Protein AF-A0A965PHL3-F1 (afdb_monomer_lite)

Foldseek 3Di:
DDDDDDDDDDDDDDDDDDDDDDDDDDDDDDDPPPPPQPDAPPVLQVLLVVLVVQLVPDDPFNLLSNLVSLVCCQVVVSQQGAAPDDQQNHRHDPHSQRSCCRRPVDGPVVSVLSNQLNVLQVLLVVPDPDTDSGSLLSVLLVVDPDSVLSNVLVVVLVVVVDDDDSVSSNLSSLQSVCVVVVQKDFPVRVVPDDPVVVVVSLPPDALAAWDADPDLPPQLARTEAPQKAAEDDPDLQDQLQVVQVRRPPVRRGIMGRSRSLCHLVNDDQDPCCVVRVNSQEYEYHSRYQCLHPSHDPVRVVSVQVSQLVRQSHAYEHEHQCLQSVPVNPAGEQSYEYEYEDQDQVSQVVLCVSLVPYHHYAYEYENPANNDQYDHPPLLSHQAYEYAWGPDDPRDHTGADDVVSVVVVVVVCVVSNHAYAYRVRNVDDPVPGGHDDRPDDDDDPDDPPVCVVVVPD

Radius of gyration: 35.31 Å; chains: 1; bounding box: 72×97×91 Å

Sequence (456 aa):
MKTKSTRHGDAGKHQSTSELSVIDVTALSTASQTDIVPAVDQEQLANLLEREARIDRAQRNAYLEIGLELKAIRDGKLYATPRSEPVAGRYTFTTFEEYVEERWDMAYSRSAQLIDAADACHKISTIVEILPARESHVRELLKIEDDGDRAKVWQSVVDRGETITAKIVTEEVERFIAQQEKNWLTVSEWESCDSHERERLLEMPSDAQFNKQDNASIDWAQWSWNPITGCKHDCPYCYARDIAKRFYPQGFDPSIYPCRFAAPKNTKVPQKSEEDTAFKNVFTGSMADIFGRWVPADWIDLVIDAVRGNPQWNFLFLTKFPQRVHEFGQMPDNAWMGTTVDCQERVANAEKAFAKMGGGIKWLSIEPMLTPLKFTRLDLFDWVVIGGASKSAQTPAWVPPFDWIADLHAQARAAGCAVYHKDNLCLGDELRLKEFPWETREERVLPQALKYLSMK

Structure (mmCIF, N/CA/C/O backbone):
data_AF-A0A965PHL3-F1
#
_entry.id   AF-A0A965PHL3-F1
#
loop_
_atom_site.group_PDB
_atom_site.id
_atom_site.type_symbol
_atom_site.label_atom_id
_atom_site.label_alt_id
_atom_site.label_comp_id
_atom_site.label_asym_id
_atom_site.label_entity_id
_atom_site.label_seq_id
_atom_site.pdbx_PDB_ins_code
_atom_site.Cartn_x
_atom_site.Cartn_y
_atom_site.Cartn_z
_atom_site.occupancy
_atom_site.B_iso_or_equiv
_atom_site.auth_seq_id
_atom_site.auth_comp_id
_atom_site.auth_asym_id
_atom_site.auth_atom_id
_atom_site.pdbx_PDB_model_num
ATOM 1 N N . MET A 1 1 ? 1.902 70.542 -0.681 1.00 33.00 1 MET A N 1
ATOM 2 C CA . MET A 1 1 ? 0.933 71.300 -1.513 1.00 33.00 1 MET A CA 1
ATOM 3 C C . MET A 1 1 ? -0.244 70.371 -1.782 1.00 33.00 1 MET A C 1
ATOM 5 O O . MET A 1 1 ? 0.013 69.239 -2.150 1.00 33.00 1 MET A O 1
ATOM 9 N N . LYS A 1 2 ? -1.446 70.677 -1.261 1.00 28.11 2 LYS A N 1
ATOM 10 C CA . LYS A 1 2 ? -2.613 71.204 -2.023 1.00 28.11 2 LYS A CA 1
ATOM 11 C C . LYS A 1 2 ? -2.987 70.271 -3.201 1.00 28.11 2 LYS A C 1
ATOM 13 O O . LYS A 1 2 ? -2.124 70.008 -4.015 1.00 28.11 2 LYS A O 1
ATOM 18 N N . THR A 1 3 ? -4.208 69.761 -3.393 1.00 29.11 3 THR A N 1
ATOM 19 C CA . THR A 1 3 ? -5.547 70.255 -3.016 1.00 29.11 3 THR A CA 1
ATOM 20 C C . THR A 1 3 ? -6.627 69.237 -3.435 1.00 29.11 3 THR A C 1
ATOM 22 O O . THR A 1 3 ? -6.477 68.605 -4.470 1.00 29.11 3 THR A O 1
ATOM 25 N N . LYS A 1 4 ? -7.703 69.161 -2.630 1.00 30.67 4 LYS A N 1
ATOM 26 C CA . LYS A 1 4 ? -9.158 69.067 -2.937 1.00 30.67 4 LYS A CA 1
ATOM 27 C C . LYS A 1 4 ? -9.622 68.599 -4.334 1.00 30.67 4 LYS A C 1
ATOM 29 O O . LYS A 1 4 ? -9.170 69.164 -5.319 1.00 30.67 4 LYS A O 1
ATOM 34 N N . SER A 1 5 ? -10.719 67.819 -4.388 1.00 31.30 5 SER A N 1
ATOM 35 C CA . SER A 1 5 ? -12.088 68.342 -4.664 1.00 31.30 5 SER A CA 1
ATOM 36 C C . SER A 1 5 ? -13.165 67.229 -4.805 1.00 31.30 5 SER A C 1
ATOM 38 O O . SER A 1 5 ? -13.112 66.460 -5.753 1.00 31.30 5 SER A O 1
ATOM 40 N N . THR A 1 6 ? -14.159 67.185 -3.889 1.00 34.94 6 THR A N 1
ATOM 41 C CA . THR A 1 6 ? -15.645 67.346 -4.084 1.00 34.94 6 THR A CA 1
ATOM 42 C C . THR A 1 6 ? -16.453 66.117 -4.553 1.00 34.94 6 THR A C 1
ATOM 44 O O . THR A 1 6 ? -15.939 65.362 -5.356 1.00 34.94 6 THR A O 1
ATOM 47 N N . ARG A 1 7 ? -17.725 65.853 -4.175 1.00 31.88 7 ARG A N 1
ATOM 48 C CA . ARG A 1 7 ? -18.864 66.632 -3.594 1.00 31.88 7 ARG A CA 1
ATOM 49 C C . ARG A 1 7 ? -19.967 65.633 -3.112 1.00 31.88 7 ARG A C 1
ATOM 51 O O . ARG A 1 7 ? -20.070 64.583 -3.725 1.00 31.88 7 ARG A O 1
ATOM 58 N N . HIS A 1 8 ? -20.620 65.842 -1.948 1.00 30.38 8 HIS A N 1
ATOM 59 C CA . HIS A 1 8 ? -22.034 66.296 -1.702 1.00 30.38 8 HIS A CA 1
ATOM 60 C C . HIS A 1 8 ? -23.158 65.310 -2.104 1.00 30.38 8 HIS A C 1
ATOM 62 O O . HIS A 1 8 ? -23.070 64.751 -3.185 1.00 30.38 8 HIS A O 1
ATOM 68 N N . GLY A 1 9 ? -24.265 65.092 -1.371 1.00 28.30 9 GLY A N 1
ATOM 69 C CA . GLY A 1 9 ? -24.883 65.649 -0.140 1.00 28.30 9 GLY A CA 1
ATOM 70 C C . GLY A 1 9 ? -26.032 64.699 0.315 1.00 28.30 9 GLY A C 1
ATOM 71 O O . GLY A 1 9 ? -26.442 63.864 -0.486 1.00 28.30 9 GLY A O 1
ATOM 72 N N . ASP A 1 10 ? -26.365 64.564 1.610 1.00 31.86 10 ASP A N 1
ATOM 73 C CA . ASP A 1 10 ? -27.355 65.332 2.425 1.00 31.86 10 ASP A CA 1
ATOM 74 C C . ASP A 1 10 ? -28.827 65.170 1.946 1.00 31.86 10 ASP A C 1
ATOM 76 O O . ASP A 1 10 ? -29.062 65.163 0.746 1.00 31.86 10 ASP A O 1
ATOM 80 N N . ALA A 1 11 ? -29.909 65.073 2.737 1.00 32.31 11 ALA A N 1
ATOM 81 C CA . ALA A 1 11 ? -30.186 65.235 4.170 1.00 32.31 11 ALA A CA 1
ATOM 82 C C . ALA A 1 11 ? -31.652 64.810 4.478 1.00 32.31 11 ALA A C 1
ATOM 84 O O . ALA A 1 11 ? -32.477 64.723 3.568 1.00 32.31 11 ALA A O 1
ATOM 85 N N . GLY A 1 12 ? -32.009 64.727 5.768 1.00 26.11 12 GLY A N 1
ATOM 86 C CA . GLY A 1 12 ? -33.385 64.889 6.284 1.00 26.11 12 GLY A CA 1
ATOM 87 C C . GLY A 1 12 ? -33.511 64.460 7.759 1.00 26.11 12 GLY A C 1
ATOM 88 O O . GLY A 1 12 ? -33.630 63.271 8.009 1.00 26.11 12 GLY A O 1
ATOM 89 N N . LYS A 1 13 ? -33.226 65.331 8.754 1.00 30.81 13 LYS A N 1
ATOM 90 C CA . LYS A 1 13 ? -34.132 66.271 9.495 1.00 30.81 13 LYS A CA 1
ATOM 91 C C . LYS A 1 13 ? -35.131 65.556 10.438 1.00 30.81 13 LYS A C 1
ATOM 93 O O . LYS A 1 13 ? -35.757 64.609 10.004 1.00 30.81 13 LYS A O 1
ATOM 98 N N . HIS A 1 14 ? -35.429 65.958 11.682 1.00 28.84 14 HIS A N 1
ATOM 99 C CA . HIS A 1 14 ? -35.075 67.097 12.548 1.00 28.84 14 HIS A CA 1
ATOM 100 C C . HIS A 1 14 ? -35.469 66.759 14.011 1.00 28.84 14 HIS A C 1
ATOM 102 O O . HIS A 1 14 ? -36.379 65.967 14.239 1.00 28.84 14 HIS A O 1
ATOM 108 N N . GLN A 1 15 ? -34.809 67.413 14.973 1.00 30.17 15 GLN A N 1
ATOM 109 C CA . GLN A 1 15 ? -35.087 67.446 16.421 1.00 30.17 15 GLN A CA 1
ATOM 110 C C . GLN A 1 15 ? -36.332 68.270 16.806 1.00 30.17 15 GLN A C 1
ATOM 112 O O . GLN A 1 15 ? -36.720 69.178 16.074 1.00 30.17 15 GLN A O 1
ATOM 117 N N . SER A 1 16 ? -36.820 68.071 18.039 1.00 27.70 16 SER A N 1
ATOM 118 C CA . SER A 1 16 ? -37.383 69.143 18.875 1.00 27.70 16 SER A CA 1
ATOM 119 C C . SER A 1 16 ? -37.105 68.884 20.362 1.00 27.70 16 SER A C 1
ATOM 121 O O . SER A 1 16 ? -37.141 67.748 20.826 1.00 27.70 16 SER A O 1
ATOM 123 N N . THR A 1 17 ? -36.811 69.969 21.072 1.00 31.28 17 THR A N 1
ATOM 124 C CA . THR A 1 17 ? -36.310 70.117 22.448 1.00 31.28 17 THR A CA 1
ATOM 125 C C . THR A 1 17 ? -37.348 70.734 23.386 1.00 31.28 17 THR A C 1
ATOM 127 O O . THR A 1 17 ? -38.113 71.574 22.925 1.00 31.28 17 THR A O 1
ATOM 130 N N . SER A 1 18 ? -37.257 70.423 24.685 1.00 28.89 18 SER A N 1
ATOM 131 C CA . SER A 1 18 ? -37.530 71.262 25.887 1.00 28.89 18 SER A CA 1
ATOM 132 C C . SER A 1 18 ? -37.673 70.311 27.089 1.00 28.89 18 SER A C 1
ATOM 134 O O . SER A 1 18 ? -38.162 69.206 26.892 1.00 28.89 18 SER A O 1
ATOM 136 N N . GLU A 1 19 ? -37.379 70.572 28.356 1.00 28.58 19 GLU A N 1
ATOM 137 C CA . GLU A 1 19 ? -36.689 71.601 29.139 1.00 28.58 19 GLU A CA 1
ATOM 138 C C . GLU A 1 19 ? -36.445 70.941 30.525 1.00 28.58 19 GLU A C 1
ATOM 140 O O . GLU A 1 19 ? -37.173 70.027 30.918 1.00 28.58 19 GLU A O 1
ATOM 145 N N . LEU A 1 20 ? -35.413 71.365 31.260 1.00 30.62 20 LEU A N 1
ATOM 146 C CA . LEU A 1 20 ? -35.155 70.955 32.653 1.00 30.62 20 LEU A CA 1
ATOM 147 C C . LEU A 1 20 ? -36.135 71.646 33.617 1.00 30.62 20 LEU A C 1
ATOM 149 O O . LEU A 1 20 ? -36.482 72.789 33.345 1.00 30.62 20 LEU A O 1
ATOM 153 N N . SER A 1 21 ? -36.435 71.044 34.785 1.00 28.33 21 SER A N 1
ATOM 154 C CA . SER A 1 21 ? -36.051 71.627 36.096 1.00 28.33 21 SER A CA 1
ATOM 155 C C . SER A 1 21 ? -36.528 70.834 37.346 1.00 28.33 21 SER A C 1
ATOM 157 O O . SER A 1 21 ? -37.712 70.550 37.480 1.00 28.33 21 SER A O 1
ATOM 159 N N . VAL A 1 22 ? -35.575 70.628 38.276 1.00 28.98 22 VAL A N 1
ATOM 160 C CA . VAL A 1 22 ? -35.632 70.558 39.767 1.00 28.98 22 VAL A CA 1
ATOM 161 C C . VAL A 1 22 ? -36.409 69.416 40.462 1.00 28.98 22 VAL A C 1
ATOM 163 O O . VAL A 1 22 ? -37.629 69.363 40.406 1.00 28.98 22 VAL A O 1
ATOM 166 N N . ILE A 1 23 ? -35.715 68.575 41.250 1.00 28.86 23 ILE A N 1
ATOM 167 C CA . ILE A 1 23 ? -35.654 68.634 42.733 1.00 28.86 23 ILE A CA 1
ATOM 168 C C . ILE A 1 23 ? -34.634 67.619 43.276 1.00 28.86 23 ILE A C 1
ATOM 170 O O . ILE A 1 23 ? -34.430 66.533 42.740 1.00 28.86 23 ILE A O 1
ATOM 174 N N . ASP A 1 24 ? -33.973 68.099 44.322 1.00 28.45 24 ASP A N 1
ATOM 175 C CA . ASP A 1 24 ? -32.804 67.626 45.043 1.00 28.45 24 ASP A CA 1
ATOM 176 C C . ASP A 1 24 ? -33.105 66.497 46.055 1.00 28.45 24 ASP A C 1
ATOM 178 O O . ASP A 1 24 ? -34.245 66.200 46.407 1.00 28.45 24 ASP A O 1
ATOM 182 N N . VAL A 1 25 ? -32.008 65.904 46.510 1.00 34.84 25 VAL A N 1
ATOM 183 C CA . VAL A 1 25 ? -31.773 64.733 47.361 1.00 34.84 25 VAL A CA 1
ATOM 184 C C . VAL A 1 25 ? -32.596 64.677 48.661 1.00 34.84 25 VAL A C 1
ATOM 186 O O . VAL A 1 25 ? -32.641 65.650 49.404 1.00 34.84 25 VAL A O 1
ATOM 189 N N . THR A 1 26 ? -33.149 63.497 48.997 1.00 30.02 26 THR A N 1
ATOM 190 C CA . THR A 1 26 ? -33.012 62.763 50.289 1.00 30.02 26 THR A CA 1
ATOM 191 C C . THR A 1 26 ? -34.138 61.733 50.484 1.00 30.02 26 THR A C 1
ATOM 193 O O . THR A 1 26 ? -35.291 62.103 50.647 1.00 30.02 26 THR A O 1
ATOM 196 N N . ALA A 1 27 ? -33.792 60.441 50.534 1.00 28.94 27 ALA A N 1
ATOM 197 C CA . ALA A 1 27 ? -34.352 59.451 51.470 1.00 28.94 27 ALA A CA 1
ATOM 198 C C . ALA A 1 27 ? -33.730 58.072 51.198 1.00 28.94 27 ALA A C 1
ATOM 200 O O . ALA A 1 27 ? -34.035 57.404 50.212 1.00 28.94 27 ALA A O 1
ATOM 201 N N . LEU A 1 28 ? -32.847 57.655 52.106 1.00 32.06 28 LEU A N 1
ATOM 202 C CA . LEU A 1 28 ? -32.516 56.252 52.323 1.00 32.06 28 LEU A CA 1
ATOM 203 C C . LEU A 1 28 ? -33.794 55.453 52.610 1.00 32.06 28 LEU A C 1
ATOM 205 O O . LEU A 1 28 ? -34.635 55.933 53.366 1.00 32.06 28 LEU A O 1
ATOM 209 N N . SER A 1 29 ? -33.871 54.214 52.116 1.00 31.38 29 SER A N 1
ATOM 210 C CA . SER A 1 29 ? -34.075 53.017 52.951 1.00 31.38 29 SER A CA 1
ATOM 211 C C . SER A 1 29 ? -34.588 51.825 52.132 1.00 31.38 29 SER A C 1
ATOM 213 O O . SER A 1 29 ? -35.625 51.893 51.481 1.00 31.38 29 SER A O 1
ATOM 215 N N . THR A 1 30 ? -33.887 50.701 52.311 1.00 35.88 30 THR A N 1
ATOM 216 C CA . THR A 1 30 ? -34.393 49.314 52.320 1.00 35.88 30 THR A CA 1
ATOM 217 C C . THR A 1 30 ? -34.992 48.716 51.046 1.00 35.88 30 THR A C 1
ATOM 219 O O . THR A 1 30 ? -36.193 48.788 50.821 1.00 35.88 30 THR A O 1
ATOM 222 N N . ALA A 1 31 ? -34.175 47.918 50.355 1.00 28.25 31 ALA A N 1
ATOM 223 C CA . ALA A 1 31 ? -34.473 46.498 50.142 1.00 28.25 31 ALA A CA 1
ATOM 224 C C . ALA A 1 31 ? -33.166 45.758 49.815 1.00 28.25 31 ALA A C 1
ATOM 226 O O . ALA A 1 31 ? -32.690 45.756 48.685 1.00 28.25 31 ALA A O 1
ATOM 227 N N . SER A 1 32 ? -32.568 45.151 50.839 1.00 34.56 32 SER A N 1
ATOM 228 C CA . SER A 1 32 ? -31.589 44.081 50.665 1.00 34.56 32 SER A CA 1
ATOM 229 C C . SER A 1 32 ? -32.321 42.894 50.038 1.00 34.56 32 SER A C 1
ATOM 231 O O . SER A 1 32 ? -33.076 42.216 50.734 1.00 34.56 32 SER A O 1
ATOM 233 N N . GLN A 1 33 ? -32.109 42.635 48.746 1.00 34.81 33 GLN A N 1
ATOM 234 C CA . GLN A 1 33 ? -32.279 41.287 48.207 1.00 34.81 33 GLN A CA 1
ATOM 235 C C . GLN A 1 33 ? -31.167 40.438 48.824 1.00 34.81 33 GLN A C 1
ATOM 237 O O . GLN A 1 33 ? -30.048 40.386 48.333 1.00 34.81 33 GLN A O 1
ATOM 242 N N . THR A 1 34 ? -31.456 39.840 49.976 1.00 34.56 34 THR A N 1
ATOM 243 C CA . THR A 1 34 ? -30.731 38.653 50.417 1.00 34.56 34 THR A CA 1
ATOM 244 C C . THR A 1 34 ? -31.004 37.577 49.380 1.00 34.56 34 THR A C 1
ATOM 246 O O . THR A 1 34 ? -32.126 37.068 49.317 1.00 34.56 34 THR A O 1
ATOM 249 N N . ASP A 1 35 ? -30.000 37.273 48.562 1.00 36.81 35 ASP A N 1
ATOM 250 C CA . ASP A 1 35 ? -29.952 36.049 47.777 1.00 36.81 35 ASP A CA 1
ATOM 251 C C . ASP A 1 35 ? -30.257 34.882 48.719 1.00 36.81 35 ASP A C 1
ATOM 253 O O . ASP A 1 35 ? -29.529 34.614 49.679 1.00 36.81 35 ASP A O 1
ATOM 257 N N . ILE A 1 36 ? -31.395 34.228 48.497 1.00 43.44 36 ILE A N 1
ATOM 258 C CA . ILE A 1 36 ? -31.740 32.997 49.196 1.00 43.44 36 ILE A CA 1
ATOM 259 C C . ILE A 1 36 ? -30.775 31.950 48.647 1.00 43.44 36 ILE A C 1
ATOM 261 O O . ILE A 1 36 ? -31.007 31.386 47.579 1.00 43.44 36 ILE A O 1
ATOM 265 N N . VAL A 1 37 ? -29.666 31.732 49.354 1.00 50.41 37 VAL A N 1
ATOM 266 C CA . VAL A 1 37 ? -28.756 30.616 49.088 1.00 50.41 37 VAL A CA 1
ATOM 267 C C . VAL A 1 37 ? -29.605 29.339 49.156 1.00 50.41 37 VAL A C 1
ATOM 269 O O . VAL A 1 37 ? -30.238 29.102 50.191 1.00 50.41 37 VAL A O 1
ATOM 272 N N . PRO A 1 38 ? -29.693 28.542 48.073 1.00 56.09 38 PRO A N 1
ATOM 273 C CA . PRO A 1 38 ? -30.414 27.276 48.100 1.00 56.09 38 PRO A CA 1
ATOM 274 C C . PRO A 1 38 ? -29.905 26.433 49.268 1.00 56.09 38 PRO A C 1
ATOM 276 O O . PRO A 1 38 ? -28.703 26.425 49.536 1.00 56.09 38 PRO A O 1
ATOM 279 N N . ALA A 1 39 ? -30.797 25.733 49.971 1.00 64.69 39 ALA A N 1
ATOM 280 C CA . ALA A 1 39 ? -30.390 24.833 51.044 1.00 64.69 39 ALA A CA 1
ATOM 281 C C . ALA A 1 39 ? -29.368 23.824 50.491 1.00 64.69 39 ALA A C 1
ATOM 283 O O . ALA A 1 39 ? -29.697 22.996 49.644 1.00 64.69 39 ALA A O 1
ATOM 284 N N . VAL A 1 40 ? -28.115 23.956 50.928 1.00 68.06 40 VAL A N 1
ATOM 285 C CA . VAL A 1 40 ? -26.999 23.131 50.465 1.00 68.06 40 VAL A CA 1
ATOM 286 C C . VAL A 1 40 ? -27.155 21.737 51.057 1.00 68.06 40 VAL A C 1
ATOM 288 O O . VAL A 1 40 ? -27.117 21.576 52.280 1.00 68.06 40 VAL A O 1
ATOM 291 N N . ASP A 1 41 ? -27.287 20.732 50.195 1.00 83.56 41 ASP A N 1
ATOM 292 C CA . ASP A 1 41 ? -27.094 19.337 50.578 1.00 83.56 41 ASP A CA 1
ATOM 293 C C . ASP A 1 41 ? -25.605 19.131 50.901 1.00 83.56 41 ASP A C 1
ATOM 295 O O . ASP A 1 41 ? -24.753 19.031 50.014 1.00 83.56 41 ASP A O 1
ATOM 299 N N . GLN A 1 42 ? -25.292 19.144 52.198 1.00 85.94 42 GLN A N 1
ATOM 300 C CA . GLN A 1 42 ? -23.922 19.068 52.707 1.00 85.94 42 GLN A CA 1
ATOM 301 C C . GLN A 1 42 ? -23.226 17.759 52.314 1.00 85.94 42 GLN A C 1
ATOM 303 O O . GLN A 1 42 ? -22.006 17.747 52.163 1.00 85.94 42 GLN A O 1
ATOM 308 N N . GLU A 1 43 ? -23.976 16.672 52.116 1.00 89.50 43 GLU A N 1
ATOM 309 C CA . GLU A 1 43 ? -23.420 15.377 51.726 1.00 89.50 43 GLU A CA 1
ATOM 310 C C . GLU A 1 43 ? -23.029 15.374 50.243 1.00 89.50 43 GLU A C 1
ATOM 312 O O . GLU A 1 43 ? -21.908 14.996 49.892 1.00 89.50 43 GLU A O 1
ATOM 317 N N . GLN A 1 44 ? -23.909 15.872 49.367 1.00 90.81 44 GLN A N 1
ATOM 318 C CA . GLN A 1 44 ? -23.591 16.011 47.943 1.00 90.81 44 GLN A CA 1
ATOM 319 C C . GLN A 1 44 ? -22.450 16.997 47.695 1.00 90.81 44 GLN A C 1
ATOM 321 O O . GLN A 1 44 ? -21.591 16.734 46.851 1.00 90.81 44 GLN A O 1
ATOM 326 N N . LEU A 1 45 ? -22.411 18.110 48.437 1.00 91.75 45 LEU A N 1
ATOM 327 C CA . LEU A 1 45 ? -21.338 19.0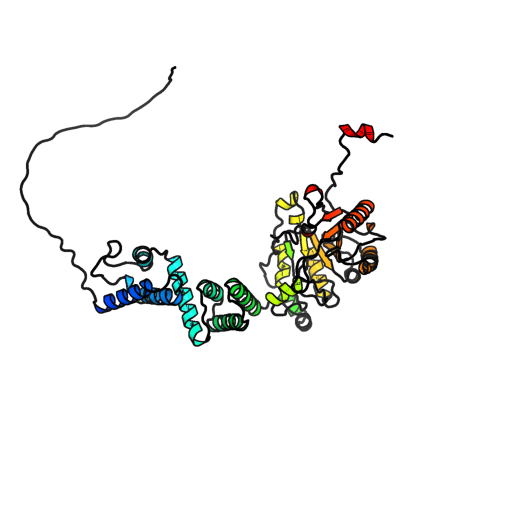92 48.303 1.00 91.75 45 LEU A CA 1
ATOM 328 C C . LEU A 1 45 ? -19.998 18.507 48.759 1.00 91.75 45 LEU A C 1
ATOM 330 O O . LEU A 1 45 ? -18.998 18.676 48.065 1.00 91.75 45 LEU A O 1
ATOM 334 N N . ALA A 1 46 ? -19.972 17.774 49.877 1.00 92.88 46 ALA A N 1
ATOM 335 C CA . ALA A 1 46 ? -18.767 17.082 50.328 1.00 92.88 46 ALA A CA 1
ATOM 336 C C . ALA A 1 46 ? -18.267 16.066 49.284 1.00 92.88 46 ALA A C 1
ATOM 338 O O . ALA A 1 46 ? -17.076 16.050 48.977 1.00 92.88 46 ALA A O 1
ATOM 339 N N . ASN A 1 47 ? -19.172 15.285 48.682 1.00 95.38 47 ASN A N 1
ATOM 340 C CA . ASN A 1 47 ? -18.847 14.340 47.610 1.00 95.38 47 ASN A CA 1
ATOM 341 C C . ASN A 1 47 ? -18.271 15.055 46.374 1.00 95.38 47 ASN A C 1
ATOM 343 O O . ASN A 1 47 ? -17.216 14.664 45.883 1.00 95.38 47 ASN A O 1
ATOM 347 N N . LEU A 1 48 ? -18.906 16.134 45.898 1.00 95.69 48 LEU A N 1
ATOM 348 C CA . LEU A 1 48 ? -18.381 16.934 44.787 1.00 95.69 48 LEU A CA 1
ATOM 349 C C . LEU A 1 48 ? -16.962 17.433 45.087 1.00 95.69 48 LEU A C 1
ATOM 351 O O . LEU A 1 48 ? -16.050 17.174 44.306 1.00 95.69 48 LEU A O 1
ATOM 355 N N . LEU A 1 49 ? -16.767 18.111 46.221 1.00 94.69 49 LEU A N 1
ATOM 356 C CA . LEU A 1 49 ? -15.481 18.706 46.592 1.00 94.69 49 LEU A CA 1
ATOM 357 C C . LEU A 1 49 ? -14.380 17.657 46.764 1.00 94.69 49 LEU A C 1
ATOM 359 O O . LEU A 1 49 ? -13.238 17.903 46.380 1.00 94.69 49 LEU A O 1
ATOM 363 N N . GLU A 1 50 ? -14.703 16.480 47.301 1.00 96.00 50 GLU A N 1
ATOM 364 C CA . GLU A 1 50 ? -13.739 15.387 47.412 1.00 96.00 50 GLU A CA 1
ATOM 365 C C . GLU A 1 50 ? -13.260 14.919 46.031 1.00 96.00 50 GLU A C 1
ATOM 367 O O . GLU A 1 50 ? -12.059 14.712 45.831 1.00 96.00 50 GLU A O 1
ATOM 372 N N . ARG A 1 51 ? -14.175 14.792 45.063 1.00 96.19 51 ARG A N 1
ATOM 373 C CA . ARG A 1 51 ? -13.838 14.406 43.686 1.00 96.19 51 ARG A CA 1
ATOM 374 C C . ARG A 1 51 ? -13.032 15.481 42.973 1.00 96.19 51 ARG A C 1
ATOM 376 O O . ARG A 1 51 ? -12.024 15.161 42.349 1.00 96.19 51 ARG A O 1
ATOM 383 N N . GLU A 1 52 ? -13.405 16.752 43.126 1.00 95.56 52 GLU A N 1
ATOM 384 C CA . GLU A 1 52 ? -12.610 17.874 42.609 1.00 95.56 52 GLU A CA 1
ATOM 385 C C . GLU A 1 52 ? -11.193 17.860 43.190 1.00 95.56 52 GLU A C 1
ATOM 387 O O . GLU A 1 52 ? -10.221 17.938 42.446 1.00 95.56 52 GLU A O 1
ATOM 392 N N . ALA A 1 53 ? -11.053 17.642 44.499 1.00 94.62 53 ALA A N 1
ATOM 393 C CA . ALA A 1 53 ? -9.749 17.568 45.149 1.00 94.62 53 ALA A CA 1
ATOM 394 C C . ALA A 1 53 ? -8.903 16.373 44.675 1.00 94.62 53 ALA A C 1
ATOM 396 O O . ALA A 1 53 ? -7.673 16.417 44.747 1.00 94.62 53 ALA A O 1
ATOM 397 N N . ARG A 1 54 ? -9.517 15.270 44.229 1.00 94.69 54 ARG A N 1
ATOM 398 C CA . ARG A 1 54 ? -8.790 14.165 43.578 1.00 94.69 54 ARG A CA 1
ATOM 399 C C . ARG A 1 54 ? -8.294 14.585 42.196 1.00 94.69 54 ARG A C 1
ATOM 401 O O . ARG A 1 54 ? -7.113 14.416 41.922 1.00 94.69 54 ARG A O 1
ATOM 408 N N . ILE A 1 55 ? -9.135 15.239 41.393 1.00 93.81 55 ILE A N 1
ATOM 409 C CA . ILE A 1 55 ? -8.739 15.771 40.079 1.00 93.81 55 ILE A CA 1
ATOM 410 C C . ILE A 1 55 ? -7.608 16.808 40.213 1.00 93.81 55 ILE A C 1
ATOM 412 O O . ILE A 1 55 ? -6.633 16.729 39.472 1.00 93.81 55 ILE A O 1
ATOM 416 N N . ASP A 1 56 ? -7.675 17.724 41.184 1.00 91.75 56 ASP A N 1
ATOM 417 C CA . ASP A 1 56 ? -6.628 18.734 41.425 1.00 91.75 56 ASP A CA 1
ATOM 418 C C . ASP A 1 56 ? -5.279 18.110 41.836 1.00 91.75 56 ASP A C 1
ATOM 420 O O . ASP A 1 56 ? -4.212 18.638 41.514 1.00 91.75 56 ASP A O 1
ATOM 424 N N . ARG A 1 57 ? -5.310 16.986 42.566 1.00 91.81 57 ARG A N 1
ATOM 425 C CA . ARG A 1 57 ? -4.105 16.255 43.001 1.00 91.81 57 ARG A CA 1
ATOM 426 C C . ARG A 1 57 ? -3.550 15.324 41.927 1.00 91.81 57 ARG A C 1
ATOM 428 O O . ARG A 1 57 ? -2.375 14.951 42.005 1.00 91.81 57 ARG A O 1
ATOM 435 N N . ALA A 1 58 ? -4.368 14.943 40.953 1.00 88.38 58 ALA A N 1
ATOM 436 C CA . ALA A 1 58 ? -3.969 14.061 39.875 1.00 88.38 58 ALA A CA 1
ATOM 437 C C . ALA A 1 58 ? -2.871 14.725 39.024 1.00 88.38 58 ALA A C 1
ATOM 439 O O . ALA A 1 58 ? -2.934 15.901 38.661 1.00 88.38 58 ALA A O 1
ATOM 440 N N . GLN A 1 59 ? -1.824 13.973 38.682 1.00 79.19 59 GLN A N 1
ATOM 441 C CA . GLN A 1 59 ? -0.789 14.491 37.785 1.00 79.19 59 GLN A CA 1
ATOM 442 C C . GLN A 1 59 ? -1.387 14.759 36.394 1.00 79.19 59 GLN A C 1
ATOM 444 O O . GLN A 1 59 ? -2.280 14.038 35.960 1.00 79.19 59 GLN A O 1
ATOM 449 N N . ARG A 1 60 ? -0.835 15.720 35.630 1.00 60.69 60 ARG A N 1
ATOM 450 C CA . ARG A 1 60 ? -1.317 16.098 34.275 1.00 60.69 60 ARG A CA 1
ATOM 451 C C . ARG A 1 60 ? -1.502 14.933 33.279 1.00 60.69 60 ARG A C 1
ATOM 453 O O . ARG A 1 60 ? -2.159 15.120 32.262 1.00 60.69 60 ARG A O 1
ATOM 460 N N . ASN A 1 61 ? -0.951 13.747 33.558 1.00 63.47 61 ASN A N 1
ATOM 461 C CA . ASN A 1 61 ? -1.052 12.545 32.722 1.00 63.47 61 ASN A CA 1
ATOM 462 C C . ASN A 1 61 ? -1.888 11.404 33.344 1.00 63.47 61 ASN A C 1
ATOM 464 O O . ASN A 1 61 ? -1.976 10.329 32.751 1.00 63.47 61 ASN A O 1
ATOM 468 N N . ALA A 1 62 ? -2.505 11.610 34.510 1.00 87.38 62 ALA A N 1
ATOM 469 C CA . ALA A 1 62 ? -3.324 10.627 35.223 1.00 87.38 62 ALA A CA 1
ATOM 470 C C . ALA A 1 62 ? -4.739 10.529 34.624 1.00 87.38 62 ALA A C 1
ATOM 472 O O . ALA A 1 62 ? -5.746 10.738 35.295 1.00 87.38 62 ALA A O 1
ATOM 473 N N . TYR A 1 63 ? -4.810 10.228 33.325 1.00 94.12 63 TYR A N 1
ATOM 474 C CA . TYR A 1 63 ? -6.058 10.233 32.560 1.00 94.12 63 TYR A CA 1
ATOM 475 C C . TYR A 1 63 ? -7.139 9.319 33.160 1.00 94.12 63 TYR A C 1
ATOM 477 O O . TYR A 1 63 ? -8.312 9.670 33.116 1.00 94.12 63 TYR A O 1
ATOM 485 N N . LEU A 1 64 ? -6.741 8.175 33.733 1.00 93.81 64 LEU A N 1
ATOM 486 C CA . LEU A 1 64 ? -7.652 7.200 34.330 1.00 93.81 64 LEU A CA 1
ATOM 487 C C . LEU A 1 64 ? -8.350 7.770 35.571 1.00 93.81 64 LEU A C 1
ATOM 489 O O . LEU A 1 64 ? -9.569 7.706 35.669 1.00 93.81 64 LEU A O 1
ATOM 493 N N . GLU A 1 65 ? -7.588 8.363 36.491 1.00 94.00 65 GLU A N 1
ATOM 494 C CA . GLU A 1 65 ? -8.133 8.972 37.710 1.00 94.00 65 GLU A CA 1
ATOM 495 C C . GLU A 1 65 ? -9.032 10.162 37.363 1.00 94.00 65 GLU A C 1
ATOM 497 O O . GLU A 1 65 ? -10.195 10.200 37.762 1.00 94.00 65 GLU A O 1
ATOM 502 N N . ILE A 1 66 ? -8.527 11.085 36.537 1.00 95.50 66 ILE A N 1
ATOM 503 C CA . ILE A 1 66 ? -9.271 12.280 36.122 1.00 95.50 66 ILE A CA 1
ATOM 504 C C . ILE A 1 66 ? -10.572 11.887 35.413 1.00 95.50 66 ILE A C 1
ATOM 506 O O . ILE A 1 66 ? -11.634 12.414 35.733 1.00 95.50 66 ILE A O 1
ATOM 510 N N . GLY A 1 67 ? -10.513 10.949 34.464 1.00 96.38 67 GLY A N 1
ATOM 511 C CA . GLY A 1 67 ? -11.682 10.529 33.698 1.00 96.38 67 GLY A CA 1
ATOM 512 C C . GLY A 1 67 ? -12.738 9.812 34.543 1.00 96.38 67 GLY A C 1
ATOM 513 O O . GLY A 1 67 ? -13.924 10.076 34.357 1.00 96.38 67 GLY A O 1
ATOM 514 N N . LEU A 1 68 ? -12.344 8.965 35.506 1.00 96.44 68 LEU A N 1
ATOM 515 C CA . LEU A 1 68 ? -13.293 8.305 36.415 1.00 96.44 68 LEU A CA 1
ATOM 516 C C . LEU A 1 68 ? -13.987 9.300 37.353 1.00 96.44 68 LEU A C 1
ATOM 518 O O . LEU A 1 68 ? -15.194 9.190 37.576 1.00 96.44 68 LEU A O 1
ATOM 522 N N . GLU A 1 69 ? -13.259 10.290 37.872 1.00 97.50 69 GLU A N 1
ATOM 523 C CA . GLU A 1 69 ? -13.846 11.309 38.746 1.00 97.50 69 GLU A CA 1
ATOM 524 C C . GLU A 1 69 ? -14.763 12.265 37.970 1.00 97.50 69 GLU A C 1
ATOM 526 O O . GLU A 1 69 ? -15.886 12.530 38.407 1.00 97.50 69 GLU A O 1
ATOM 531 N N . LEU A 1 70 ? -14.360 12.696 36.768 1.00 97.44 70 LEU A N 1
ATOM 532 C CA . LEU A 1 70 ? -15.223 13.465 35.865 1.00 97.44 70 LEU A CA 1
ATOM 533 C C . LEU A 1 70 ? -16.491 12.686 35.489 1.00 97.44 70 LEU A C 1
ATOM 535 O O . LEU A 1 70 ? -17.585 13.256 35.505 1.00 97.44 70 LEU A O 1
ATOM 539 N N . LYS A 1 71 ? -16.370 11.381 35.204 1.00 97.69 71 LYS A N 1
ATOM 540 C CA . LYS A 1 71 ? -17.512 10.498 34.928 1.00 97.69 71 LYS A CA 1
ATOM 541 C C . LYS A 1 71 ? -18.471 10.464 36.111 1.00 97.69 71 LYS A C 1
ATOM 543 O O . LYS A 1 71 ? -19.670 10.637 35.923 1.00 97.69 71 LYS A O 1
ATOM 548 N N . ALA A 1 72 ? -17.960 10.286 37.326 1.00 97.38 72 ALA A N 1
ATOM 549 C CA . ALA A 1 72 ? -18.796 10.226 38.516 1.00 97.38 72 ALA A CA 1
ATOM 550 C C . ALA A 1 72 ? -19.494 11.561 38.826 1.00 97.38 72 ALA A C 1
ATOM 552 O O . ALA A 1 72 ? -20.665 11.560 39.206 1.00 97.38 72 ALA A O 1
ATOM 553 N N . ILE A 1 73 ? -18.815 12.697 38.616 1.00 97.75 73 ILE A N 1
ATOM 554 C CA . ILE A 1 73 ? -19.424 14.031 38.734 1.00 97.75 73 ILE A CA 1
ATOM 555 C C . ILE A 1 73 ? -20.548 14.207 37.707 1.00 97.75 73 ILE A C 1
ATOM 557 O O . ILE A 1 73 ? -21.633 14.673 38.062 1.00 97.75 73 ILE A O 1
ATOM 561 N N . ARG A 1 74 ? -20.310 13.819 36.447 1.00 97.75 74 ARG A N 1
ATOM 562 C CA . ARG A 1 74 ? -21.291 13.906 35.357 1.00 97.75 74 ARG A CA 1
ATOM 563 C C . ARG A 1 74 ? -22.507 13.019 35.614 1.00 97.75 74 ARG A C 1
ATOM 565 O O . ARG A 1 74 ? -23.633 13.511 35.615 1.00 97.75 74 ARG A O 1
ATOM 572 N N . ASP A 1 75 ? -22.280 11.728 35.840 1.00 96.69 75 ASP A N 1
ATOM 573 C CA . ASP A 1 75 ? -23.333 10.715 35.952 1.00 96.69 75 ASP A CA 1
ATOM 574 C C . ASP A 1 75 ? -24.158 10.918 37.238 1.00 96.69 75 ASP A C 1
ATOM 576 O O . ASP A 1 75 ? -25.376 10.744 37.232 1.00 96.69 75 ASP A O 1
ATOM 580 N N . GLY A 1 76 ? -23.514 11.371 38.322 1.00 95.38 76 GLY A N 1
ATOM 581 C CA . GLY A 1 76 ? -24.172 11.756 39.574 1.00 95.38 76 GLY A CA 1
ATOM 582 C C . GLY A 1 76 ? -24.796 13.155 39.566 1.00 95.38 76 GLY A C 1
ATOM 583 O O . GLY A 1 76 ? -25.387 13.551 40.566 1.00 95.38 76 GLY A O 1
ATOM 584 N N . LYS A 1 77 ? -24.656 13.917 38.471 1.00 96.06 77 LYS A N 1
ATOM 585 C CA . LYS A 1 77 ? -25.077 15.325 38.354 1.00 96.06 77 LYS A CA 1
ATOM 586 C C . LYS A 1 77 ? -24.558 16.233 39.478 1.00 96.06 77 LYS A C 1
ATOM 588 O O . LYS A 1 77 ? -25.178 17.244 39.798 1.00 96.06 77 LYS A O 1
ATOM 593 N N . LEU A 1 78 ? -23.395 15.904 40.043 1.00 95.88 78 LEU A N 1
ATOM 594 C CA . LEU A 1 78 ? -22.805 16.637 41.169 1.00 95.88 78 LEU A CA 1
ATOM 595 C C . LEU A 1 78 ? -22.396 18.062 40.776 1.00 95.88 78 LEU A C 1
ATOM 597 O O . LEU A 1 78 ? -22.353 18.951 41.614 1.00 95.88 78 LEU A O 1
ATOM 601 N N . TYR A 1 79 ? -22.148 18.315 39.489 1.00 95.00 79 TYR A N 1
ATOM 602 C CA . TYR A 1 79 ? -21.876 19.662 38.979 1.00 95.00 79 TYR A CA 1
ATOM 603 C C . TYR A 1 79 ? -23.019 20.662 39.258 1.00 95.00 79 TYR A C 1
ATOM 605 O O . TYR A 1 79 ? -22.770 21.863 39.344 1.00 95.00 79 TYR A O 1
ATOM 613 N N . ALA A 1 80 ? -24.254 20.177 39.431 1.00 94.62 80 ALA A N 1
ATOM 614 C CA . ALA A 1 80 ? -25.424 20.998 39.736 1.00 94.62 80 ALA A CA 1
ATOM 615 C C . ALA A 1 80 ? -25.621 21.247 41.245 1.00 94.62 80 ALA A C 1
ATOM 617 O O . ALA A 1 80 ? -26.541 21.973 41.636 1.00 94.62 80 ALA A O 1
ATOM 618 N N . THR A 1 81 ? -24.779 20.673 42.110 1.00 93.56 81 THR A N 1
ATOM 619 C CA . THR A 1 81 ? -24.878 20.852 43.561 1.00 93.56 81 THR A CA 1
ATOM 620 C C . THR A 1 81 ? -24.551 22.303 43.954 1.00 93.56 81 THR A C 1
ATOM 622 O O . THR A 1 81 ? -23.479 22.801 43.597 1.00 93.56 81 THR A O 1
ATOM 625 N N . PRO A 1 82 ? -25.439 22.999 44.697 1.00 91.94 82 PRO A N 1
ATOM 626 C CA . PRO A 1 82 ? -25.170 24.342 45.202 1.00 91.94 82 PRO A CA 1
ATOM 627 C C . PRO A 1 82 ? -23.926 24.386 46.099 1.00 91.94 82 PRO A C 1
ATOM 629 O O . PRO A 1 82 ? -23.765 23.559 46.996 1.00 91.94 82 PRO A O 1
ATOM 632 N N . ARG A 1 83 ? -23.057 25.370 45.871 1.00 89.38 83 ARG A N 1
ATOM 633 C CA . ARG A 1 83 ? -21.802 25.577 46.603 1.00 89.38 83 ARG A CA 1
ATOM 634 C C . ARG A 1 83 ? -21.953 26.649 47.677 1.00 89.38 83 ARG A C 1
ATOM 636 O O . ARG A 1 83 ? -22.776 27.551 47.551 1.00 89.38 83 ARG A O 1
ATOM 643 N N . SER A 1 84 ? -21.112 26.591 48.707 1.00 86.75 84 SER A N 1
ATOM 644 C CA . SER A 1 84 ? -20.955 27.683 49.679 1.00 86.75 84 SER A CA 1
ATOM 645 C C . SER A 1 84 ? -20.107 28.840 49.136 1.00 86.75 84 SER A C 1
ATOM 647 O O . SER A 1 84 ? -20.337 29.990 49.499 1.00 86.75 84 SER A O 1
ATOM 649 N N . GLU A 1 85 ? -19.154 28.543 48.248 1.00 86.75 85 GLU A N 1
ATOM 650 C CA . GLU A 1 85 ? -18.283 29.517 47.581 1.00 86.75 85 GLU A CA 1
ATOM 651 C C . GLU A 1 85 ? -18.435 29.408 46.054 1.00 86.75 85 GLU A C 1
ATOM 653 O O . GLU A 1 85 ? -18.517 28.289 45.531 1.00 86.75 85 GLU A O 1
ATOM 658 N N . PRO A 1 86 ? -18.494 30.535 45.321 1.00 89.75 86 PRO A N 1
ATOM 659 C CA . PRO A 1 86 ? -18.712 30.504 43.883 1.00 89.75 86 PRO A CA 1
ATOM 660 C C . PRO A 1 86 ? -17.450 30.083 43.118 1.00 89.75 86 PRO A C 1
ATOM 662 O O . PRO A 1 86 ? -16.341 30.513 43.430 1.00 89.75 86 PRO A O 1
ATOM 665 N N . VAL A 1 87 ? -17.634 29.317 42.043 1.00 90.88 87 VAL A N 1
ATOM 666 C CA . VAL A 1 87 ? -16.602 29.013 41.038 1.00 90.88 87 VAL A CA 1
ATOM 667 C C . VAL A 1 87 ? -16.951 29.779 39.770 1.00 90.88 87 VAL A C 1
ATOM 669 O O . VAL A 1 87 ? -18.085 29.694 39.308 1.00 90.88 87 VAL A O 1
ATOM 672 N N . ALA A 1 88 ? -16.011 30.562 39.233 1.00 88.75 88 ALA A N 1
ATOM 673 C CA . ALA A 1 88 ? -16.251 31.438 38.076 1.00 88.75 88 ALA A CA 1
ATOM 674 C C . ALA A 1 88 ? -17.495 32.348 38.240 1.00 88.75 88 ALA A C 1
ATOM 676 O O . ALA A 1 88 ? -18.238 32.613 37.301 1.00 88.75 88 ALA A O 1
ATOM 677 N N . GLY A 1 89 ? -17.759 32.807 39.471 1.00 89.62 89 GLY A N 1
ATOM 678 C CA . GLY A 1 89 ? -18.925 33.639 39.793 1.00 89.62 89 GLY A CA 1
ATOM 679 C C . GLY A 1 89 ? -20.258 32.884 39.902 1.00 89.62 89 GLY A C 1
ATOM 680 O O . GLY A 1 89 ? -21.290 33.522 40.099 1.00 89.62 89 GLY A O 1
ATOM 681 N N . ARG A 1 90 ? -20.259 31.547 39.813 1.00 88.25 90 ARG A N 1
ATOM 682 C CA . ARG A 1 90 ? -21.460 30.702 39.877 1.00 88.25 90 ARG A CA 1
ATOM 683 C C . ARG A 1 90 ? -21.482 29.848 41.143 1.00 88.25 90 ARG A C 1
ATOM 685 O O . ARG A 1 90 ? -20.482 29.239 41.515 1.00 88.25 90 ARG A O 1
ATOM 692 N N . TYR A 1 91 ? -22.648 29.756 41.778 1.00 90.56 91 TYR A N 1
ATOM 693 C CA . TYR A 1 91 ? -22.882 28.878 42.934 1.00 90.56 91 TYR A CA 1
ATOM 694 C C . TYR A 1 91 ? -23.376 27.477 42.537 1.00 90.56 91 TYR A C 1
ATOM 696 O O . TYR A 1 91 ? -23.405 26.581 43.371 1.00 90.56 91 TYR A O 1
ATOM 704 N N . THR A 1 92 ? -23.766 27.271 41.279 1.00 92.88 92 THR A N 1
ATOM 705 C CA . THR A 1 92 ? -24.180 25.983 40.698 1.00 92.88 92 THR A CA 1
ATOM 706 C C . THR A 1 92 ? -23.995 26.044 39.179 1.00 92.88 92 THR A C 1
ATOM 708 O O . THR A 1 92 ? -23.999 27.139 38.612 1.00 92.88 92 THR A O 1
ATOM 711 N N . PHE A 1 93 ? -23.833 24.893 38.526 1.00 95.06 93 PHE A N 1
ATOM 712 C CA . PHE A 1 93 ? -23.748 24.779 37.070 1.00 95.06 93 PHE A CA 1
ATOM 713 C C . PHE A 1 93 ? -24.987 24.083 36.514 1.00 95.06 93 PHE A C 1
ATOM 715 O O . PHE A 1 93 ? -25.488 23.119 37.094 1.00 95.06 93 PHE A O 1
ATOM 722 N N . THR A 1 94 ? -25.477 24.541 35.363 1.00 94.56 94 THR A N 1
ATOM 723 C CA . THR A 1 94 ? -26.691 23.967 34.757 1.00 94.56 94 THR A CA 1
ATOM 724 C C . THR A 1 94 ? -26.361 22.719 33.948 1.00 94.56 94 THR A C 1
ATOM 726 O O . THR A 1 94 ? -27.128 21.754 33.921 1.00 94.56 94 THR A O 1
ATOM 729 N N . THR A 1 95 ? -25.204 22.724 33.289 1.00 97.12 95 THR A N 1
ATOM 730 C CA . THR A 1 95 ? -24.746 21.626 32.437 1.00 97.12 95 THR A CA 1
ATOM 731 C C . THR A 1 95 ? -23.347 21.174 32.833 1.00 97.12 95 THR A C 1
ATOM 733 O O . THR A 1 95 ? -22.565 21.934 33.402 1.00 97.12 95 THR A O 1
ATOM 736 N N . PHE A 1 96 ? -23.023 19.918 32.520 1.00 97.44 96 PHE A N 1
ATOM 737 C CA . PHE A 1 96 ? -21.676 19.401 32.741 1.00 97.44 96 PHE A CA 1
ATOM 738 C C . PHE A 1 96 ? -20.639 20.087 31.839 1.00 97.44 96 PHE A C 1
ATOM 740 O O . PHE A 1 96 ? -19.506 20.264 32.264 1.00 97.44 96 PHE A O 1
ATOM 747 N N . GLU A 1 97 ? -21.028 20.490 30.625 1.00 97.44 97 GLU A N 1
ATOM 748 C CA . GLU A 1 97 ? -20.190 21.252 29.687 1.00 97.44 97 GLU A CA 1
ATOM 749 C C . GLU A 1 97 ? -19.755 22.592 30.286 1.00 97.44 97 GLU A C 1
ATOM 751 O O . GLU A 1 97 ? -18.563 22.827 30.455 1.00 97.44 97 GLU A O 1
ATOM 756 N N . GLU A 1 98 ? -20.717 23.399 30.735 1.00 96.56 98 GLU A N 1
ATOM 757 C CA . GLU A 1 98 ? -20.460 24.663 31.434 1.00 96.56 98 GLU A CA 1
ATOM 758 C C . GLU A 1 98 ? -19.551 24.463 32.656 1.00 96.56 98 GLU A C 1
ATOM 760 O O . GLU A 1 98 ? -18.617 25.226 32.886 1.00 96.56 98 GLU A O 1
ATOM 765 N N . TYR A 1 99 ? -19.801 23.403 33.430 1.00 97.25 99 TYR A N 1
ATOM 766 C CA . TYR A 1 99 ? -18.979 23.061 34.582 1.00 97.25 99 TYR A CA 1
ATOM 767 C C . TYR A 1 99 ? -17.523 22.784 34.203 1.00 97.25 99 TYR A C 1
ATOM 769 O O . TYR A 1 99 ? -16.623 23.315 34.852 1.00 97.25 99 TYR A O 1
ATOM 777 N N . VAL A 1 100 ? -17.266 21.959 33.182 1.00 96.94 100 VAL A N 1
ATOM 778 C CA . VAL A 1 100 ? -15.884 21.615 32.820 1.00 96.94 100 VAL A CA 1
ATOM 779 C C . VAL A 1 100 ? -15.125 22.770 32.185 1.00 96.94 100 VAL A C 1
ATOM 781 O O . VAL A 1 100 ? -13.932 22.919 32.450 1.00 96.94 100 VAL A O 1
ATOM 784 N N . GLU A 1 101 ? -15.807 23.621 31.426 1.00 96.31 101 GLU A N 1
ATOM 785 C CA . GLU A 1 101 ? -15.198 24.812 30.841 1.00 96.31 101 GLU A CA 1
ATOM 786 C C . GLU A 1 101 ? -14.800 25.815 31.928 1.00 96.31 101 GLU A C 1
ATOM 788 O O . GLU A 1 101 ? -13.650 26.238 31.989 1.00 96.31 101 GLU A O 1
ATOM 793 N N . GLU A 1 102 ? -15.711 26.126 32.849 1.00 95.31 102 GLU A N 1
ATOM 794 C CA . GLU A 1 102 ? -15.505 27.182 33.846 1.00 95.31 102 GLU A CA 1
ATOM 795 C C . GLU A 1 102 ? -14.650 26.725 35.046 1.00 95.31 102 GLU A C 1
ATOM 797 O O . GLU A 1 102 ? -13.870 27.505 35.594 1.00 95.31 102 GLU A O 1
ATOM 802 N N . ARG A 1 103 ? -14.773 25.462 35.493 1.00 94.50 103 ARG A N 1
ATOM 803 C CA . ARG A 1 103 ? -14.011 24.939 36.650 1.00 94.50 103 ARG A CA 1
ATOM 804 C C . ARG A 1 103 ? -12.629 24.417 36.269 1.00 94.50 103 ARG A C 1
ATOM 806 O O . ARG A 1 103 ? -11.720 24.470 37.104 1.00 94.50 103 ARG A O 1
ATOM 813 N N . TRP A 1 104 ? -12.490 23.850 35.073 1.00 93.81 104 TRP A N 1
ATOM 814 C CA . TRP A 1 104 ? -11.296 23.104 34.671 1.00 93.81 104 TRP A CA 1
ATOM 815 C C . TRP A 1 104 ? -10.575 23.700 33.458 1.00 93.81 104 TRP A C 1
ATOM 817 O O . TRP A 1 104 ? -9.554 23.138 33.065 1.00 93.81 104 TRP A O 1
ATOM 827 N N . ASP A 1 105 ? -11.073 24.805 32.882 1.00 94.44 105 ASP A N 1
ATOM 828 C CA . ASP A 1 105 ? -10.548 25.401 31.640 1.00 94.44 105 ASP A CA 1
ATOM 829 C C . ASP A 1 105 ? -10.399 24.335 30.535 1.00 94.44 105 ASP A C 1
ATOM 831 O O . ASP A 1 105 ? -9.392 24.231 29.830 1.00 94.44 105 ASP A O 1
ATOM 835 N N . MET A 1 106 ? -11.390 23.438 30.463 1.00 94.44 106 MET A N 1
ATOM 836 C CA . MET A 1 106 ? -11.355 22.245 29.628 1.00 94.44 106 MET A CA 1
ATOM 837 C C . MET A 1 106 ? -12.578 22.192 28.721 1.00 94.44 106 MET A C 1
ATOM 839 O O . MET A 1 106 ? -13.706 22.091 29.191 1.00 94.44 106 MET A O 1
ATOM 843 N N . ALA A 1 107 ? -12.338 22.149 27.409 1.00 95.94 107 ALA A N 1
ATOM 844 C CA . ALA A 1 107 ? -13.393 21.915 26.430 1.00 95.94 107 ALA A CA 1
ATOM 845 C C . ALA A 1 107 ? -14.112 20.580 26.690 1.00 95.94 107 ALA A C 1
ATOM 847 O O . ALA A 1 107 ? -13.468 19.561 26.972 1.00 95.94 107 ALA A O 1
ATOM 848 N N . TYR A 1 108 ? -15.433 20.552 26.495 1.00 95.44 108 TYR A N 1
ATOM 849 C CA . TYR A 1 108 ? -16.247 19.346 26.687 1.00 95.44 108 TYR A CA 1
ATOM 850 C C . TYR A 1 108 ? -15.749 18.133 25.885 1.00 95.44 108 TYR A C 1
ATOM 852 O O . TYR A 1 108 ? -15.739 17.007 26.379 1.00 95.44 108 TYR A O 1
ATOM 860 N N . SER A 1 109 ? -15.251 18.346 24.665 1.00 95.31 109 SER A N 1
ATOM 861 C CA . SER A 1 109 ? -14.685 17.269 23.842 1.00 95.31 109 SER A CA 1
ATOM 862 C C . SER A 1 109 ? -13.503 16.562 24.516 1.00 95.31 109 SER A C 1
ATOM 864 O O . SER A 1 109 ? -13.360 15.343 24.400 1.00 95.31 109 SER A O 1
ATOM 866 N N . ARG A 1 110 ? -12.668 17.299 25.261 1.00 95.19 110 ARG A N 1
ATOM 867 C CA . ARG A 1 110 ? -11.541 16.722 25.999 1.00 95.19 110 ARG A CA 1
ATOM 868 C C . ARG A 1 110 ? -12.009 15.975 27.246 1.00 95.19 110 ARG A C 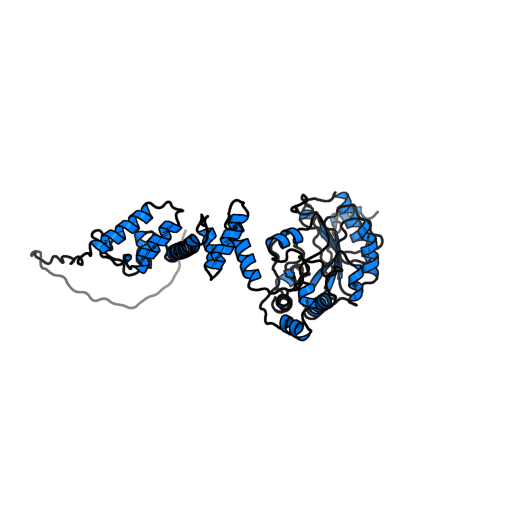1
ATOM 870 O O . ARG A 1 110 ? -11.469 14.904 27.520 1.00 95.19 110 ARG A O 1
ATOM 877 N N . SER A 1 111 ? -12.996 16.495 27.976 1.00 95.31 111 SER A N 1
ATOM 878 C CA . SER A 1 111 ? -13.534 15.810 29.159 1.00 95.31 111 SER A CA 1
ATOM 879 C C . SER A 1 111 ? -14.245 14.509 28.776 1.00 95.31 111 SER A C 1
ATOM 881 O O . SER A 1 111 ? -13.999 13.481 29.404 1.00 95.31 111 SER A O 1
ATOM 883 N N . ALA A 1 112 ? -15.026 14.512 27.691 1.00 95.50 112 ALA A N 1
ATOM 884 C CA . ALA A 1 112 ? -15.648 13.314 27.132 1.00 95.50 112 ALA A CA 1
ATOM 885 C C . ALA A 1 112 ? -14.601 12.257 26.745 1.00 95.50 112 ALA A C 1
ATOM 887 O O . ALA A 1 112 ? -14.698 11.115 27.181 1.00 95.50 112 ALA A O 1
ATOM 888 N N . GLN A 1 113 ? -13.537 12.651 26.035 1.00 95.31 113 GLN A N 1
ATOM 889 C CA . GLN A 1 113 ? -12.446 11.739 25.673 1.00 95.31 113 GLN A CA 1
ATOM 890 C C . GLN A 1 113 ? -11.752 11.121 26.899 1.00 95.31 113 GLN A C 1
ATOM 892 O O . GLN A 1 113 ? -11.441 9.931 26.893 1.00 95.31 113 GLN A O 1
ATOM 897 N N . LEU A 1 114 ? -11.500 11.912 27.949 1.00 95.50 114 LEU A N 1
ATOM 898 C CA . LEU A 1 114 ? -10.922 11.404 29.198 1.00 95.50 114 LEU A CA 1
ATOM 899 C C . LEU A 1 114 ? -11.858 10.410 29.888 1.00 95.50 114 LEU A C 1
ATOM 901 O O . LEU A 1 114 ? -11.390 9.373 30.353 1.00 95.50 114 LEU A O 1
ATOM 905 N N . ILE A 1 115 ? -13.159 10.709 29.932 1.00 97.00 115 ILE A N 1
ATOM 906 C CA . ILE A 1 115 ? -14.180 9.823 30.500 1.00 97.00 115 ILE A CA 1
ATOM 907 C C . ILE A 1 115 ? -14.232 8.499 29.734 1.00 97.00 115 ILE A C 1
ATOM 909 O O . ILE A 1 115 ? -14.163 7.446 30.362 1.00 97.00 115 ILE A O 1
ATOM 913 N N . ASP A 1 116 ? -14.310 8.537 28.405 1.00 96.19 116 ASP A N 1
ATOM 914 C CA . ASP A 1 116 ? -14.420 7.333 27.577 1.00 96.19 116 ASP A CA 1
ATOM 915 C C . ASP A 1 116 ? -13.164 6.458 27.695 1.00 96.19 116 ASP A C 1
ATOM 917 O O . ASP A 1 116 ? -13.256 5.243 27.880 1.00 96.19 116 ASP A O 1
ATOM 921 N N . ALA A 1 117 ? -11.977 7.074 27.665 1.00 96.19 117 ALA A N 1
ATOM 922 C CA . ALA A 1 117 ? -10.716 6.364 27.855 1.00 96.19 117 ALA A CA 1
ATOM 923 C C . ALA A 1 117 ? -10.599 5.759 29.263 1.00 96.19 117 ALA A C 1
ATOM 925 O O . ALA A 1 117 ? -10.160 4.620 29.421 1.00 96.19 117 ALA A O 1
ATOM 926 N N . ALA A 1 118 ? -10.986 6.500 30.301 1.00 96.25 118 ALA A N 1
ATOM 927 C CA . ALA A 1 118 ? -10.956 6.000 31.668 1.00 96.25 118 ALA A CA 1
ATOM 928 C C . ALA A 1 118 ? -11.959 4.858 31.879 1.00 96.25 118 ALA A C 1
ATOM 930 O O . ALA A 1 118 ? -11.611 3.856 32.498 1.00 96.25 118 ALA A O 1
ATOM 931 N N . ASP A 1 119 ? -13.165 4.965 31.319 1.00 95.56 119 ASP A N 1
ATOM 932 C CA . ASP A 1 119 ? -14.193 3.929 31.409 1.00 95.56 119 ASP A CA 1
ATOM 933 C C . ASP A 1 119 ? -13.772 2.638 30.702 1.00 95.56 119 ASP A C 1
ATOM 935 O O . ASP A 1 119 ? -13.852 1.560 31.290 1.00 95.56 119 ASP A O 1
ATOM 939 N N . ALA A 1 120 ? -13.262 2.732 29.471 1.00 94.94 120 ALA A N 1
ATOM 940 C CA . ALA A 1 120 ? -12.766 1.567 28.742 1.00 94.94 120 ALA A CA 1
ATOM 941 C C . ALA A 1 120 ? -11.586 0.904 29.467 1.00 94.94 120 ALA A C 1
ATOM 943 O O . ALA A 1 120 ? -11.571 -0.314 29.644 1.00 94.94 120 ALA A O 1
ATOM 944 N N . CYS A 1 121 ? -10.628 1.700 29.953 1.00 95.88 121 CYS A N 1
ATOM 945 C CA . CYS A 1 121 ? -9.495 1.200 30.731 1.00 95.88 121 CYS A CA 1
ATOM 946 C C . CYS A 1 121 ? -9.948 0.529 32.041 1.00 95.88 121 CYS A C 1
ATOM 948 O O . CYS A 1 121 ? -9.450 -0.536 32.409 1.00 95.88 121 CYS A O 1
ATOM 950 N N . HIS A 1 122 ? -10.942 1.105 32.721 1.00 94.94 122 HIS A N 1
ATOM 951 C CA . HIS A 1 122 ? -11.510 0.529 33.933 1.00 94.94 122 HIS A CA 1
ATOM 952 C C . HIS A 1 122 ? -12.200 -0.815 33.666 1.00 94.94 122 HIS A C 1
ATOM 954 O O . HIS A 1 122 ? -11.978 -1.763 34.416 1.00 94.94 122 HIS A O 1
ATOM 960 N N . LYS A 1 123 ? -12.968 -0.953 32.580 1.00 94.50 123 LYS A N 1
ATOM 961 C CA . LYS A 1 123 ? -13.630 -2.225 32.234 1.00 94.50 123 LYS A CA 1
ATOM 962 C C . LYS A 1 123 ? -12.627 -3.344 31.959 1.00 94.50 123 LYS A C 1
ATOM 964 O O . LYS A 1 123 ? -12.765 -4.437 32.511 1.00 94.50 123 LYS A O 1
ATOM 969 N N . ILE A 1 124 ? -11.572 -3.058 31.194 1.00 95.31 124 ILE A N 1
ATOM 970 C CA . ILE A 1 124 ? -10.546 -4.066 30.886 1.00 95.31 124 ILE A CA 1
ATOM 971 C C . ILE A 1 124 ? -9.632 -4.385 32.076 1.00 95.31 124 ILE A C 1
ATOM 973 O O . ILE A 1 124 ? -8.986 -5.428 32.061 1.00 95.31 124 ILE A O 1
ATOM 977 N N . SER A 1 125 ? -9.605 -3.560 33.132 1.00 93.81 125 SER A N 1
ATOM 978 C CA . SER A 1 125 ? -8.772 -3.795 34.330 1.00 93.81 125 SER A CA 1
ATOM 979 C C . SER A 1 125 ? -9.077 -5.086 35.086 1.00 93.81 125 SER A C 1
ATOM 981 O O . SER A 1 125 ? -8.260 -5.558 35.870 1.00 93.81 125 SER A O 1
ATOM 983 N N . THR A 1 126 ? -10.243 -5.678 34.831 1.00 89.94 126 THR A N 1
ATOM 984 C CA . THR A 1 126 ? -10.633 -6.981 35.381 1.00 89.94 126 THR A CA 1
ATOM 985 C C . THR A 1 126 ? -10.115 -8.165 34.558 1.00 89.94 126 THR A C 1
ATOM 987 O O . THR A 1 126 ? -10.189 -9.303 35.015 1.00 89.94 126 THR A O 1
ATOM 990 N N . ILE A 1 127 ? -9.601 -7.904 33.352 1.00 90.31 127 ILE A N 1
ATOM 991 C CA . ILE A 1 127 ? -9.210 -8.907 32.355 1.00 90.31 127 ILE A CA 1
ATOM 992 C C . ILE A 1 127 ? -7.688 -8.936 32.167 1.00 90.31 127 ILE A C 1
ATOM 994 O O . ILE A 1 127 ? -7.118 -10.011 31.998 1.00 90.31 127 ILE A O 1
ATOM 998 N N . VAL A 1 128 ? -7.030 -7.772 32.192 1.00 92.50 128 VAL A N 1
ATOM 999 C CA . VAL A 1 128 ? -5.584 -7.631 31.941 1.00 92.50 128 VAL A CA 1
ATOM 1000 C C . VAL A 1 128 ? -4.839 -7.164 33.189 1.00 92.50 128 VAL A C 1
ATOM 1002 O O . VAL A 1 128 ? -5.342 -6.339 33.948 1.00 92.50 128 VAL A O 1
ATOM 1005 N N . GLU A 1 129 ? -3.616 -7.660 33.385 1.00 92.69 129 GLU A N 1
ATOM 1006 C CA . GLU A 1 129 ? -2.782 -7.308 34.546 1.00 92.69 129 GLU A CA 1
ATOM 1007 C C . GLU A 1 129 ? -2.075 -5.955 34.366 1.00 92.69 129 GLU A C 1
ATOM 1009 O O . GLU A 1 129 ? -2.043 -5.122 35.272 1.00 92.69 129 GLU A O 1
ATOM 1014 N N . ILE A 1 130 ? -1.520 -5.713 33.176 1.00 93.56 130 ILE A N 1
ATOM 1015 C CA . ILE A 1 130 ? -0.833 -4.462 32.848 1.00 93.56 130 ILE A CA 1
ATOM 1016 C C . ILE A 1 130 ? -1.834 -3.541 32.164 1.00 93.56 130 ILE A C 1
ATOM 1018 O O . ILE A 1 130 ? -2.348 -3.887 31.109 1.00 93.56 130 ILE A O 1
ATOM 1022 N N . LEU A 1 131 ? -2.092 -2.360 32.727 1.00 94.50 131 LEU A N 1
ATOM 1023 C CA . LEU A 1 131 ? -3.031 -1.389 32.159 1.00 94.50 131 LEU A CA 1
ATOM 1024 C C . LEU A 1 131 ? -2.379 -0.428 31.150 1.00 94.50 131 LEU A C 1
ATOM 1026 O O . LEU A 1 131 ? -1.186 -0.122 31.255 1.00 94.50 131 LEU A O 1
ATOM 1030 N N . PRO A 1 132 ? -3.160 0.134 30.207 1.00 94.75 132 PRO A N 1
ATOM 1031 C CA . PRO A 1 132 ? -2.697 1.217 29.350 1.00 94.75 132 PRO A CA 1
ATOM 1032 C C . PRO A 1 132 ? -2.165 2.413 30.145 1.00 94.75 132 PRO A C 1
ATOM 1034 O O . PRO A 1 132 ? -2.893 3.103 30.851 1.00 94.75 132 PRO A O 1
ATOM 1037 N N . ALA A 1 133 ? -0.876 2.713 29.989 1.00 91.62 133 ALA A N 1
ATOM 1038 C CA . ALA A 1 133 ? -0.234 3.805 30.726 1.00 91.62 133 ALA A CA 1
ATOM 1039 C C . ALA A 1 133 ? -0.599 5.216 30.220 1.00 91.62 133 ALA A C 1
ATOM 1041 O O . ALA A 1 133 ? -0.322 6.204 30.896 1.00 91.62 133 ALA A O 1
ATOM 1042 N N . ARG A 1 134 ? -1.171 5.342 29.014 1.00 92.94 134 ARG A N 1
ATOM 1043 C CA . ARG A 1 134 ? -1.493 6.630 28.379 1.00 92.94 134 ARG A CA 1
ATOM 1044 C C . ARG A 1 134 ? -2.880 6.596 27.753 1.00 92.94 134 ARG A C 1
ATOM 1046 O O . ARG A 1 134 ? -3.240 5.601 27.131 1.00 92.94 134 ARG A O 1
ATOM 1053 N N . GLU A 1 135 ? -3.587 7.722 27.805 1.00 94.25 135 GLU A N 1
ATOM 1054 C CA . GLU A 1 135 ? -4.882 7.897 27.127 1.00 94.25 135 GLU A CA 1
ATOM 1055 C C . GLU A 1 135 ? -4.783 7.612 25.626 1.00 94.25 135 GLU A C 1
ATOM 1057 O O . GLU A 1 135 ? -5.639 6.935 25.070 1.00 94.25 135 GLU A O 1
ATOM 1062 N N . SER A 1 136 ? -3.682 8.021 24.987 1.00 94.56 136 SER A N 1
ATOM 1063 C CA . SER A 1 136 ? -3.454 7.762 23.565 1.00 94.56 136 SER A CA 1
ATOM 1064 C C . SER A 1 136 ? -3.366 6.279 23.204 1.00 94.56 136 SER A C 1
ATOM 1066 O O . SER A 1 136 ? -3.555 5.953 22.043 1.00 94.56 136 SER A O 1
ATOM 1068 N N . HIS A 1 137 ? -3.081 5.383 24.154 1.00 95.62 137 HIS A N 1
ATOM 1069 C CA . HIS A 1 137 ? -3.166 3.942 23.916 1.00 95.62 137 HIS A CA 1
ATOM 1070 C C . HIS A 1 137 ? -4.632 3.492 23.917 1.00 95.62 137 HIS A C 1
ATOM 1072 O O . HIS A 1 137 ? -5.068 2.789 23.012 1.00 95.62 137 HIS A O 1
ATOM 1078 N N . VAL A 1 138 ? -5.412 3.940 24.905 1.00 96.19 138 VAL A N 1
ATOM 1079 C CA . VAL A 1 138 ? -6.829 3.566 25.039 1.00 96.19 138 VAL A CA 1
ATOM 1080 C C . VAL A 1 138 ? -7.668 4.122 23.899 1.00 96.19 138 VAL A C 1
ATOM 1082 O O . VAL A 1 138 ? -8.559 3.441 23.406 1.00 96.19 138 VAL A O 1
ATOM 1085 N N . ARG A 1 139 ? -7.352 5.327 23.424 1.00 94.88 139 ARG A N 1
ATOM 1086 C CA . ARG A 1 139 ? -8.030 5.932 22.278 1.00 94.88 139 ARG A CA 1
ATOM 1087 C C . ARG A 1 139 ? -7.979 5.060 21.027 1.00 94.88 139 ARG A C 1
ATOM 1089 O O . ARG A 1 139 ? -8.942 5.029 20.272 1.00 94.88 139 ARG A O 1
ATOM 1096 N N . GLU A 1 140 ? -6.880 4.342 20.816 1.00 95.56 140 GLU A N 1
ATOM 1097 C CA . GLU A 1 140 ? -6.786 3.384 19.715 1.00 95.56 140 GLU A CA 1
ATOM 1098 C C . GLU A 1 140 ? -7.657 2.152 19.986 1.00 95.56 140 GLU A C 1
ATOM 1100 O O . GLU A 1 140 ? -8.379 1.718 19.094 1.00 95.56 140 GLU A O 1
ATOM 1105 N N . LEU A 1 141 ? -7.670 1.640 21.223 1.00 96.12 141 LEU A N 1
ATOM 1106 C CA . LEU A 1 141 ? -8.521 0.510 21.626 1.00 96.12 141 LEU A CA 1
ATOM 1107 C C . LEU A 1 141 ? -10.023 0.817 21.519 1.00 96.12 141 LEU A C 1
ATOM 1109 O O . LEU A 1 141 ? -10.804 -0.084 21.235 1.00 96.12 141 LEU A O 1
ATOM 1113 N N . LEU A 1 142 ? -10.444 2.073 21.702 1.00 95.25 142 LEU A N 1
ATOM 1114 C CA . LEU A 1 142 ? -11.850 2.484 21.579 1.00 95.25 142 LEU A CA 1
ATOM 1115 C C . LEU A 1 142 ? -12.443 2.244 20.179 1.00 95.25 142 LEU A C 1
ATOM 1117 O O . LEU A 1 142 ? -13.663 2.234 20.045 1.00 95.25 142 LEU A O 1
ATOM 1121 N N . LYS A 1 143 ? -11.612 2.004 19.155 1.00 93.06 143 LYS A N 1
ATOM 1122 C CA . LYS A 1 143 ? -12.057 1.588 17.812 1.00 93.06 143 LYS A CA 1
ATOM 1123 C C . LYS A 1 143 ? -12.645 0.171 17.780 1.00 93.06 143 LYS A C 1
ATOM 1125 O O . LYS A 1 143 ? -13.323 -0.178 16.823 1.00 93.06 143 LYS A O 1
ATOM 1130 N N . ILE A 1 144 ? -12.363 -0.646 18.792 1.00 92.00 144 ILE A N 1
ATOM 1131 C CA . ILE A 1 144 ? -12.951 -1.976 18.983 1.00 92.00 144 ILE A CA 1
ATOM 1132 C C . ILE A 1 144 ? -14.171 -1.797 19.878 1.00 92.00 144 ILE A C 1
ATOM 1134 O O . ILE A 1 144 ? -14.056 -1.130 20.901 1.00 92.00 144 ILE A O 1
ATOM 1138 N N . GLU A 1 145 ? -15.328 -2.350 19.519 1.00 87.88 145 GLU A N 1
ATOM 1139 C CA . GLU A 1 145 ? -16.567 -2.151 20.288 1.00 87.88 145 GLU A CA 1
ATOM 1140 C C . GLU A 1 145 ? -16.604 -2.975 21.585 1.00 87.88 145 GLU A C 1
ATOM 1142 O O . GLU A 1 145 ? -16.959 -2.438 22.638 1.00 87.88 145 GLU A O 1
ATOM 1147 N N . ASP A 1 146 ? -16.202 -4.248 21.518 1.00 91.38 146 ASP A N 1
ATOM 1148 C CA . ASP A 1 146 ? -16.264 -5.202 22.629 1.00 91.38 146 ASP A CA 1
ATOM 1149 C C . ASP A 1 146 ? -15.087 -5.055 23.612 1.00 91.38 146 ASP A C 1
ATOM 1151 O O . ASP A 1 146 ? -13.919 -4.997 23.223 1.00 91.38 146 ASP A O 1
ATOM 1155 N N . ASP A 1 147 ? -15.388 -5.027 24.914 1.00 91.88 147 ASP A N 1
ATOM 1156 C CA . ASP A 1 147 ? -14.382 -4.867 25.972 1.00 91.88 147 ASP A CA 1
ATOM 1157 C C . ASP A 1 147 ? -13.460 -6.089 26.117 1.00 91.88 147 ASP A C 1
ATOM 1159 O O . ASP A 1 147 ? -12.275 -5.939 26.431 1.00 91.88 147 ASP A O 1
ATOM 1163 N N . GLY A 1 148 ? -13.969 -7.298 25.868 1.00 90.25 148 GLY A N 1
ATOM 1164 C CA . GLY A 1 148 ? -13.165 -8.517 25.872 1.00 90.25 148 GLY A CA 1
ATOM 1165 C C . GLY A 1 148 ? -12.147 -8.519 24.735 1.00 90.25 148 GLY A C 1
ATOM 1166 O O . GLY A 1 148 ? -10.990 -8.887 24.934 1.00 90.25 148 GLY A O 1
ATOM 1167 N N . ASP A 1 149 ? -12.541 -8.048 23.560 1.00 91.38 149 ASP A N 1
ATOM 1168 C CA . ASP A 1 149 ? -11.655 -7.905 22.411 1.00 91.38 149 ASP A CA 1
ATOM 1169 C C . ASP A 1 149 ? -10.648 -6.761 22.587 1.00 91.38 149 ASP A C 1
ATOM 1171 O O . ASP A 1 149 ? -9.464 -6.957 22.302 1.00 91.38 149 ASP A O 1
ATOM 1175 N N . ARG A 1 150 ? -11.050 -5.619 23.169 1.00 95.62 150 ARG A N 1
ATOM 1176 C CA . ARG A 1 150 ? -10.104 -4.570 23.609 1.00 95.62 150 ARG A CA 1
ATOM 1177 C C . ARG A 1 150 ? -9.028 -5.147 24.525 1.00 95.62 150 ARG A C 1
ATOM 1179 O O . ARG A 1 150 ? -7.844 -4.875 24.327 1.00 95.62 150 ARG A O 1
ATOM 1186 N N . ALA A 1 151 ? -9.433 -5.952 25.509 1.00 95.38 151 ALA A N 1
ATOM 1187 C CA . ALA A 1 151 ? -8.523 -6.593 26.449 1.00 95.38 151 ALA A CA 1
ATOM 1188 C C . ALA A 1 151 ? -7.575 -7.583 25.756 1.00 95.38 151 ALA A C 1
ATOM 1190 O O . ALA A 1 151 ? -6.373 -7.538 26.007 1.00 95.38 151 ALA A O 1
ATOM 1191 N N . LYS A 1 152 ? -8.074 -8.424 24.840 1.00 93.12 152 LYS A N 1
ATOM 1192 C CA . LYS A 1 152 ? -7.235 -9.345 24.048 1.00 93.12 152 LYS A CA 1
ATOM 1193 C C . LYS A 1 152 ? -6.201 -8.599 23.208 1.00 93.12 152 LYS A C 1
ATOM 1195 O O . LYS A 1 152 ? -5.028 -8.967 23.217 1.00 93.12 152 LYS A O 1
ATOM 1200 N N . VAL A 1 153 ? -6.618 -7.548 22.501 1.00 95.12 153 VAL A N 1
ATOM 1201 C CA . VAL A 1 153 ? -5.721 -6.728 21.673 1.00 95.12 153 VAL A CA 1
ATOM 1202 C C . VAL A 1 153 ? -4.666 -6.049 22.530 1.00 95.12 153 VAL A C 1
ATOM 1204 O O . VAL A 1 153 ? -3.480 -6.086 22.206 1.00 95.12 153 VAL A O 1
ATOM 1207 N N . TRP A 1 154 ? -5.074 -5.480 23.662 1.00 97.00 154 TRP A N 1
ATOM 1208 C CA . TRP A 1 154 ? -4.143 -4.876 24.599 1.00 97.00 154 TRP A CA 1
ATOM 1209 C C . TRP A 1 154 ? -3.142 -5.894 25.163 1.00 97.00 154 TRP A C 1
ATOM 1211 O O . TRP A 1 154 ? -1.942 -5.620 25.176 1.00 97.00 154 TRP A O 1
ATOM 1221 N N . GLN A 1 155 ? -3.602 -7.086 25.551 1.00 95.44 155 GLN A N 1
ATOM 1222 C CA . GLN A 1 155 ? -2.728 -8.158 26.023 1.00 95.44 155 GLN A CA 1
ATOM 1223 C C . GLN A 1 155 ? -1.722 -8.568 24.941 1.00 95.44 155 GLN A C 1
ATOM 1225 O O . GLN A 1 155 ? -0.532 -8.664 25.221 1.00 95.44 155 GLN A O 1
ATOM 1230 N N . SER A 1 156 ? -2.154 -8.673 23.680 1.00 92.88 156 SER A N 1
ATOM 1231 C CA . SER A 1 156 ? -1.246 -8.948 22.563 1.00 92.88 156 SER A CA 1
ATOM 1232 C C . SER A 1 156 ? -0.182 -7.862 22.372 1.00 92.88 156 SER A C 1
ATOM 1234 O O . SER A 1 156 ? 0.915 -8.173 21.912 1.00 92.88 156 SER A O 1
ATOM 1236 N N . VAL A 1 157 ? -0.471 -6.596 22.690 1.00 95.75 157 VAL A N 1
ATOM 1237 C CA . VAL A 1 157 ? 0.529 -5.513 22.661 1.00 95.75 157 VAL A CA 1
ATOM 1238 C C . VAL A 1 157 ? 1.520 -5.654 23.815 1.00 95.75 157 VAL A C 1
ATOM 1240 O O . VAL A 1 157 ? 2.720 -5.476 23.610 1.00 95.75 157 VAL A O 1
ATOM 1243 N N . VAL A 1 158 ? 1.030 -5.981 25.012 1.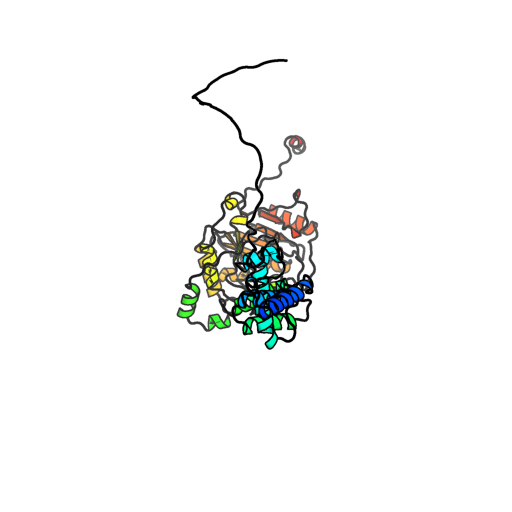00 94.12 158 VAL A N 1
ATOM 1244 C CA . VAL A 1 158 ? 1.854 -6.204 26.209 1.00 94.12 158 VAL A CA 1
ATOM 1245 C C . VAL A 1 158 ? 2.811 -7.381 26.006 1.00 94.12 158 VAL A C 1
ATOM 1247 O O . VAL A 1 158 ? 4.004 -7.258 26.286 1.00 94.12 158 VAL A O 1
ATOM 1250 N N . ASP A 1 159 ? 2.321 -8.481 25.435 1.00 91.94 159 ASP A N 1
ATOM 1251 C CA . ASP A 1 159 ? 3.079 -9.719 25.225 1.00 91.94 159 ASP A CA 1
ATOM 1252 C C . ASP A 1 159 ? 4.253 -9.554 24.246 1.00 91.94 159 ASP A C 1
ATOM 1254 O O . ASP A 1 159 ? 5.188 -10.357 24.257 1.00 91.94 159 ASP A O 1
ATOM 1258 N N . ARG A 1 160 ? 4.264 -8.489 23.428 1.00 90.00 160 ARG A N 1
ATOM 1259 C CA . ARG A 1 160 ? 5.413 -8.157 22.566 1.00 90.00 160 ARG A CA 1
ATOM 1260 C C . ARG A 1 160 ? 6.669 -7.816 23.376 1.00 90.00 160 ARG A C 1
ATOM 1262 O O . ARG A 1 160 ? 7.768 -7.915 22.840 1.00 90.00 160 ARG A O 1
ATOM 1269 N N . GLY A 1 161 ? 6.533 -7.396 24.638 1.00 84.94 161 GLY A N 1
ATOM 1270 C CA . GLY A 1 161 ? 7.666 -7.083 25.521 1.00 84.94 161 GLY A CA 1
ATOM 1271 C C . GLY A 1 161 ? 8.491 -5.854 25.108 1.00 84.94 161 GLY A C 1
ATOM 1272 O O . GLY A 1 161 ? 9.581 -5.631 25.634 1.00 84.94 161 GLY A O 1
ATOM 1273 N N . GLU A 1 162 ? 7.994 -5.050 24.166 1.00 88.75 162 GLU A N 1
ATOM 1274 C CA . GLU A 1 162 ? 8.635 -3.826 23.681 1.00 88.75 162 GLU A CA 1
ATOM 1275 C C . GLU A 1 162 ? 8.119 -2.582 24.426 1.00 88.75 162 GLU A C 1
ATOM 1277 O O . GLU A 1 162 ? 7.113 -2.610 25.134 1.00 88.75 162 GLU A O 1
ATOM 1282 N N . THR A 1 163 ? 8.787 -1.437 24.246 1.00 91.88 163 THR A N 1
ATOM 1283 C CA . THR A 1 163 ? 8.273 -0.163 24.776 1.00 91.88 163 THR A CA 1
ATOM 1284 C C . THR A 1 163 ? 6.965 0.208 24.076 1.00 91.88 163 THR A C 1
ATOM 1286 O O . THR A 1 163 ? 6.967 0.555 22.896 1.00 91.88 163 THR A O 1
ATOM 1289 N N . ILE A 1 164 ? 5.852 0.190 24.814 1.00 93.81 164 ILE A N 1
ATOM 1290 C CA . ILE A 1 164 ? 4.524 0.448 24.249 1.00 93.81 164 ILE A CA 1
ATOM 1291 C C . ILE A 1 164 ? 4.392 1.916 23.818 1.00 93.81 164 ILE A C 1
ATOM 1293 O O . ILE A 1 164 ? 4.565 2.857 24.605 1.00 93.81 164 ILE A O 1
ATOM 1297 N N . THR A 1 165 ? 4.039 2.105 22.548 1.00 93.56 165 THR A N 1
ATOM 1298 C CA . THR A 1 165 ? 3.718 3.403 21.944 1.00 93.56 165 THR A CA 1
ATOM 1299 C C . THR A 1 165 ? 2.323 3.356 21.332 1.00 93.56 165 THR A C 1
ATOM 1301 O O . THR A 1 165 ? 1.862 2.284 20.946 1.00 93.56 165 THR A O 1
ATOM 1304 N N . ALA A 1 166 ? 1.669 4.512 21.170 1.00 90.62 166 ALA A N 1
ATOM 1305 C CA . ALA A 1 166 ? 0.361 4.582 20.510 1.00 90.62 166 ALA A CA 1
ATOM 1306 C C . ALA A 1 166 ? 0.383 3.946 19.110 1.00 90.62 166 ALA A C 1
ATOM 1308 O O . ALA A 1 166 ? -0.541 3.230 18.761 1.00 90.62 166 ALA A O 1
ATOM 1309 N N . LYS A 1 167 ? 1.487 4.104 18.364 1.00 90.00 167 LYS A N 1
ATOM 1310 C CA . LYS A 1 167 ? 1.677 3.479 17.049 1.00 90.00 167 LYS A CA 1
ATOM 1311 C C . LYS A 1 167 ? 1.592 1.950 17.104 1.00 90.00 167 LYS A C 1
ATOM 1313 O O . LYS A 1 167 ? 0.933 1.355 16.266 1.00 90.00 167 LYS A O 1
ATOM 1318 N N . ILE A 1 168 ? 2.230 1.319 18.092 1.00 92.19 168 ILE A N 1
ATOM 1319 C CA . ILE A 1 168 ? 2.171 -0.143 18.261 1.00 92.19 168 ILE A CA 1
ATOM 1320 C C . ILE A 1 168 ? 0.734 -0.593 18.554 1.00 92.19 168 ILE A C 1
ATOM 1322 O O . ILE A 1 168 ? 0.295 -1.606 18.018 1.00 92.19 168 ILE A O 1
ATOM 1326 N N . VAL A 1 169 ? -0.001 0.171 19.370 1.00 95.31 169 VAL A N 1
ATOM 1327 C CA . VAL A 1 169 ? -1.407 -0.127 19.679 1.00 95.31 169 VAL A CA 1
ATOM 1328 C C . VAL A 1 169 ? -2.281 0.031 18.436 1.00 95.31 169 VAL A C 1
ATOM 1330 O O . VAL A 1 169 ? -3.061 -0.868 18.147 1.00 95.31 169 VAL A O 1
ATOM 1333 N N . THR A 1 170 ? -2.110 1.114 17.667 1.00 92.38 170 THR A N 1
ATOM 1334 C CA . THR A 1 170 ? -2.794 1.315 16.380 1.00 92.38 170 THR A CA 1
ATOM 1335 C C . THR A 1 170 ? -2.571 0.124 15.449 1.00 92.38 170 THR A C 1
ATOM 1337 O O . THR A 1 170 ? -3.538 -0.417 14.926 1.00 92.38 170 THR A O 1
ATOM 1340 N N . GLU A 1 171 ? -1.322 -0.331 15.297 1.00 87.62 171 GLU A N 1
ATOM 1341 C CA . GLU A 1 171 ? -0.982 -1.464 14.426 1.00 87.62 171 GLU A CA 1
ATOM 1342 C C . GLU A 1 171 ? -1.677 -2.770 14.849 1.00 87.62 171 GLU A C 1
ATOM 1344 O O . GLU A 1 171 ? -2.148 -3.511 13.988 1.00 87.62 171 GLU A O 1
ATOM 1349 N N . GLU A 1 172 ? -1.768 -3.071 16.151 1.00 91.31 172 GLU A N 1
ATOM 1350 C CA . GLU A 1 172 ? -2.462 -4.285 16.617 1.00 91.31 172 GLU A CA 1
ATOM 1351 C C . GLU A 1 172 ? -3.989 -4.159 16.521 1.00 91.31 172 GLU A C 1
ATOM 1353 O O . GLU A 1 172 ? -4.653 -5.119 16.139 1.00 91.31 172 GLU A O 1
ATOM 1358 N N . VAL A 1 173 ? -4.556 -2.982 16.803 1.00 91.12 173 VAL A N 1
ATOM 1359 C CA . VAL A 1 173 ? -5.997 -2.729 16.643 1.00 91.12 173 VAL A CA 1
ATOM 1360 C C . VAL A 1 173 ? -6.419 -2.898 15.184 1.00 91.12 173 VAL A C 1
ATOM 1362 O O . VAL A 1 173 ? -7.381 -3.609 14.900 1.00 91.12 173 VAL A O 1
ATOM 1365 N N . GLU A 1 174 ? -5.683 -2.292 14.249 1.00 84.94 174 GLU A N 1
ATOM 1366 C CA . GLU A 1 174 ? -5.946 -2.425 12.811 1.00 84.94 174 GLU A CA 1
ATOM 1367 C C . GLU A 1 174 ? -5.838 -3.884 12.358 1.00 84.94 174 GLU A C 1
ATOM 1369 O O . GLU A 1 174 ? -6.689 -4.373 11.613 1.00 84.94 174 GLU A O 1
ATOM 1374 N N . ARG A 1 175 ? -4.833 -4.609 12.863 1.00 82.75 175 ARG A N 1
ATOM 1375 C CA . ARG A 1 175 ? -4.672 -6.039 12.597 1.00 82.75 175 ARG A CA 1
ATOM 1376 C C . ARG A 1 175 ? -5.851 -6.861 13.122 1.00 82.75 175 ARG A C 1
ATOM 1378 O O . ARG A 1 175 ? -6.289 -7.770 12.421 1.00 82.75 175 ARG A O 1
ATOM 1385 N N . PHE A 1 176 ? -6.354 -6.569 14.321 1.00 85.69 176 PHE A N 1
ATOM 1386 C CA . PHE A 1 176 ? -7.491 -7.273 14.918 1.00 85.69 176 PHE A CA 1
ATOM 1387 C C . PHE A 1 176 ? -8.786 -7.044 14.133 1.00 85.69 176 PHE A C 1
ATOM 1389 O O . PHE A 1 176 ? -9.470 -8.004 13.782 1.00 85.69 176 PHE A O 1
ATOM 1396 N N . ILE A 1 177 ? -9.089 -5.790 13.791 1.00 81.44 177 ILE A N 1
ATOM 1397 C CA . ILE A 1 177 ? -10.272 -5.444 12.989 1.00 81.44 177 ILE A CA 1
ATOM 1398 C C . ILE A 1 177 ? -10.210 -6.150 11.626 1.00 81.44 177 ILE A C 1
ATOM 1400 O O . ILE A 1 177 ? -11.169 -6.803 11.219 1.00 81.44 177 ILE A O 1
ATOM 1404 N N . ALA A 1 178 ? -9.045 -6.139 10.970 1.00 69.44 178 ALA A N 1
ATOM 1405 C CA . ALA A 1 178 ? -8.843 -6.832 9.698 1.00 69.44 178 ALA A CA 1
ATOM 1406 C C . ALA A 1 178 ? -8.988 -8.368 9.783 1.00 69.44 178 ALA A C 1
ATOM 1408 O O . ALA A 1 178 ? -9.217 -9.017 8.762 1.00 69.44 178 ALA A O 1
ATOM 1409 N N . GLN A 1 179 ? -8.831 -8.974 10.967 1.00 68.38 179 GLN A N 1
ATOM 1410 C CA . GLN A 1 179 ? -9.083 -10.407 11.172 1.00 68.38 179 GLN A CA 1
ATOM 1411 C C . GLN A 1 179 ? -10.572 -10.724 11.313 1.00 68.38 179 GLN A C 1
ATOM 1413 O O . GLN A 1 179 ? -11.009 -11.763 10.821 1.00 68.38 179 GLN A O 1
ATOM 1418 N N . GLN A 1 180 ? -11.336 -9.848 11.971 1.00 68.19 180 GLN A N 1
ATOM 1419 C CA . GLN A 1 180 ? -12.789 -9.994 12.113 1.00 68.19 180 GLN A CA 1
ATOM 1420 C C . GLN A 1 180 ? -13.491 -9.825 10.760 1.00 68.19 180 GLN A C 1
ATOM 1422 O O . GLN A 1 180 ? -14.394 -10.584 10.415 1.00 68.19 180 GLN A O 1
ATOM 1427 N N . GLU A 1 181 ? -13.007 -8.895 9.941 1.00 69.31 181 GLU A N 1
ATOM 1428 C CA . GLU A 1 181 ? -13.468 -8.673 8.572 1.00 69.31 181 GLU A CA 1
ATOM 1429 C C . GLU A 1 181 ? -12.619 -9.458 7.569 1.00 69.31 181 GLU A C 1
ATOM 1431 O O . GLU A 1 181 ? -12.015 -8.872 6.666 1.00 69.31 181 GLU A O 1
ATOM 1436 N N . LYS A 1 182 ? -12.517 -10.786 7.727 1.00 76.31 182 LYS A N 1
ATOM 1437 C CA . LYS A 1 182 ? -11.729 -11.617 6.804 1.00 76.31 182 LYS A CA 1
ATOM 1438 C C . LYS A 1 182 ? -12.244 -11.456 5.367 1.00 76.31 182 LYS A C 1
ATOM 1440 O O . LYS A 1 182 ? -13.176 -12.123 4.932 1.00 76.31 182 LYS A O 1
ATOM 1445 N N . ASN A 1 183 ? -11.590 -10.574 4.624 1.00 85.81 183 ASN A N 1
ATOM 1446 C CA . ASN A 1 183 ? -11.916 -10.183 3.255 1.00 85.81 183 ASN A CA 1
ATOM 1447 C C . ASN A 1 183 ? -10.889 -10.719 2.247 1.00 85.81 183 ASN A C 1
ATOM 1449 O O . ASN A 1 183 ? -10.748 -10.197 1.138 1.00 85.81 183 ASN A O 1
ATOM 1453 N N . TRP A 1 184 ? -10.154 -11.750 2.659 1.00 92.44 184 TRP A N 1
ATOM 1454 C CA . TRP A 1 184 ? -9.114 -12.407 1.890 1.00 92.44 184 TRP A CA 1
ATOM 1455 C C . TRP A 1 184 ? -9.197 -13.916 2.032 1.00 92.44 184 TRP A C 1
ATOM 1457 O O . TRP A 1 184 ? -9.683 -14.433 3.038 1.00 92.44 184 TRP A O 1
ATOM 1467 N N . LEU A 1 185 ? -8.686 -14.613 1.024 1.00 95.69 185 LEU A N 1
ATOM 1468 C CA . LEU A 1 185 ? -8.579 -16.065 1.008 1.00 95.69 185 LEU A CA 1
ATOM 1469 C C . LEU A 1 185 ? -7.157 -16.453 0.625 1.00 95.69 185 LEU A C 1
ATOM 1471 O O . LEU A 1 185 ? -6.612 -15.906 -0.338 1.00 95.69 185 LEU A O 1
ATOM 1475 N N . THR A 1 186 ? -6.557 -17.399 1.350 1.00 96.88 186 THR A N 1
ATOM 1476 C CA . THR A 1 186 ? -5.321 -18.040 0.874 1.00 96.88 186 THR A CA 1
ATOM 1477 C C . THR A 1 186 ? -5.607 -18.897 -0.357 1.00 96.88 186 THR A C 1
ATOM 1479 O O . THR A 1 186 ? -6.759 -19.200 -0.674 1.00 96.88 186 THR A O 1
ATOM 1482 N N . VAL A 1 187 ? -4.554 -19.356 -1.037 1.00 97.38 187 VAL A N 1
ATOM 1483 C CA . VAL A 1 187 ? -4.693 -20.299 -2.161 1.00 97.38 187 VAL A CA 1
ATOM 1484 C C . VAL A 1 187 ? -5.515 -21.534 -1.773 1.00 97.38 187 VAL A C 1
ATOM 1486 O O . VAL A 1 187 ? -6.456 -21.875 -2.479 1.00 97.38 187 VAL A O 1
ATOM 1489 N N . SER A 1 188 ? -5.232 -22.161 -0.625 1.00 96.00 188 SER A N 1
ATOM 1490 C CA . SER A 1 188 ? -5.955 -23.368 -0.190 1.00 96.00 188 SER A CA 1
ATOM 1491 C C . SER A 1 188 ? -7.428 -23.111 0.131 1.00 96.00 188 SER A C 1
ATOM 1493 O O . SER A 1 188 ? -8.259 -24.001 -0.023 1.00 96.00 188 SER A O 1
ATOM 1495 N N . GLU A 1 189 ? -7.756 -21.910 0.607 1.00 96.00 189 GLU A N 1
ATOM 1496 C CA . GLU A 1 189 ? -9.137 -21.528 0.915 1.00 96.00 189 GLU A CA 1
ATOM 1497 C C . GLU A 1 189 ? -9.911 -21.200 -0.358 1.00 96.00 189 GLU A C 1
ATOM 1499 O O . GLU A 1 189 ? -11.050 -21.618 -0.512 1.00 96.00 189 GLU A O 1
ATOM 1504 N N . TRP A 1 190 ? -9.277 -20.522 -1.313 1.00 96.12 190 TRP A N 1
ATOM 1505 C CA . TRP A 1 190 ? -9.869 -20.293 -2.627 1.00 96.12 190 TRP A CA 1
ATOM 1506 C C . TRP A 1 190 ? -10.132 -21.602 -3.375 1.00 96.12 190 TRP A C 1
ATOM 1508 O O . TRP A 1 190 ? -11.193 -21.787 -3.970 1.00 96.12 190 TRP A O 1
ATOM 1518 N N . GLU A 1 191 ? -9.180 -22.536 -3.326 1.00 95.31 191 GLU A N 1
ATOM 1519 C CA . GLU A 1 191 ? -9.301 -23.849 -3.960 1.00 95.31 191 GLU A CA 1
ATOM 1520 C C . GLU A 1 191 ? -10.437 -24.697 -3.373 1.00 95.31 191 GLU A C 1
ATOM 1522 O O . GLU A 1 191 ? -11.000 -25.516 -4.100 1.00 95.31 191 GLU A O 1
ATOM 1527 N N . SER A 1 192 ? -10.814 -24.484 -2.106 1.00 95.81 192 SER A N 1
ATOM 1528 C CA . SER A 1 192 ? -11.940 -25.182 -1.476 1.00 95.81 192 SER A CA 1
ATOM 1529 C C . SER A 1 192 ? -13.305 -24.551 -1.773 1.00 95.81 192 SER A C 1
ATOM 1531 O O . SER A 1 192 ? -14.321 -25.235 -1.636 1.00 95.81 192 SER A O 1
ATOM 1533 N N . CYS A 1 193 ? -13.348 -23.292 -2.224 1.00 93.44 193 CYS A N 1
ATOM 1534 C CA . CYS A 1 193 ? -14.568 -22.661 -2.722 1.00 93.44 193 CYS A CA 1
ATOM 1535 C C . CYS A 1 193 ? -14.989 -23.265 -4.068 1.00 93.44 193 CYS A C 1
ATOM 1537 O O . CYS A 1 193 ? -14.166 -23.410 -4.981 1.00 93.44 193 CYS A O 1
ATOM 1539 N N . ASP A 1 194 ? -16.286 -23.535 -4.219 1.00 94.00 194 ASP A N 1
ATOM 1540 C CA . ASP A 1 194 ? -16.880 -23.827 -5.522 1.00 94.00 194 ASP A CA 1
ATOM 1541 C C . ASP A 1 194 ? -17.007 -22.557 -6.387 1.00 94.00 194 ASP A C 1
ATOM 1543 O O . ASP A 1 194 ? -16.715 -21.438 -5.955 1.00 94.00 194 ASP A O 1
ATOM 1547 N N . SER A 1 195 ? -17.418 -22.725 -7.645 1.00 92.88 195 SER A N 1
ATOM 1548 C CA . SER A 1 195 ? -17.537 -21.611 -8.588 1.00 92.88 195 SER A CA 1
ATOM 1549 C C . SER A 1 195 ? -18.562 -20.559 -8.159 1.00 92.88 195 SER A C 1
ATOM 1551 O O . SER A 1 195 ? -18.342 -19.380 -8.416 1.00 92.88 195 SER A O 1
ATOM 1553 N N . HIS A 1 196 ? -19.654 -20.966 -7.505 1.00 91.94 196 HIS A N 1
ATOM 1554 C CA . HIS A 1 196 ? -20.710 -20.047 -7.088 1.00 91.94 196 HIS A CA 1
ATOM 1555 C C . HIS A 1 196 ? -20.249 -19.176 -5.919 1.00 91.94 196 HIS A C 1
ATOM 1557 O O . HIS A 1 196 ? -20.480 -17.970 -5.919 1.00 91.94 196 HIS A O 1
ATOM 1563 N N . GLU A 1 197 ? -19.537 -19.761 -4.955 1.00 90.25 197 GLU A N 1
ATOM 1564 C CA . GLU A 1 197 ? -18.983 -19.004 -3.834 1.00 90.25 197 GLU A CA 1
ATOM 1565 C C . GLU A 1 197 ? -17.900 -18.020 -4.301 1.00 90.25 197 GLU A C 1
ATOM 1567 O O . GLU A 1 197 ? -17.882 -16.870 -3.864 1.00 90.25 197 GLU A O 1
ATOM 1572 N N . ARG A 1 198 ? -17.038 -18.419 -5.247 1.00 94.44 198 ARG A N 1
ATOM 1573 C CA . ARG A 1 198 ? -16.035 -17.514 -5.842 1.00 94.44 198 ARG A CA 1
ATOM 1574 C C . ARG A 1 198 ? -16.680 -16.327 -6.556 1.00 94.44 198 ARG A C 1
ATOM 1576 O O . ARG A 1 198 ? -16.243 -15.196 -6.359 1.00 94.44 198 ARG A O 1
ATOM 1583 N N . GLU A 1 199 ? -17.708 -16.580 -7.365 1.00 92.94 199 GLU A N 1
ATOM 1584 C CA . GLU A 1 199 ? -18.464 -15.538 -8.069 1.00 92.94 199 GLU A CA 1
ATOM 1585 C C . GLU A 1 199 ? -19.125 -14.584 -7.071 1.00 92.94 199 GLU A C 1
ATOM 1587 O O . GLU A 1 199 ? -18.894 -13.377 -7.122 1.00 92.94 199 GLU A O 1
ATOM 1592 N N . ARG A 1 200 ? -19.822 -15.132 -6.070 1.00 92.31 200 ARG A N 1
ATOM 1593 C CA . ARG A 1 200 ? -20.446 -14.350 -5.002 1.00 92.31 200 ARG A CA 1
ATOM 1594 C C . ARG A 1 200 ? -19.444 -13.441 -4.292 1.00 92.31 200 ARG A C 1
ATOM 1596 O O . ARG A 1 200 ? -19.750 -12.271 -4.083 1.00 92.31 200 ARG A O 1
ATOM 1603 N N . LEU A 1 201 ? -18.266 -13.952 -3.928 1.00 91.12 201 LEU A N 1
ATOM 1604 C CA . LEU A 1 201 ? -17.214 -13.178 -3.257 1.00 91.12 201 LEU A CA 1
ATOM 1605 C C . LEU A 1 201 ? -16.690 -12.024 -4.125 1.00 91.12 201 LEU A C 1
ATOM 1607 O O . LEU A 1 201 ? -16.421 -10.943 -3.603 1.00 91.12 201 LEU A O 1
ATOM 1611 N N . LEU A 1 202 ? -16.539 -12.242 -5.435 1.00 92.12 202 LEU A N 1
ATOM 1612 C CA . LEU A 1 202 ? -16.079 -11.224 -6.387 1.00 92.12 202 LEU A CA 1
ATOM 1613 C C . LEU A 1 202 ? -17.149 -10.166 -6.696 1.00 92.12 202 LEU A C 1
ATOM 1615 O O . LEU A 1 202 ? -16.807 -9.025 -7.000 1.00 92.12 202 LEU A O 1
ATOM 1619 N N . GLU A 1 203 ? -18.429 -10.528 -6.609 1.00 90.25 203 GLU A N 1
ATOM 1620 C CA . GLU A 1 203 ? -19.564 -9.630 -6.849 1.00 90.25 203 GLU A CA 1
ATOM 1621 C C . GLU A 1 203 ? -19.993 -8.827 -5.615 1.00 90.25 203 GLU A C 1
ATOM 1623 O O . GLU A 1 203 ? -20.802 -7.900 -5.733 1.00 90.25 203 GLU A O 1
ATOM 1628 N N . MET A 1 204 ? -19.461 -9.150 -4.431 1.00 86.62 204 MET A N 1
ATOM 1629 C CA . MET A 1 204 ? -19.768 -8.409 -3.210 1.00 86.62 204 MET A CA 1
ATOM 1630 C C . MET A 1 204 ? -19.482 -6.909 -3.400 1.00 86.62 204 MET A C 1
ATOM 1632 O O . MET A 1 204 ? -18.362 -6.538 -3.767 1.00 86.62 204 MET A O 1
ATOM 1636 N N . PRO A 1 205 ? -20.461 -6.025 -3.116 1.00 87.50 205 PRO A N 1
ATOM 1637 C CA . PRO A 1 205 ? -20.246 -4.590 -3.194 1.00 87.50 205 PRO A CA 1
ATOM 1638 C C . PRO A 1 205 ? -19.065 -4.164 -2.326 1.00 87.50 205 PRO A C 1
ATOM 1640 O O . PRO A 1 205 ? -18.964 -4.542 -1.159 1.00 87.50 205 PRO A O 1
ATOM 1643 N N . SER A 1 206 ? -18.185 -3.346 -2.893 1.00 91.50 206 SER A N 1
ATOM 1644 C CA . SER A 1 206 ? -17.059 -2.767 -2.177 1.00 91.50 206 SER A CA 1
ATOM 1645 C C . SER A 1 206 ? -16.820 -1.339 -2.644 1.00 91.50 206 SER A C 1
ATOM 1647 O O . SER A 1 206 ? -16.893 -1.030 -3.835 1.00 91.50 206 SER A O 1
ATOM 1649 N N . ASP A 1 207 ? -16.514 -0.475 -1.689 1.00 92.06 207 ASP A N 1
ATOM 1650 C CA . ASP A 1 207 ? -16.071 0.903 -1.870 1.00 92.06 207 ASP A CA 1
ATOM 1651 C C . ASP A 1 207 ? -14.540 1.020 -1.947 1.00 92.06 207 ASP A C 1
ATOM 1653 O O . ASP A 1 207 ? -14.016 2.132 -1.999 1.00 92.06 207 ASP A O 1
ATOM 1657 N N . ALA A 1 208 ? -13.817 -0.109 -2.002 1.00 94.12 208 ALA A N 1
ATOM 1658 C CA . ALA A 1 208 ? -12.364 -0.129 -2.097 1.00 94.12 208 ALA A CA 1
ATOM 1659 C C . ALA A 1 208 ? -11.877 0.773 -3.237 1.00 94.12 208 ALA A C 1
ATOM 1661 O O . ALA A 1 208 ? -12.452 0.779 -4.326 1.00 94.12 208 ALA A O 1
ATOM 1662 N N . GLN A 1 209 ? -10.797 1.507 -2.984 1.00 97.06 209 GLN A N 1
ATOM 1663 C CA . GLN A 1 209 ? -10.117 2.392 -3.930 1.00 97.06 209 GLN A CA 1
ATOM 1664 C C . GLN A 1 209 ? -8.631 2.030 -4.004 1.00 97.06 209 GLN A C 1
ATOM 1666 O O . GLN A 1 209 ? -8.126 1.224 -3.219 1.00 97.06 209 GLN A O 1
ATOM 1671 N N . PHE A 1 210 ? -7.912 2.600 -4.969 1.00 97.25 210 PHE A N 1
ATOM 1672 C CA . PHE A 1 210 ? -6.461 2.476 -5.011 1.00 97.25 210 PHE A CA 1
ATOM 1673 C C . PHE A 1 210 ? -5.815 3.147 -3.803 1.00 97.25 210 PHE A C 1
ATOM 1675 O O . PHE A 1 210 ? -6.270 4.183 -3.319 1.00 97.25 210 PHE A O 1
ATOM 1682 N N . ASN A 1 211 ? -4.688 2.593 -3.362 1.00 93.38 211 ASN A N 1
ATOM 1683 C CA . ASN A 1 211 ? -3.900 3.207 -2.304 1.00 93.38 211 ASN A CA 1
ATOM 1684 C C . ASN A 1 211 ? -3.047 4.317 -2.911 1.00 93.38 211 ASN A C 1
ATOM 1686 O O . ASN A 1 211 ? -2.153 4.043 -3.720 1.00 93.38 211 ASN A O 1
ATOM 1690 N N . LYS A 1 212 ? -3.287 5.562 -2.504 1.00 93.06 212 LYS A N 1
ATOM 1691 C CA . LYS A 1 212 ? -2.446 6.691 -2.906 1.00 93.06 212 LYS A CA 1
ATOM 1692 C C . LYS A 1 212 ? -1.020 6.500 -2.383 1.00 93.06 212 LYS A C 1
ATOM 1694 O O . LYS A 1 212 ? -0.833 6.127 -1.229 1.00 93.06 212 LYS A O 1
ATOM 1699 N N . GLN A 1 213 ? -0.029 6.739 -3.233 1.00 89.06 213 GLN A N 1
ATOM 1700 C CA . GLN A 1 213 ? 1.382 6.743 -2.860 1.00 89.06 213 GLN A CA 1
ATOM 1701 C C . GLN A 1 213 ? 1.810 8.185 -2.589 1.00 89.06 213 GLN A C 1
ATOM 1703 O O . GLN A 1 213 ? 1.710 9.045 -3.457 1.00 89.06 213 GLN A O 1
ATOM 1708 N N . ASP A 1 214 ? 2.249 8.461 -1.365 1.00 75.62 214 ASP A N 1
ATOM 1709 C CA . ASP A 1 214 ? 2.688 9.782 -0.895 1.00 75.62 214 ASP A CA 1
ATOM 1710 C C . ASP A 1 214 ? 4.193 9.836 -0.588 1.00 75.62 214 ASP A C 1
ATOM 1712 O O . ASP A 1 214 ? 4.709 10.853 -0.127 1.00 75.62 214 ASP A O 1
ATOM 1716 N N . ASN A 1 215 ? 4.909 8.744 -0.857 1.00 71.38 215 ASN A N 1
ATOM 1717 C CA . ASN A 1 215 ? 6.330 8.611 -0.583 1.00 71.38 215 ASN A CA 1
ATOM 1718 C C . ASN A 1 215 ? 7.150 8.513 -1.876 1.00 71.38 215 ASN A C 1
ATOM 1720 O O . ASN A 1 215 ? 6.691 8.017 -2.902 1.00 71.38 215 ASN A O 1
ATOM 1724 N N . ALA A 1 216 ? 8.409 8.939 -1.798 1.00 69.75 216 ALA A N 1
ATOM 1725 C CA . ALA A 1 216 ? 9.336 8.951 -2.930 1.00 69.75 216 ALA A CA 1
ATOM 1726 C C . ALA A 1 216 ? 9.802 7.549 -3.387 1.00 69.75 216 ALA A C 1
ATOM 1728 O O . ALA A 1 216 ? 10.570 7.432 -4.337 1.00 69.75 216 ALA A O 1
ATOM 1729 N N . SER A 1 217 ? 9.381 6.464 -2.721 1.00 70.44 217 SER A N 1
ATOM 1730 C CA . SER A 1 217 ? 9.898 5.118 -3.020 1.00 70.44 217 SER A CA 1
ATOM 1731 C C . SER A 1 217 ? 9.261 4.490 -4.262 1.00 70.44 217 SER A C 1
ATOM 1733 O O . SER A 1 217 ? 9.827 3.550 -4.817 1.00 70.44 217 SER A O 1
ATOM 1735 N N . ILE A 1 218 ? 8.092 4.973 -4.687 1.00 78.50 218 ILE A N 1
ATOM 1736 C CA . ILE A 1 218 ? 7.338 4.499 -5.863 1.00 78.50 218 ILE A CA 1
ATOM 1737 C C . ILE A 1 218 ? 6.849 5.733 -6.639 1.00 78.50 218 ILE A C 1
ATOM 1739 O O . ILE A 1 218 ? 5.709 5.829 -7.066 1.00 78.50 218 ILE A O 1
ATOM 1743 N N . ASP A 1 219 ? 7.703 6.740 -6.766 1.00 84.69 219 ASP A N 1
ATOM 1744 C CA . ASP A 1 219 ? 7.369 8.043 -7.347 1.00 84.69 219 ASP A CA 1
ATOM 1745 C C . ASP A 1 219 ? 6.892 7.974 -8.812 1.00 84.69 219 ASP A C 1
ATOM 1747 O O . ASP A 1 219 ? 6.116 8.822 -9.248 1.00 84.69 219 ASP A O 1
ATOM 1751 N N . TRP A 1 220 ? 7.264 6.914 -9.530 1.00 91.06 220 TRP A N 1
ATOM 1752 C CA . TRP A 1 220 ? 6.793 6.603 -10.880 1.00 91.06 220 TRP A CA 1
ATOM 1753 C C . TRP A 1 220 ? 5.327 6.124 -10.967 1.00 91.06 220 TRP A C 1
ATOM 1755 O O . TRP A 1 220 ? 4.785 6.003 -12.072 1.00 91.06 220 TRP A O 1
ATOM 1765 N N . ALA A 1 221 ? 4.666 5.858 -9.833 1.00 94.12 221 ALA A N 1
ATOM 1766 C CA . ALA A 1 221 ? 3.238 5.551 -9.752 1.00 94.12 221 ALA A CA 1
ATOM 1767 C C . ALA A 1 221 ? 2.594 6.161 -8.498 1.00 94.12 221 ALA A C 1
ATOM 1769 O O . ALA A 1 221 ? 2.890 5.782 -7.369 1.00 94.12 221 ALA A O 1
ATOM 1770 N N . GLN A 1 222 ? 1.625 7.057 -8.689 1.00 94.88 222 GLN A N 1
ATOM 1771 C CA . GLN A 1 222 ? 0.916 7.710 -7.579 1.00 94.88 222 GLN A CA 1
ATOM 1772 C C . GLN A 1 222 ? -0.135 6.809 -6.917 1.00 94.88 222 GLN A C 1
ATOM 1774 O O . GLN A 1 222 ? -0.744 7.197 -5.917 1.00 94.88 222 GLN A O 1
ATOM 1779 N N . TRP A 1 223 ? -0.351 5.607 -7.451 1.00 96.69 223 TRP A N 1
ATOM 1780 C CA . TRP A 1 223 ? -1.333 4.647 -6.965 1.00 96.69 223 TRP A CA 1
ATOM 1781 C C . TRP A 1 223 ? -0.721 3.254 -6.860 1.00 96.69 223 TRP A C 1
ATOM 1783 O O . TRP A 1 223 ? 0.128 2.872 -7.664 1.00 96.69 223 TRP A O 1
ATOM 1793 N N . SER A 1 224 ? -1.190 2.459 -5.902 1.00 96.75 224 SER A N 1
ATOM 1794 C CA . SER A 1 224 ? -0.961 1.016 -5.896 1.00 96.75 224 SER A CA 1
ATOM 1795 C C . SER A 1 224 ? -2.261 0.244 -5.741 1.00 96.75 224 SER A C 1
ATOM 1797 O O . SER A 1 224 ? -3.213 0.684 -5.087 1.00 96.75 224 SER A O 1
ATOM 1799 N N . TRP A 1 225 ? -2.278 -0.939 -6.344 1.00 98.12 225 TRP A N 1
ATOM 1800 C CA . TRP A 1 225 ? -3.404 -1.854 -6.318 1.00 98.12 225 TRP A CA 1
ATOM 1801 C C . TRP A 1 225 ? -2.908 -3.267 -6.024 1.00 98.12 225 TRP A C 1
ATOM 1803 O O . TRP A 1 225 ? -2.050 -3.804 -6.721 1.00 98.12 225 TRP A O 1
ATOM 1813 N N . ASN A 1 226 ? -3.434 -3.860 -4.953 1.00 97.25 226 ASN A N 1
ATOM 1814 C CA . ASN A 1 226 ? -3.001 -5.158 -4.439 1.00 97.25 226 ASN A CA 1
ATOM 1815 C C . ASN A 1 226 ? -4.206 -6.102 -4.284 1.00 97.25 226 ASN A C 1
ATOM 1817 O O . ASN A 1 226 ? -4.588 -6.402 -3.148 1.00 97.25 226 ASN A O 1
ATOM 1821 N N . PRO A 1 227 ? -4.838 -6.534 -5.396 1.00 97.56 227 PRO A N 1
ATOM 1822 C CA . PRO A 1 227 ? -5.924 -7.521 -5.372 1.00 97.56 227 PRO A CA 1
ATOM 1823 C C . PRO A 1 227 ? -5.423 -8.908 -4.951 1.00 97.56 227 PRO A C 1
ATOM 1825 O O . PRO A 1 227 ? -6.187 -9.727 -4.452 1.00 97.56 227 PRO A O 1
ATOM 1828 N N . ILE A 1 228 ? -4.120 -9.140 -5.114 1.00 98.06 228 ILE A N 1
ATOM 1829 C CA . ILE A 1 228 ? -3.384 -10.303 -4.636 1.00 98.06 228 ILE A CA 1
ATOM 1830 C C . ILE A 1 228 ? -2.224 -9.780 -3.789 1.00 98.06 228 ILE A C 1
ATOM 1832 O O . ILE A 1 228 ? -1.578 -8.793 -4.156 1.00 98.06 228 ILE A O 1
ATOM 1836 N N . THR A 1 229 ? -1.946 -10.440 -2.670 1.00 97.19 229 THR A N 1
ATOM 1837 C CA . THR A 1 229 ? -0.724 -10.240 -1.881 1.00 97.19 229 THR A CA 1
ATOM 1838 C C . THR A 1 229 ? -0.007 -11.562 -1.670 1.00 97.19 229 THR A C 1
ATOM 1840 O O . THR A 1 229 ? -0.554 -12.627 -1.943 1.00 97.19 229 THR A O 1
ATOM 1843 N N . GLY A 1 230 ? 1.232 -11.498 -1.191 1.00 96.75 230 GLY A N 1
ATOM 1844 C CA . GLY A 1 230 ? 2.015 -12.673 -0.838 1.00 96.75 230 GLY A CA 1
ATOM 1845 C C . GLY A 1 230 ? 2.992 -13.098 -1.928 1.00 96.75 230 GLY A C 1
ATOM 1846 O O . GLY A 1 230 ? 2.795 -12.896 -3.129 1.00 96.75 230 GLY A O 1
ATOM 1847 N N . CYS A 1 231 ? 4.109 -13.669 -1.489 1.00 97.00 231 CYS A N 1
ATOM 1848 C CA . CYS A 1 231 ? 5.189 -14.090 -2.367 1.00 97.00 231 CYS A CA 1
ATOM 1849 C C . CYS A 1 231 ? 6.095 -15.108 -1.663 1.00 97.00 231 CYS A C 1
ATOM 1851 O O . CYS A 1 231 ? 6.498 -14.922 -0.513 1.00 97.00 231 CYS A O 1
ATOM 1853 N N . LYS A 1 232 ? 6.453 -16.180 -2.382 1.00 96.19 232 LYS A N 1
ATOM 1854 C CA . LYS A 1 232 ? 7.314 -17.267 -1.886 1.00 96.19 232 LYS A CA 1
ATOM 1855 C C . LYS A 1 232 ? 8.758 -17.191 -2.393 1.00 96.19 232 LYS A C 1
ATOM 1857 O O . LYS A 1 232 ? 9.508 -18.146 -2.215 1.00 96.19 232 LYS A O 1
ATOM 1862 N N . HIS A 1 233 ? 9.173 -16.083 -3.018 1.00 92.44 233 HIS A N 1
ATOM 1863 C CA . HIS A 1 233 ? 10.609 -15.802 -3.170 1.00 92.44 233 HIS A CA 1
ATOM 1864 C C . HIS A 1 233 ? 11.234 -15.650 -1.791 1.00 92.44 233 HIS A C 1
ATOM 1866 O O . HIS A 1 233 ? 10.536 -15.245 -0.867 1.00 92.44 233 HIS A O 1
ATOM 1872 N N . ASP A 1 234 ? 12.537 -15.881 -1.662 1.00 90.19 234 ASP A N 1
ATOM 1873 C CA . ASP A 1 234 ? 13.286 -15.668 -0.417 1.00 90.19 234 ASP A CA 1
ATOM 1874 C C . ASP A 1 234 ? 14.310 -14.533 -0.563 1.00 90.19 234 ASP A C 1
ATOM 1876 O O . ASP A 1 234 ? 15.500 -14.668 -0.298 1.00 90.19 234 ASP A O 1
ATOM 1880 N N . CYS A 1 235 ? 13.856 -13.392 -1.092 1.00 89.25 235 CYS A N 1
ATOM 1881 C CA . CYS A 1 235 ? 14.721 -12.225 -1.240 1.00 89.25 235 CYS A CA 1
ATOM 1882 C C . CYS A 1 235 ? 15.076 -11.660 0.152 1.00 89.25 235 CYS A C 1
ATOM 1884 O O . CYS A 1 235 ? 14.149 -11.273 0.877 1.00 89.25 235 CYS A O 1
ATOM 1886 N N . PRO A 1 236 ? 16.371 -11.528 0.506 1.00 86.69 236 PRO A N 1
ATOM 1887 C CA . PRO A 1 236 ? 16.786 -11.015 1.816 1.00 86.69 236 PRO A CA 1
ATOM 1888 C C . PRO A 1 236 ? 16.433 -9.532 2.000 1.00 86.69 236 PRO A C 1
ATOM 1890 O O . PRO A 1 236 ? 16.228 -9.071 3.113 1.00 86.69 236 PRO A O 1
ATOM 1893 N N . TYR A 1 237 ? 16.288 -8.787 0.904 1.00 85.94 237 TYR A N 1
ATOM 1894 C CA . TYR A 1 237 ? 15.985 -7.353 0.883 1.00 85.94 237 TYR A CA 1
ATOM 1895 C C . TYR A 1 237 ? 14.476 -7.034 0.747 1.00 85.94 237 TYR A C 1
ATOM 1897 O O . TYR A 1 237 ? 14.098 -5.917 0.397 1.00 85.94 237 TYR A O 1
ATOM 1905 N N . CYS A 1 238 ? 13.582 -8.013 0.939 1.00 89.69 238 CYS A N 1
ATOM 1906 C CA . CYS A 1 238 ? 12.159 -7.865 0.612 1.00 89.69 238 CYS A CA 1
ATOM 1907 C C . CYS A 1 238 ? 11.387 -6.985 1.611 1.00 89.69 238 CYS A C 1
ATOM 1909 O O . CYS A 1 238 ? 10.894 -7.477 2.626 1.00 89.69 238 CYS A O 1
ATOM 1911 N N . TYR A 1 239 ? 11.175 -5.711 1.265 1.00 87.12 239 TYR A N 1
ATOM 1912 C CA . TYR A 1 239 ? 10.359 -4.791 2.069 1.00 87.12 239 TYR A CA 1
ATOM 1913 C C . TYR A 1 239 ? 8.916 -5.293 2.271 1.00 87.12 239 TYR A C 1
ATOM 1915 O O . TYR A 1 239 ? 8.354 -5.167 3.357 1.00 87.12 239 TYR A O 1
ATOM 1923 N N . ALA A 1 240 ? 8.319 -5.906 1.241 1.00 91.06 240 ALA A N 1
ATOM 1924 C CA . ALA A 1 240 ? 6.938 -6.376 1.289 1.00 91.06 240 ALA A CA 1
ATOM 1925 C C . ALA A 1 240 ? 6.749 -7.500 2.320 1.00 91.06 240 ALA A C 1
ATOM 1927 O O . ALA A 1 240 ? 5.707 -7.562 2.965 1.00 91.06 240 ALA A O 1
ATOM 1928 N N . ARG A 1 241 ? 7.769 -8.341 2.551 1.00 91.62 241 ARG A N 1
ATOM 1929 C CA . ARG A 1 241 ? 7.720 -9.373 3.597 1.00 91.62 241 ARG A CA 1
ATOM 1930 C C . ARG A 1 241 ? 7.702 -8.758 4.995 1.00 91.62 241 ARG A C 1
ATOM 1932 O O . ARG A 1 241 ? 6.965 -9.237 5.853 1.00 91.62 241 ARG A O 1
ATOM 1939 N N . ASP A 1 242 ? 8.494 -7.713 5.223 1.00 86.75 242 ASP A N 1
ATOM 1940 C CA . ASP A 1 242 ? 8.548 -7.021 6.516 1.00 86.75 242 ASP A CA 1
ATOM 1941 C C . ASP A 1 242 ? 7.214 -6.322 6.824 1.00 86.75 242 ASP A C 1
ATOM 1943 O O . ASP A 1 242 ? 6.721 -6.391 7.949 1.00 86.75 242 ASP A O 1
ATOM 1947 N N . ILE A 1 243 ? 6.583 -5.718 5.811 1.00 86.62 243 ILE A N 1
ATOM 1948 C CA . ILE A 1 243 ? 5.227 -5.157 5.914 1.00 86.62 243 ILE A CA 1
ATOM 1949 C C . ILE A 1 243 ? 4.202 -6.273 6.157 1.00 86.62 243 ILE A C 1
ATOM 1951 O O . ILE A 1 243 ? 3.379 -6.162 7.064 1.00 86.62 243 ILE A O 1
ATOM 1955 N N . ALA A 1 244 ? 4.266 -7.371 5.398 1.00 90.31 244 ALA A N 1
ATOM 1956 C CA . ALA A 1 244 ? 3.337 -8.490 5.528 1.00 90.31 244 ALA A CA 1
ATOM 1957 C C . ALA A 1 244 ? 3.339 -9.088 6.940 1.00 90.31 244 ALA A C 1
ATOM 1959 O O . ALA A 1 244 ? 2.284 -9.272 7.533 1.00 90.31 244 ALA A O 1
ATOM 1960 N N . LYS A 1 245 ? 4.520 -9.293 7.535 1.00 86.62 245 LYS A N 1
ATOM 1961 C CA . LYS A 1 245 ? 4.647 -9.774 8.921 1.00 86.62 245 LYS A CA 1
ATOM 1962 C C . LYS A 1 245 ? 3.953 -8.880 9.952 1.00 86.62 245 LYS A C 1
ATOM 1964 O O . LYS A 1 245 ? 3.566 -9.376 11.004 1.00 86.62 245 LYS A O 1
ATOM 1969 N N . ARG A 1 246 ? 3.835 -7.580 9.677 1.00 80.44 246 ARG A N 1
ATOM 1970 C CA . ARG A 1 246 ? 3.251 -6.600 10.601 1.00 80.44 246 ARG A CA 1
ATOM 1971 C C . ARG A 1 246 ? 1.746 -6.448 10.420 1.00 80.44 246 ARG A C 1
ATOM 1973 O O . ARG A 1 246 ? 1.031 -6.367 11.410 1.00 80.44 246 ARG A O 1
ATOM 1980 N N . PHE A 1 247 ? 1.283 -6.416 9.171 1.00 81.38 247 PHE A N 1
ATOM 1981 C CA . PHE A 1 247 ? -0.078 -5.980 8.841 1.00 81.38 247 PHE A CA 1
ATOM 1982 C C . PHE A 1 247 ? -0.981 -7.079 8.272 1.00 81.38 247 PHE A C 1
ATOM 1984 O O . PHE A 1 247 ? -2.187 -6.879 8.185 1.00 81.38 247 PHE A O 1
ATOM 1991 N N . TYR A 1 248 ? -0.431 -8.228 7.875 1.00 85.31 248 TYR A N 1
ATOM 1992 C CA . TYR A 1 248 ? -1.193 -9.300 7.234 1.00 85.31 248 TYR A CA 1
ATOM 1993 C C . TYR A 1 248 ? -1.304 -10.490 8.194 1.00 85.31 248 TYR A C 1
ATOM 1995 O O . TYR A 1 248 ? -0.279 -11.085 8.539 1.00 85.31 248 TYR A O 1
ATOM 2003 N N . PRO A 1 249 ? -2.516 -10.855 8.661 1.00 85.56 249 PRO A N 1
ATOM 2004 C CA . PRO A 1 249 ? -2.705 -11.956 9.609 1.00 85.56 249 PRO A CA 1
ATOM 2005 C C . PRO A 1 249 ? -2.137 -13.297 9.131 1.00 85.56 249 PRO A C 1
ATOM 2007 O O . PRO A 1 249 ? -1.573 -14.043 9.925 1.00 85.56 249 PRO A O 1
ATOM 2010 N N . GLN A 1 250 ? -2.224 -13.567 7.829 1.00 89.81 250 GLN A N 1
ATOM 2011 C CA . GLN A 1 250 ? -1.659 -14.741 7.163 1.00 89.81 250 GLN A CA 1
ATOM 2012 C C . GLN A 1 250 ? -0.163 -14.614 6.828 1.00 89.81 250 GLN A C 1
ATOM 2014 O O . GLN A 1 250 ? 0.412 -15.451 6.131 1.00 89.81 250 GLN A O 1
ATOM 2019 N N . GLY A 1 251 ? 0.483 -13.537 7.273 1.00 91.94 251 GLY A N 1
ATOM 2020 C CA . GLY A 1 251 ? 1.838 -13.196 6.872 1.00 91.94 251 GLY A CA 1
ATOM 2021 C C . GLY A 1 251 ? 1.931 -12.959 5.366 1.00 91.94 251 GLY A C 1
ATOM 2022 O O . GLY A 1 251 ? 1.098 -12.279 4.774 1.00 91.94 251 GLY A O 1
ATOM 2023 N N . PHE A 1 252 ? 2.979 -13.498 4.739 1.00 94.88 252 PHE A N 1
ATOM 2024 C CA . PHE A 1 252 ? 3.248 -13.297 3.309 1.00 94.88 252 PHE A CA 1
ATOM 2025 C C . PHE A 1 252 ? 2.803 -14.476 2.431 1.00 94.88 252 PHE A C 1
ATOM 2027 O O . PHE A 1 252 ? 3.346 -14.672 1.338 1.00 94.88 252 PHE A O 1
ATOM 2034 N N . ASP A 1 253 ? 1.843 -15.270 2.917 1.00 96.56 253 ASP A N 1
ATOM 2035 C CA . ASP A 1 253 ? 1.244 -16.358 2.146 1.00 96.56 253 ASP A CA 1
ATOM 2036 C C . ASP A 1 253 ? 0.345 -15.799 1.024 1.00 96.56 253 ASP A C 1
ATOM 2038 O O . ASP A 1 253 ? -0.412 -14.850 1.267 1.00 96.56 253 ASP A O 1
ATOM 2042 N N . PRO A 1 254 ? 0.427 -16.327 -0.214 1.00 98.06 254 PRO A N 1
ATOM 2043 C CA . PRO A 1 254 ? -0.347 -15.818 -1.337 1.00 98.06 254 PRO A CA 1
ATOM 2044 C C . PRO A 1 254 ? -1.848 -15.828 -1.057 1.00 98.06 254 PRO A C 1
ATOM 2046 O O . PRO A 1 254 ? -2.424 -16.867 -0.736 1.00 98.06 254 PRO A O 1
ATOM 2049 N N . SER A 1 255 ? -2.462 -14.655 -1.178 1.00 97.56 255 SER A N 1
ATOM 2050 C CA . SER A 1 255 ? -3.865 -14.432 -0.841 1.00 97.56 255 SER A CA 1
ATOM 2051 C C . SER A 1 255 ? -4.540 -13.510 -1.846 1.00 97.56 255 SER A C 1
ATOM 2053 O O . SER A 1 255 ? -3.935 -12.528 -2.280 1.00 97.56 255 SER A O 1
ATOM 2055 N N . ILE A 1 256 ? -5.799 -13.793 -2.169 1.00 98.06 256 ILE A N 1
ATOM 2056 C CA . ILE A 1 256 ? -6.666 -12.939 -2.987 1.00 98.06 256 ILE A CA 1
ATOM 2057 C C . ILE A 1 256 ? -7.591 -12.118 -2.092 1.00 98.06 256 ILE A C 1
ATOM 2059 O O . ILE A 1 256 ? -8.029 -12.593 -1.048 1.00 98.06 256 ILE A O 1
ATOM 2063 N N . TYR A 1 257 ? -7.894 -10.895 -2.518 1.00 96.44 257 TYR A N 1
ATOM 2064 C CA . TYR A 1 257 ? -8.794 -9.956 -1.851 1.00 96.44 257 TYR A CA 1
ATOM 2065 C C . TYR A 1 257 ? -9.936 -9.578 -2.806 1.00 96.44 257 TYR A C 1
ATOM 2067 O O . TYR A 1 257 ? -9.808 -8.580 -3.524 1.00 96.44 257 TYR A O 1
ATOM 2075 N N . PRO A 1 258 ? -11.047 -10.339 -2.838 1.00 95.81 258 PRO A N 1
ATOM 2076 C CA . PRO A 1 258 ? -12.145 -10.115 -3.782 1.00 95.81 258 PRO A CA 1
ATOM 2077 C C . PRO A 1 258 ? -12.683 -8.676 -3.776 1.00 95.81 258 PRO A C 1
ATOM 2079 O O . PRO A 1 258 ? -12.823 -8.059 -4.830 1.00 95.81 258 PRO A O 1
ATOM 2082 N N . CYS A 1 259 ? -12.847 -8.072 -2.594 1.00 93.25 259 CYS A N 1
ATOM 2083 C CA . CYS A 1 259 ? -13.331 -6.693 -2.461 1.00 93.25 259 CYS A CA 1
ATOM 2084 C C . CYS A 1 259 ? -12.445 -5.656 -3.181 1.00 93.25 259 CYS A C 1
ATOM 2086 O O . CYS A 1 259 ? -12.934 -4.654 -3.704 1.00 93.25 259 CYS A O 1
ATOM 2088 N N . ARG A 1 260 ? -11.131 -5.900 -3.286 1.00 96.50 260 ARG A N 1
ATOM 2089 C CA . ARG A 1 260 ? -10.189 -4.956 -3.905 1.00 96.50 260 ARG A CA 1
ATOM 2090 C C . ARG A 1 260 ? -10.323 -4.889 -5.425 1.00 96.50 260 ARG A C 1
ATOM 2092 O O . ARG A 1 260 ? -9.775 -3.959 -6.016 1.00 96.50 260 ARG A O 1
ATOM 2099 N N . PHE A 1 261 ? -11.055 -5.799 -6.068 1.00 97.50 261 PHE A N 1
ATOM 2100 C CA . PHE A 1 261 ? -11.328 -5.728 -7.510 1.00 97.50 261 PHE A CA 1
ATOM 2101 C C . PHE A 1 261 ? -12.257 -4.566 -7.899 1.00 97.50 261 PHE A C 1
ATOM 2103 O O . PHE A 1 261 ? -12.284 -4.176 -9.066 1.00 97.50 261 PHE A O 1
ATOM 2110 N N . ALA A 1 262 ? -12.945 -3.937 -6.938 1.00 96.31 262 ALA A N 1
ATOM 2111 C CA . ALA A 1 262 ? -13.724 -2.721 -7.179 1.00 96.31 262 ALA A CA 1
ATOM 2112 C C . ALA A 1 262 ? -12.848 -1.459 -7.373 1.00 96.31 262 ALA A C 1
ATOM 2114 O O . ALA A 1 262 ? -13.265 -0.499 -8.029 1.00 96.31 262 ALA A O 1
ATOM 2115 N N . ALA A 1 263 ? -11.607 -1.469 -6.869 1.00 97.69 263 ALA A N 1
ATOM 2116 C CA . ALA A 1 263 ? -10.733 -0.294 -6.803 1.00 97.69 263 ALA A CA 1
ATOM 2117 C C . ALA A 1 263 ? -10.464 0.426 -8.138 1.00 97.69 263 ALA A C 1
ATOM 2119 O O . ALA A 1 263 ? -10.547 1.660 -8.149 1.00 97.69 263 ALA A O 1
ATOM 2120 N N . PRO A 1 264 ? -10.211 -0.270 -9.265 1.00 98.06 264 PRO A N 1
ATOM 2121 C CA . PRO A 1 264 ? -10.043 0.386 -10.562 1.00 98.06 264 PRO A CA 1
ATOM 2122 C C . PRO A 1 264 ? -11.218 1.260 -11.001 1.00 98.06 264 PRO A C 1
ATOM 2124 O O . PRO A 1 264 ? -11.004 2.353 -11.530 1.00 98.06 264 PRO A O 1
ATOM 2127 N N . LYS A 1 265 ? -12.447 0.799 -10.740 1.00 96.69 265 LYS A N 1
ATOM 2128 C CA . LYS A 1 265 ? -13.682 1.506 -11.106 1.00 96.69 265 LYS A CA 1
ATOM 2129 C C . LYS A 1 265 ? -14.004 2.631 -10.122 1.00 96.69 265 LYS A C 1
ATOM 2131 O O . LYS A 1 265 ? -14.477 3.688 -10.528 1.00 96.69 265 LYS A O 1
ATOM 2136 N N . ASN A 1 266 ? -13.732 2.408 -8.837 1.00 97.31 266 ASN A N 1
ATOM 2137 C CA . ASN A 1 266 ? -14.049 3.350 -7.761 1.00 97.31 266 ASN A CA 1
ATOM 2138 C C . ASN A 1 266 ? -13.046 4.505 -7.636 1.00 97.31 266 ASN A C 1
ATOM 2140 O O . ASN A 1 266 ? -13.342 5.514 -6.990 1.00 97.31 266 ASN A O 1
ATOM 2144 N N . THR A 1 267 ? -11.859 4.373 -8.232 1.00 98.06 267 THR A N 1
ATOM 2145 C CA . THR A 1 267 ? -10.834 5.421 -8.219 1.00 98.06 267 THR A CA 1
ATOM 2146 C C . THR A 1 267 ? -10.968 6.300 -9.455 1.00 98.06 267 THR A C 1
ATOM 2148 O O . THR A 1 267 ? -11.045 5.809 -10.580 1.00 98.06 267 THR A O 1
ATOM 2151 N N . LYS A 1 268 ? -10.957 7.622 -9.261 1.00 97.06 268 LYS A N 1
ATOM 2152 C CA . LYS A 1 268 ? -11.017 8.597 -10.357 1.00 97.06 268 LYS A CA 1
ATOM 2153 C C . LYS A 1 268 ? -9.620 9.064 -10.741 1.00 97.06 268 LYS A C 1
ATOM 2155 O O . LYS A 1 268 ? -8.833 9.432 -9.872 1.00 97.06 268 LYS A O 1
ATOM 2160 N N . VAL A 1 269 ? -9.351 9.104 -12.043 1.00 96.69 269 VAL A N 1
ATOM 2161 C CA . VAL A 1 269 ? -8.110 9.663 -12.588 1.00 96.69 269 VAL A CA 1
ATOM 2162 C C . VAL A 1 269 ? -8.058 11.168 -12.282 1.00 96.69 269 VAL A C 1
ATOM 2164 O O . VAL A 1 269 ? -8.982 11.889 -12.663 1.00 96.69 269 VAL A O 1
ATOM 2167 N N . PRO A 1 270 ? -7.017 11.672 -11.594 1.00 95.94 270 PRO A N 1
ATOM 2168 C CA . PRO A 1 270 ? -6.885 13.101 -11.320 1.00 95.94 270 PRO A CA 1
ATOM 2169 C C . PRO A 1 270 ? -6.546 13.906 -12.578 1.00 95.94 270 PRO A C 1
ATOM 2171 O O . PRO A 1 270 ? -5.795 13.435 -13.431 1.00 95.94 270 PRO A O 1
ATOM 2174 N N . GLN A 1 271 ? -6.987 15.167 -12.642 1.00 94.88 271 GLN A N 1
ATOM 2175 C CA . GLN A 1 271 ? -6.658 16.081 -13.748 1.00 94.88 271 GLN A CA 1
ATOM 2176 C C . GLN A 1 271 ? -5.144 16.292 -13.917 1.00 94.88 271 GLN A C 1
ATOM 2178 O O . GLN A 1 271 ? -4.657 16.382 -15.036 1.00 94.88 271 GLN A O 1
ATOM 2183 N N . LYS A 1 272 ? -4.376 16.256 -12.817 1.00 93.31 272 LYS A N 1
ATOM 2184 C CA . LYS A 1 272 ? -2.905 16.347 -12.843 1.00 93.31 272 LYS A CA 1
ATOM 2185 C C . LYS A 1 272 ? -2.236 15.290 -13.743 1.00 93.31 272 LYS A C 1
ATOM 2187 O O . LYS A 1 272 ? -1.108 15.481 -14.176 1.00 93.31 272 LYS A O 1
ATOM 2192 N N . SER A 1 273 ? -2.940 14.208 -14.082 1.00 92.50 273 SER A N 1
ATOM 2193 C CA . SER A 1 273 ? -2.466 13.206 -15.045 1.00 92.50 273 SER A CA 1
ATOM 2194 C C . SER A 1 273 ? -2.347 13.679 -16.500 1.00 92.50 273 SER A C 1
ATOM 2196 O O . SER A 1 273 ? -1.908 12.908 -17.354 1.00 92.50 273 SER A O 1
ATOM 2198 N N . GLU A 1 274 ? -2.778 14.902 -16.804 1.00 90.44 274 GLU A N 1
ATOM 2199 C CA . GLU A 1 274 ? -2.516 15.575 -18.081 1.00 90.44 274 GLU A CA 1
ATOM 2200 C C . GLU A 1 274 ? -1.091 16.148 -18.146 1.00 90.44 274 GLU A C 1
ATOM 2202 O O . GLU A 1 274 ? -0.551 16.305 -19.236 1.00 90.44 274 GLU A O 1
ATOM 2207 N N . GLU A 1 275 ? -0.478 16.419 -16.989 1.00 90.25 275 GLU A N 1
ATOM 2208 C CA . GLU A 1 275 ? 0.858 17.019 -16.861 1.00 90.25 275 GLU A CA 1
ATOM 2209 C C . GLU A 1 275 ? 1.908 16.012 -16.379 1.00 90.25 275 GLU A C 1
ATOM 2211 O O . GLU A 1 275 ? 3.071 16.097 -16.758 1.00 90.25 275 GLU A O 1
ATOM 2216 N N . ASP A 1 276 ? 1.504 15.077 -15.517 1.00 90.94 276 ASP A N 1
ATOM 2217 C CA . ASP A 1 276 ? 2.397 14.123 -14.864 1.00 90.94 276 ASP A CA 1
ATOM 2218 C C . ASP A 1 276 ? 1.803 12.723 -14.939 1.00 90.94 276 ASP A C 1
ATOM 2220 O O . ASP A 1 276 ? 0.801 12.391 -14.286 1.00 90.94 276 ASP A O 1
ATOM 2224 N N . THR A 1 277 ? 2.443 11.871 -15.733 1.00 92.19 277 THR A N 1
ATOM 2225 C CA . THR A 1 277 ? 1.864 10.570 -16.018 1.00 92.19 277 THR A CA 1
ATOM 2226 C C . THR A 1 277 ? 1.882 9.609 -14.832 1.00 92.19 277 THR A C 1
ATOM 2228 O O . THR A 1 277 ? 1.075 8.675 -14.794 1.00 92.19 277 THR A O 1
ATOM 2231 N N . ALA A 1 278 ? 2.685 9.873 -13.796 1.00 92.88 278 ALA A N 1
ATOM 2232 C CA . ALA A 1 278 ? 2.645 9.094 -12.563 1.00 92.88 278 ALA A CA 1
ATOM 2233 C C . ALA A 1 278 ? 1.237 9.086 -11.935 1.00 92.88 278 ALA A C 1
ATOM 2235 O O . ALA A 1 278 ? 0.858 8.106 -11.293 1.00 92.88 278 ALA A O 1
ATOM 2236 N N . PHE A 1 279 ? 0.419 10.124 -12.169 1.00 94.31 279 PHE A N 1
ATOM 2237 C CA . PHE A 1 279 ? -0.967 10.213 -11.684 1.00 94.31 279 PHE A CA 1
ATOM 2238 C C . PHE A 1 279 ? -1.954 9.280 -12.400 1.00 94.31 279 PHE A C 1
ATOM 2240 O O . PHE A 1 279 ? -3.054 9.080 -11.882 1.00 94.31 279 PHE A O 1
ATOM 2247 N N . LYS A 1 280 ? -1.571 8.702 -13.545 1.00 95.31 280 LYS A N 1
ATOM 2248 C CA . LYS A 1 280 ? -2.289 7.628 -14.261 1.00 95.31 280 LYS A CA 1
ATOM 2249 C C . LYS A 1 280 ? -1.704 6.238 -14.004 1.00 95.31 280 LYS A C 1
ATOM 2251 O O . LYS A 1 280 ? -2.322 5.248 -14.391 1.00 95.31 280 LYS A O 1
ATOM 2256 N N . ASN A 1 281 ? -0.536 6.154 -13.376 1.00 96.62 281 ASN A N 1
ATOM 2257 C CA . ASN A 1 281 ? 0.168 4.896 -13.167 1.00 96.62 281 ASN A CA 1
ATOM 2258 C C . ASN A 1 281 ? -0.240 4.245 -11.843 1.00 96.62 281 ASN A C 1
ATOM 2260 O O . ASN A 1 281 ? -0.266 4.884 -10.789 1.00 96.62 281 ASN A O 1
ATOM 2264 N N . VAL A 1 282 ? -0.518 2.946 -11.915 1.00 97.94 282 VAL A N 1
ATOM 2265 C CA . VAL A 1 282 ? -0.940 2.098 -10.802 1.00 97.94 282 VAL A CA 1
ATOM 2266 C C . VAL A 1 282 ? 0.050 0.948 -10.670 1.00 97.94 282 VAL A C 1
ATOM 2268 O O . VAL A 1 282 ? 0.090 0.056 -11.519 1.00 97.94 282 VAL A O 1
ATOM 2271 N N . PHE A 1 283 ? 0.842 0.925 -9.598 1.00 97.31 283 PHE A N 1
ATOM 2272 C CA . PHE A 1 283 ? 1.698 -0.223 -9.318 1.00 97.31 283 PHE A CA 1
ATOM 2273 C C . PHE A 1 283 ? 0.839 -1.409 -8.864 1.00 97.31 283 PHE A C 1
ATOM 2275 O O . PHE A 1 283 ? 0.240 -1.396 -7.784 1.00 97.31 283 PHE A O 1
ATOM 2282 N N . THR A 1 284 ? 0.768 -2.429 -9.712 1.00 97.81 284 THR A N 1
ATOM 2283 C CA . THR A 1 284 ? -0.094 -3.594 -9.545 1.00 97.81 284 THR A CA 1
ATOM 2284 C C . THR A 1 284 ? 0.693 -4.743 -8.933 1.00 97.81 284 THR A C 1
ATOM 2286 O O . THR A 1 284 ? 1.595 -5.300 -9.557 1.00 97.81 284 THR A O 1
ATOM 2289 N N . GLY A 1 285 ? 0.351 -5.091 -7.692 1.00 95.44 285 GLY A N 1
ATOM 2290 C CA . GLY A 1 285 ? 1.048 -6.124 -6.930 1.00 95.44 285 GLY A CA 1
ATOM 2291 C C . GLY A 1 285 ? 2.322 -5.637 -6.239 1.00 95.44 285 GLY A C 1
ATOM 2292 O O . GLY A 1 285 ? 3.286 -6.390 -6.163 1.00 95.44 285 GLY A O 1
ATOM 2293 N N . SER A 1 286 ? 2.344 -4.420 -5.680 1.00 93.38 286 SER A N 1
ATOM 2294 C CA . SER A 1 286 ? 3.467 -3.964 -4.837 1.00 93.38 286 SER A CA 1
ATOM 2295 C C . SER A 1 286 ? 3.728 -4.879 -3.630 1.00 93.38 286 SER A C 1
ATOM 2297 O O . SER A 1 286 ? 4.847 -4.965 -3.129 1.00 93.38 286 SER A O 1
ATOM 2299 N N . MET A 1 287 ? 2.707 -5.622 -3.201 1.00 95.50 287 MET A N 1
ATOM 2300 C CA . MET A 1 287 ? 2.756 -6.603 -2.117 1.00 95.50 287 MET A CA 1
ATOM 2301 C C . MET A 1 287 ? 2.735 -8.059 -2.616 1.00 95.50 287 MET A C 1
ATOM 2303 O O . MET A 1 287 ? 2.390 -8.956 -1.846 1.00 95.50 287 MET A O 1
ATOM 2307 N N . ALA A 1 288 ? 3.073 -8.318 -3.883 1.00 97.12 288 ALA A N 1
ATOM 2308 C CA . ALA A 1 288 ? 3.039 -9.654 -4.478 1.00 97.12 288 ALA A CA 1
ATOM 2309 C C . ALA A 1 288 ? 4.110 -9.856 -5.562 1.00 97.12 288 ALA A C 1
ATOM 2311 O O . ALA A 1 288 ? 4.716 -8.921 -6.067 1.00 97.12 288 ALA A O 1
ATOM 2312 N N . ASP A 1 289 ? 4.306 -11.111 -5.958 1.00 97.50 289 ASP A N 1
ATOM 2313 C CA . ASP A 1 289 ? 4.721 -11.431 -7.326 1.00 97.50 289 ASP A CA 1
ATOM 2314 C C . ASP A 1 289 ? 3.531 -12.150 -7.973 1.00 97.50 289 ASP A C 1
ATOM 2316 O O . ASP A 1 289 ? 3.336 -13.346 -7.744 1.00 97.50 289 ASP A O 1
ATOM 2320 N N . ILE A 1 290 ? 2.693 -11.399 -8.702 1.00 97.81 290 ILE A N 1
ATOM 2321 C CA . ILE A 1 290 ? 1.409 -11.884 -9.251 1.00 97.81 290 ILE A CA 1
ATOM 2322 C C . ILE A 1 290 ? 1.622 -13.066 -10.201 1.00 97.81 290 ILE A C 1
ATOM 2324 O O . ILE A 1 290 ? 0.834 -14.002 -10.210 1.00 97.81 290 ILE A O 1
ATOM 2328 N N . PHE A 1 291 ? 2.727 -13.074 -10.946 1.00 97.19 291 PHE A N 1
ATOM 2329 C CA . PHE A 1 291 ? 3.059 -14.152 -11.879 1.00 97.19 291 PHE A CA 1
ATOM 2330 C C . PHE A 1 291 ? 3.909 -15.254 -11.226 1.00 97.19 291 PHE A C 1
ATOM 2332 O O . PHE A 1 291 ? 4.408 -16.154 -11.902 1.00 97.19 291 PHE A O 1
ATOM 2339 N N . GLY A 1 292 ? 4.071 -15.234 -9.900 1.00 96.81 292 GLY A N 1
ATOM 2340 C CA . GLY A 1 292 ? 4.775 -16.275 -9.162 1.00 96.81 292 GLY A CA 1
ATOM 2341 C C . GLY A 1 292 ? 4.094 -17.629 -9.298 1.00 96.81 292 GLY A C 1
ATOM 2342 O O . GLY A 1 292 ? 2.880 -17.709 -9.190 1.00 96.81 292 GLY A O 1
ATOM 2343 N N . ARG A 1 293 ? 4.855 -18.716 -9.486 1.00 96.06 293 ARG A N 1
ATOM 2344 C CA . ARG A 1 293 ? 4.333 -20.086 -9.740 1.00 96.06 293 ARG A CA 1
ATOM 2345 C C . ARG A 1 293 ? 3.303 -20.629 -8.731 1.00 96.06 293 ARG A C 1
ATOM 2347 O O . ARG A 1 293 ? 2.714 -21.671 -8.969 1.00 96.06 293 ARG A O 1
ATOM 2354 N N . TRP A 1 294 ? 3.172 -19.989 -7.572 1.00 96.62 294 TRP A N 1
ATOM 2355 C CA . TRP A 1 294 ? 2.239 -20.334 -6.497 1.00 96.62 294 TRP A CA 1
ATOM 2356 C C . TRP A 1 294 ? 0.901 -19.593 -6.590 1.00 96.62 294 TRP A C 1
ATOM 2358 O O . TRP A 1 294 ? 0.018 -19.874 -5.792 1.00 96.62 294 TRP A O 1
ATOM 2368 N N . VAL A 1 295 ? 0.780 -18.608 -7.483 1.00 98.06 295 VAL A N 1
ATOM 2369 C CA . VAL A 1 295 ? -0.461 -17.865 -7.712 1.00 98.06 295 VAL A CA 1
ATOM 2370 C C . VAL A 1 295 ? -1.314 -18.654 -8.711 1.00 98.06 295 VAL A C 1
ATOM 2372 O O . VAL A 1 295 ? -0.807 -18.960 -9.797 1.00 98.06 295 VAL A O 1
ATOM 2375 N N . PRO A 1 296 ? -2.568 -19.001 -8.385 1.00 97.56 296 PRO A N 1
ATOM 2376 C CA . PRO A 1 296 ? -3.497 -19.637 -9.317 1.00 97.56 296 PRO A CA 1
ATOM 2377 C C . PRO A 1 296 ? -3.668 -18.849 -10.626 1.00 97.56 296 PRO A C 1
ATOM 2379 O O . PRO A 1 296 ? -3.588 -17.622 -10.636 1.00 97.56 296 PRO A O 1
ATOM 2382 N N . ALA A 1 297 ? -3.855 -19.549 -11.749 1.00 97.56 297 ALA A N 1
ATOM 2383 C CA . ALA A 1 297 ? -4.000 -18.900 -13.057 1.00 97.56 297 ALA A CA 1
ATOM 2384 C C . ALA A 1 297 ? -5.285 -18.058 -13.145 1.00 97.56 297 ALA A C 1
ATOM 2386 O O . ALA A 1 297 ? -5.239 -16.941 -13.648 1.00 97.56 297 ALA A O 1
ATOM 2387 N N . ASP A 1 298 ? -6.381 -18.542 -12.553 1.00 96.75 298 ASP A N 1
ATOM 2388 C CA . ASP A 1 298 ? -7.663 -17.833 -12.492 1.00 96.75 298 ASP A CA 1
ATOM 2389 C C . ASP A 1 298 ? -7.552 -16.486 -11.757 1.00 96.75 298 ASP A C 1
ATOM 2391 O O . ASP A 1 298 ? -8.170 -15.509 -12.165 1.00 96.75 298 ASP A O 1
ATOM 2395 N N . TRP A 1 299 ? -6.706 -16.376 -10.727 1.00 98.25 299 TRP A N 1
ATOM 2396 C CA . TRP A 1 299 ? -6.434 -15.090 -10.072 1.00 98.25 299 TRP A CA 1
ATOM 2397 C C . TRP A 1 299 ? -5.773 -14.086 -11.018 1.00 98.25 299 TRP A C 1
ATOM 2399 O O . TRP A 1 299 ? -6.082 -12.895 -10.976 1.00 98.25 299 TRP A O 1
ATOM 2409 N N . ILE A 1 300 ? -4.847 -14.552 -11.856 1.00 98.19 300 ILE A N 1
ATOM 2410 C CA . ILE A 1 300 ? -4.131 -13.704 -12.813 1.00 98.19 300 ILE A CA 1
ATOM 2411 C C . ILE A 1 300 ? -5.084 -13.275 -13.935 1.00 98.19 300 ILE A C 1
ATOM 2413 O O . ILE A 1 300 ? -5.094 -12.095 -14.283 1.00 98.19 300 ILE A O 1
ATOM 2417 N N . ASP A 1 301 ? -5.936 -14.181 -14.423 1.00 97.94 301 ASP A N 1
ATOM 2418 C CA . ASP A 1 301 ? -6.986 -13.867 -15.400 1.00 97.94 301 ASP A CA 1
ATOM 2419 C C . ASP A 1 301 ? -7.940 -12.785 -14.872 1.00 97.94 301 ASP A C 1
ATOM 2421 O O . ASP A 1 301 ? -8.158 -11.779 -15.548 1.00 97.94 301 ASP A O 1
ATOM 2425 N N . LEU A 1 302 ? -8.414 -12.908 -13.623 1.00 98.12 302 LEU A N 1
ATOM 2426 C CA . LEU A 1 302 ? -9.257 -11.891 -12.978 1.00 98.12 302 LEU A CA 1
ATOM 2427 C C . LEU A 1 302 ? -8.578 -10.515 -12.940 1.00 98.12 302 LEU A C 1
ATOM 2429 O O . LEU A 1 302 ? -9.214 -9.484 -13.176 1.00 98.12 302 LEU A O 1
ATOM 2433 N N . VAL A 1 303 ? -7.278 -10.477 -12.631 1.00 98.44 303 VAL A N 1
ATOM 2434 C CA . VAL A 1 303 ? -6.508 -9.227 -12.606 1.00 98.44 303 VAL A CA 1
ATOM 2435 C C . VAL A 1 303 ? -6.382 -8.643 -14.012 1.00 98.44 303 VAL A C 1
ATOM 2437 O O . VAL A 1 303 ? -6.612 -7.448 -14.190 1.00 98.44 303 VAL A O 1
ATOM 2440 N N . ILE A 1 304 ? -6.061 -9.462 -15.014 1.00 97.44 304 ILE A N 1
ATOM 2441 C CA . ILE A 1 304 ? -5.935 -9.024 -16.410 1.00 97.44 304 ILE A CA 1
ATOM 2442 C C . ILE A 1 304 ? -7.272 -8.504 -16.949 1.00 97.44 304 ILE A C 1
ATOM 2444 O O . ILE A 1 304 ? -7.295 -7.469 -17.619 1.00 97.44 304 ILE A O 1
ATOM 2448 N N . ASP A 1 305 ? -8.387 -9.161 -16.633 1.00 97.69 305 ASP A N 1
ATOM 2449 C CA . ASP A 1 305 ? -9.723 -8.722 -17.040 1.00 97.69 305 ASP A CA 1
ATOM 2450 C C . ASP A 1 305 ? -10.102 -7.385 -16.396 1.00 97.69 305 ASP A C 1
ATOM 2452 O O . ASP A 1 305 ? -10.617 -6.486 -17.071 1.00 97.69 305 ASP A O 1
ATOM 2456 N N . ALA A 1 306 ? -9.772 -7.197 -15.116 1.00 98.06 306 ALA A N 1
ATOM 2457 C CA . ALA A 1 306 ? -9.941 -5.915 -14.445 1.00 98.06 306 ALA A CA 1
ATOM 2458 C C . ALA A 1 306 ? -9.074 -4.813 -15.079 1.00 98.06 306 ALA A C 1
ATOM 2460 O O . ALA A 1 306 ? -9.559 -3.696 -15.264 1.00 98.06 306 ALA A O 1
ATOM 2461 N N . VAL A 1 307 ? -7.833 -5.114 -15.473 1.00 97.88 307 VAL A N 1
ATOM 2462 C CA . VAL A 1 307 ? -6.972 -4.170 -16.206 1.00 97.88 307 VAL A CA 1
ATOM 2463 C C . VAL A 1 307 ? -7.575 -3.807 -17.561 1.00 97.88 307 VAL A C 1
ATOM 2465 O O . VAL A 1 307 ? -7.716 -2.621 -17.868 1.00 97.88 307 VAL A O 1
ATOM 2468 N N . ARG A 1 308 ? -8.012 -4.803 -18.341 1.00 97.19 308 ARG A N 1
ATOM 2469 C CA . ARG A 1 308 ? -8.639 -4.602 -19.657 1.00 97.19 308 ARG A CA 1
ATOM 2470 C C . ARG A 1 308 ? -9.903 -3.742 -19.565 1.00 97.19 308 ARG A C 1
ATOM 2472 O O . ARG A 1 308 ? -10.147 -2.912 -20.435 1.00 97.19 308 ARG A O 1
ATOM 2479 N N . GLY A 1 309 ? -10.692 -3.917 -18.505 1.00 97.81 309 GLY A N 1
ATOM 2480 C CA . GLY A 1 309 ? -11.914 -3.150 -18.256 1.00 97.81 309 GLY A CA 1
ATOM 2481 C C . GLY A 1 309 ? -11.697 -1.703 -17.797 1.00 97.81 309 GLY A C 1
ATOM 2482 O O . GLY A 1 309 ? -12.680 -0.980 -17.646 1.00 97.81 309 GLY A O 1
ATOM 2483 N N . ASN A 1 310 ? -10.453 -1.273 -17.556 1.00 98.31 310 ASN A N 1
ATOM 2484 C CA . ASN A 1 310 ? -10.131 0.052 -17.017 1.00 98.31 310 ASN A CA 1
ATOM 2485 C C . ASN A 1 310 ? -9.018 0.766 -17.821 1.00 98.31 310 ASN A C 1
ATOM 2487 O O . ASN A 1 310 ? -7.958 1.076 -17.270 1.00 98.31 310 ASN A O 1
ATOM 2491 N N . PRO A 1 311 ? -9.243 1.063 -19.118 1.00 96.94 311 PRO A N 1
ATOM 2492 C CA . PRO A 1 311 ? -8.230 1.623 -20.023 1.00 96.94 311 PRO A CA 1
ATOM 2493 C C . PRO A 1 311 ? -7.786 3.056 -19.685 1.00 96.94 311 PRO A C 1
ATOM 2495 O O . PRO A 1 311 ? -6.802 3.539 -20.233 1.00 96.94 311 PRO A O 1
ATOM 2498 N N . GLN A 1 312 ? -8.494 3.755 -18.795 1.00 96.62 312 GLN A N 1
ATOM 2499 C CA . GLN A 1 312 ? -8.122 5.090 -18.315 1.00 96.62 312 GLN A CA 1
ATOM 2500 C C . GLN A 1 312 ? -6.877 5.095 -17.407 1.00 96.62 312 GLN A C 1
ATOM 2502 O O . GLN A 1 312 ? -6.325 6.163 -17.140 1.00 96.62 312 GLN A O 1
ATOM 2507 N N . TRP A 1 313 ? -6.466 3.922 -16.918 1.00 97.88 313 TRP A N 1
ATOM 2508 C CA . TRP A 1 313 ? -5.331 3.716 -16.021 1.00 97.88 313 TRP A CA 1
ATOM 2509 C C . TRP A 1 313 ? -4.232 2.909 -16.702 1.00 97.88 313 TRP A C 1
ATOM 2511 O O . TRP A 1 313 ? -4.531 2.004 -17.477 1.00 97.88 313 TRP A O 1
ATOM 2521 N N . ASN A 1 314 ? -2.981 3.164 -16.321 1.00 97.00 314 ASN A N 1
ATOM 2522 C CA . ASN A 1 314 ? -1.840 2.332 -16.683 1.00 97.00 314 ASN A CA 1
ATOM 2523 C C . ASN A 1 314 ? -1.465 1.420 -15.514 1.00 97.00 314 ASN A C 1
ATOM 2525 O O . ASN A 1 314 ? -1.116 1.903 -14.436 1.00 97.00 314 ASN A O 1
ATOM 2529 N N . PHE A 1 315 ? -1.498 0.109 -15.720 1.00 97.81 315 PHE A N 1
ATOM 2530 C CA . PHE A 1 315 ? -1.210 -0.877 -14.682 1.00 97.81 315 PHE A CA 1
ATOM 2531 C C . PHE A 1 315 ? 0.204 -1.412 -14.848 1.00 97.81 315 PHE A C 1
ATOM 2533 O O . PHE A 1 315 ? 0.498 -2.150 -15.785 1.00 97.81 315 PHE A O 1
ATOM 2540 N N . LEU A 1 316 ? 1.088 -1.030 -13.933 1.00 97.38 316 LEU A N 1
ATOM 2541 C CA . LEU A 1 316 ? 2.490 -1.415 -13.953 1.00 97.38 316 LEU A CA 1
ATOM 2542 C C . LEU A 1 316 ? 2.650 -2.704 -13.157 1.00 97.38 316 LEU A C 1
ATOM 2544 O O . LEU A 1 316 ? 2.450 -2.720 -11.946 1.00 97.38 316 LEU A O 1
ATOM 2548 N N . PHE A 1 317 ? 3.016 -3.781 -13.837 1.00 97.25 317 PHE A N 1
ATOM 2549 C CA . PHE A 1 317 ? 3.282 -5.081 -13.241 1.00 97.25 317 PHE A CA 1
ATOM 2550 C C . PHE A 1 317 ? 4.779 -5.322 -13.115 1.00 97.25 317 PHE A C 1
ATOM 2552 O O . PHE A 1 317 ? 5.551 -4.934 -13.990 1.00 97.25 317 PHE A O 1
ATOM 2559 N N . LEU A 1 318 ? 5.185 -6.042 -12.070 1.00 96.19 318 LEU A N 1
ATOM 2560 C CA . LEU A 1 318 ? 6.564 -6.476 -11.894 1.00 96.19 318 LEU A CA 1
ATOM 2561 C C . LEU A 1 318 ? 6.615 -7.933 -11.435 1.00 96.19 318 LEU A C 1
ATOM 2563 O O . LEU A 1 318 ? 5.927 -8.316 -10.493 1.00 96.19 318 LEU A O 1
ATOM 2567 N N . THR A 1 319 ? 7.451 -8.746 -12.080 1.00 96.31 319 THR A N 1
ATOM 2568 C CA . THR A 1 319 ? 7.639 -10.153 -11.699 1.00 96.31 319 THR A CA 1
ATOM 2569 C C . THR A 1 319 ? 9.103 -10.583 -11.726 1.00 96.31 319 THR A C 1
ATOM 2571 O O . THR A 1 319 ? 9.939 -9.999 -12.414 1.00 96.31 319 THR A O 1
ATOM 2574 N N . LYS A 1 320 ? 9.428 -11.638 -10.975 1.00 95.06 320 LYS A N 1
ATOM 2575 C CA . LYS A 1 320 ? 10.675 -12.407 -11.106 1.00 95.06 320 LYS A CA 1
ATOM 2576 C C . LYS A 1 320 ? 10.462 -13.747 -11.840 1.00 95.06 320 LYS A C 1
ATOM 2578 O O . LYS A 1 320 ? 11.394 -14.548 -11.903 1.00 95.06 320 LYS A O 1
ATOM 2583 N N . PHE A 1 321 ? 9.272 -13.980 -12.404 1.00 94.25 321 PHE A N 1
ATOM 2584 C CA . PHE A 1 321 ? 8.894 -15.124 -13.250 1.00 94.25 321 PHE A CA 1
ATOM 2585 C C . PHE A 1 321 ? 8.418 -14.675 -14.646 1.00 94.25 321 PHE A C 1
ATOM 2587 O O . PHE A 1 321 ? 7.300 -14.996 -15.058 1.00 94.25 321 PHE A O 1
ATOM 2594 N N . PRO A 1 322 ? 9.243 -13.951 -15.420 1.00 94.31 322 PRO A N 1
ATOM 2595 C CA . PRO A 1 322 ? 8.799 -13.340 -16.674 1.00 94.31 322 PRO A CA 1
ATOM 2596 C C . PRO A 1 322 ? 8.303 -14.354 -17.718 1.00 94.31 322 PRO A C 1
ATOM 2598 O O . PRO A 1 322 ? 7.434 -14.038 -18.523 1.00 94.31 322 PRO A O 1
ATOM 2601 N N . GLN A 1 323 ? 8.784 -15.600 -17.679 1.00 93.44 323 GLN A N 1
ATOM 2602 C CA . GLN A 1 323 ? 8.334 -16.670 -18.570 1.00 93.44 323 GLN A CA 1
ATOM 2603 C C . GLN A 1 323 ? 6.856 -17.044 -18.399 1.00 93.44 323 GLN A C 1
ATOM 2605 O O . GLN A 1 323 ? 6.255 -17.560 -19.339 1.00 93.44 323 GLN A O 1
ATOM 2610 N N . ARG A 1 324 ? 6.276 -16.818 -17.213 1.00 94.25 324 ARG A N 1
ATOM 2611 C CA . ARG A 1 324 ? 4.895 -17.215 -16.926 1.00 94.25 324 ARG A CA 1
ATOM 2612 C C . ARG A 1 324 ? 3.884 -16.292 -17.600 1.00 94.25 324 ARG A C 1
ATOM 2614 O O . ARG A 1 324 ? 2.770 -16.706 -17.884 1.00 94.25 324 ARG A O 1
ATOM 2621 N N . VAL A 1 325 ? 4.286 -15.065 -17.933 1.00 92.38 325 VAL A N 1
ATOM 2622 C CA . VAL A 1 325 ? 3.402 -14.098 -18.598 1.00 92.38 325 VAL A CA 1
ATOM 2623 C C . VAL A 1 325 ? 2.851 -14.649 -19.924 1.00 92.38 325 VAL A C 1
ATOM 2625 O O . VAL A 1 325 ? 1.731 -14.332 -20.305 1.00 92.38 325 VAL A O 1
ATOM 2628 N N . HIS A 1 326 ? 3.588 -15.540 -20.598 1.00 90.75 326 HIS A N 1
ATOM 2629 C CA . HIS A 1 326 ? 3.159 -16.169 -21.854 1.00 90.75 326 HIS A CA 1
ATOM 2630 C C . HIS A 1 326 ? 1.941 -17.088 -21.728 1.00 90.75 326 HIS A C 1
ATOM 2632 O O . HIS A 1 326 ? 1.312 -17.381 -22.742 1.00 90.75 326 HIS A O 1
ATOM 2638 N N . GLU A 1 327 ? 1.614 -17.549 -20.520 1.00 93.06 327 GLU A N 1
ATOM 2639 C CA . GLU A 1 327 ? 0.431 -18.381 -20.270 1.00 93.06 327 GLU A CA 1
ATOM 2640 C C . GLU A 1 327 ? -0.872 -17.598 -20.508 1.00 93.06 327 GLU A C 1
ATOM 2642 O O . GLU A 1 327 ? -1.893 -18.198 -20.824 1.00 93.06 327 GLU A O 1
ATOM 2647 N N . PHE A 1 328 ? -0.817 -16.264 -20.438 1.00 92.00 328 PHE A N 1
ATOM 2648 C CA . PHE A 1 328 ? -1.983 -15.377 -20.403 1.00 92.00 328 PHE A CA 1
ATOM 2649 C C . PHE A 1 328 ? -2.213 -14.608 -21.716 1.00 92.00 328 PHE A C 1
ATOM 2651 O O . PHE A 1 328 ? -2.921 -13.603 -21.755 1.00 92.00 328 PHE A O 1
ATOM 2658 N N . GLY A 1 329 ? -1.609 -15.075 -22.813 1.00 88.62 329 GLY A N 1
ATOM 2659 C CA . GLY A 1 329 ? -1.804 -14.502 -24.144 1.00 88.62 329 GLY A CA 1
ATOM 2660 C C . GLY A 1 329 ? -1.252 -13.080 -24.297 1.00 88.62 329 GLY A C 1
ATOM 2661 O O . GLY A 1 329 ? -0.209 -12.731 -23.743 1.00 88.62 329 GLY A O 1
ATOM 2662 N N . GLN A 1 330 ? -1.923 -12.275 -25.123 1.00 90.50 330 GLN A N 1
ATOM 2663 C CA . GLN A 1 330 ? -1.547 -10.881 -25.354 1.00 90.50 330 GLN A CA 1
ATOM 2664 C C . GLN A 1 330 ? -2.025 -10.005 -24.193 1.00 90.50 330 GLN A C 1
ATOM 2666 O O . GLN A 1 330 ? -3.211 -9.995 -23.856 1.00 90.50 330 GLN A O 1
ATOM 2671 N N . MET A 1 331 ? -1.098 -9.246 -23.612 1.00 92.94 331 MET A N 1
ATOM 2672 C CA . MET A 1 331 ? -1.409 -8.304 -22.541 1.00 92.94 331 MET A CA 1
ATOM 2673 C C . MET A 1 331 ? -2.234 -7.120 -23.082 1.00 92.94 331 MET A C 1
ATOM 2675 O O . MET A 1 331 ? -2.002 -6.699 -24.219 1.00 92.94 331 MET A O 1
ATOM 2679 N N . PRO A 1 332 ? -3.179 -6.565 -22.296 1.00 94.44 332 PRO A N 1
ATOM 2680 C CA . PRO A 1 332 ? -3.855 -5.313 -22.640 1.00 94.44 332 PRO A CA 1
ATOM 2681 C C . PRO A 1 332 ? -2.857 -4.169 -22.868 1.00 94.44 332 PRO A C 1
ATOM 2683 O O . PRO A 1 332 ? -1.827 -4.113 -22.201 1.00 94.44 332 PRO A O 1
ATOM 2686 N N . ASP A 1 333 ? -3.176 -3.214 -23.744 1.00 93.44 333 ASP A N 1
ATOM 2687 C CA . ASP A 1 333 ? -2.270 -2.090 -24.053 1.00 93.44 333 ASP A CA 1
ATOM 2688 C C . ASP A 1 333 ? -1.948 -1.226 -22.824 1.00 93.44 333 ASP A C 1
ATOM 2690 O O . ASP A 1 333 ? -0.859 -0.665 -22.707 1.00 93.44 333 ASP A O 1
ATOM 2694 N N . ASN A 1 334 ? -2.881 -1.160 -21.872 1.00 95.75 334 ASN A N 1
ATOM 2695 C CA . ASN A 1 334 ? -2.720 -0.446 -20.612 1.00 95.75 334 ASN A CA 1
ATOM 2696 C C . ASN A 1 334 ? -2.048 -1.281 -19.502 1.00 95.75 334 ASN A C 1
ATOM 2698 O O . ASN A 1 334 ? -1.930 -0.807 -18.371 1.00 95.75 334 ASN A O 1
ATOM 2702 N N . ALA A 1 335 ? -1.595 -2.502 -19.802 1.00 95.94 335 ALA A N 1
ATOM 2703 C CA . ALA A 1 335 ? -0.772 -3.319 -18.917 1.00 95.94 335 ALA A CA 1
ATOM 2704 C C . ALA A 1 335 ? 0.709 -3.130 -19.266 1.00 95.94 335 ALA A C 1
ATOM 2706 O O . ALA A 1 335 ? 1.182 -3.558 -20.319 1.00 95.94 335 ALA A O 1
ATOM 2707 N N . TRP A 1 336 ? 1.465 -2.500 -18.372 1.00 96.69 336 TRP A N 1
ATOM 2708 C CA . TRP A 1 336 ? 2.906 -2.360 -18.535 1.00 96.69 336 TRP A CA 1
ATOM 2709 C C . TRP A 1 336 ? 3.605 -3.464 -17.795 1.00 96.69 336 TRP A C 1
ATOM 2711 O O . TRP A 1 336 ? 3.702 -3.479 -16.563 1.00 96.69 336 TRP A O 1
ATOM 2721 N N . MET A 1 337 ? 4.114 -4.399 -18.567 1.00 97.00 337 MET A N 1
ATOM 2722 C CA . MET A 1 337 ? 4.677 -5.604 -18.028 1.00 97.00 337 MET A CA 1
ATOM 2723 C C . MET A 1 337 ? 6.170 -5.419 -17.803 1.00 97.00 337 MET A C 1
ATOM 2725 O O . MET A 1 337 ? 6.924 -5.133 -18.730 1.00 97.00 337 MET A O 1
ATOM 2729 N N . GLY A 1 338 ? 6.601 -5.582 -16.557 1.00 96.75 338 GLY A N 1
ATOM 2730 C CA . GLY A 1 338 ? 7.993 -5.468 -16.169 1.00 96.75 338 GLY A CA 1
ATOM 2731 C C . GLY A 1 338 ? 8.547 -6.713 -15.504 1.00 96.75 338 GLY A C 1
ATOM 2732 O O . GLY A 1 338 ? 7.827 -7.523 -14.915 1.00 96.75 338 GLY A O 1
ATOM 2733 N N . THR A 1 339 ? 9.868 -6.853 -15.557 1.00 97.44 339 THR A N 1
ATOM 2734 C CA . THR A 1 339 ? 10.594 -7.883 -14.805 1.00 97.44 339 THR A CA 1
ATOM 2735 C C . THR A 1 339 ? 11.720 -7.283 -13.983 1.00 97.44 339 THR A C 1
ATOM 2737 O O . THR A 1 339 ? 12.382 -6.335 -14.406 1.00 97.44 339 THR A O 1
ATOM 2740 N N . THR A 1 340 ? 11.955 -7.846 -12.796 1.00 96.12 340 THR A N 1
ATOM 2741 C CA . THR A 1 340 ? 13.121 -7.467 -11.992 1.00 96.12 340 THR A CA 1
ATOM 2742 C C . THR A 1 340 ? 14.377 -8.122 -12.561 1.00 96.12 340 THR A C 1
ATOM 2744 O O . THR A 1 340 ? 14.422 -9.347 -12.707 1.00 96.12 340 THR A O 1
ATOM 2747 N N . VAL A 1 341 ? 15.415 -7.323 -12.799 1.00 96.81 341 VAL A N 1
ATOM 2748 C CA . VAL A 1 341 ? 16.775 -7.784 -13.110 1.00 96.81 341 VAL A CA 1
ATOM 2749 C C . VAL A 1 341 ? 17.721 -7.105 -12.123 1.00 96.81 341 VAL A C 1
ATOM 2751 O O . VAL A 1 341 ? 18.179 -5.992 -12.342 1.00 96.81 341 VAL A O 1
ATOM 2754 N N . ASP A 1 342 ? 17.956 -7.765 -10.993 1.00 93.62 342 ASP A N 1
ATOM 2755 C CA . ASP A 1 342 ? 18.828 -7.290 -9.912 1.00 93.62 342 ASP A CA 1
ATOM 2756 C C . ASP A 1 342 ? 20.287 -7.752 -10.073 1.00 93.62 342 ASP A C 1
ATOM 2758 O O . ASP A 1 342 ? 21.174 -7.205 -9.428 1.00 93.62 342 ASP A O 1
ATOM 2762 N N . CYS A 1 343 ? 20.555 -8.731 -10.942 1.00 95.19 343 CYS A N 1
ATOM 2763 C CA . CYS A 1 343 ? 21.892 -9.243 -11.242 1.00 95.19 343 CYS A CA 1
ATOM 2764 C C . CYS A 1 343 ? 22.009 -9.756 -12.690 1.00 95.19 343 CYS A C 1
ATOM 2766 O O . CYS A 1 343 ? 21.002 -10.015 -13.364 1.00 95.19 343 CYS A O 1
ATOM 2768 N N . GLN A 1 344 ? 23.245 -9.918 -13.173 1.00 97.25 344 GLN A N 1
ATOM 2769 C CA . GLN A 1 344 ? 23.548 -10.298 -14.560 1.00 97.25 344 GLN A CA 1
ATOM 2770 C C . GLN A 1 344 ? 22.904 -11.633 -14.971 1.00 97.25 344 GLN A C 1
ATOM 2772 O O . GLN A 1 344 ? 22.475 -11.793 -16.114 1.00 97.25 344 GLN A O 1
ATOM 2777 N N . GLU A 1 345 ? 22.776 -12.585 -14.045 1.00 96.00 345 GLU A N 1
ATOM 2778 C CA . GLU A 1 345 ? 22.210 -13.916 -14.291 1.00 96.00 345 GLU A CA 1
ATOM 2779 C C . GLU A 1 345 ? 20.728 -13.867 -14.698 1.00 96.00 345 GLU A C 1
ATOM 2781 O O . GLU A 1 345 ? 20.223 -14.800 -15.327 1.00 96.00 345 GLU A O 1
ATOM 2786 N N . ARG A 1 346 ? 20.013 -12.780 -14.373 1.00 95.94 346 ARG A N 1
ATOM 2787 C CA . ARG A 1 346 ? 18.606 -12.608 -14.759 1.00 95.94 346 ARG A CA 1
ATOM 2788 C C . ARG A 1 346 ? 18.417 -12.037 -16.161 1.00 95.94 346 ARG A C 1
ATOM 2790 O O . ARG A 1 346 ? 17.331 -12.208 -16.715 1.00 95.94 346 ARG A O 1
ATOM 2797 N N . VAL A 1 347 ? 19.441 -11.413 -16.749 1.00 97.69 347 VAL A N 1
ATOM 2798 C CA . VAL A 1 347 ? 19.340 -10.713 -18.043 1.00 97.69 347 VAL A CA 1
ATOM 2799 C C . VAL A 1 347 ? 18.843 -11.646 -19.147 1.00 97.69 347 VAL A C 1
ATOM 2801 O O . VAL A 1 347 ? 17.825 -11.368 -19.776 1.00 97.69 347 VAL A O 1
ATOM 2804 N N . ALA A 1 348 ? 19.493 -12.798 -19.333 1.00 96.88 348 ALA A N 1
ATOM 2805 C CA . ALA A 1 348 ? 19.143 -13.726 -20.410 1.00 96.88 348 ALA A CA 1
ATOM 2806 C C . ALA A 1 348 ? 17.705 -14.265 -20.283 1.00 96.88 348 ALA A C 1
ATOM 2808 O O . ALA A 1 348 ? 17.018 -14.474 -21.284 1.00 96.88 348 ALA A O 1
ATOM 2809 N N . ASN A 1 349 ? 17.229 -14.471 -19.050 1.00 95.62 349 ASN A N 1
ATOM 2810 C CA . ASN A 1 349 ? 15.858 -14.914 -18.798 1.00 95.62 349 ASN A CA 1
ATOM 2811 C C . ASN A 1 349 ? 14.839 -13.811 -19.105 1.00 95.62 349 ASN A C 1
ATOM 2813 O O . ASN A 1 349 ? 13.795 -14.107 -19.687 1.00 95.62 349 ASN A O 1
ATOM 2817 N N . ALA A 1 350 ? 15.150 -12.558 -18.758 1.00 96.88 350 ALA A N 1
ATOM 2818 C CA . ALA A 1 350 ? 14.327 -11.406 -19.105 1.00 96.88 350 ALA A CA 1
ATOM 2819 C C . ALA A 1 350 ? 14.220 -11.246 -20.629 1.00 96.88 350 ALA A C 1
ATOM 2821 O O . ALA A 1 350 ? 13.114 -11.251 -21.163 1.00 96.88 350 ALA A O 1
ATOM 2822 N N . GLU A 1 351 ? 15.346 -11.210 -21.345 1.00 97.12 351 GLU A N 1
ATOM 2823 C CA . GLU A 1 351 ? 15.366 -11.075 -22.809 1.00 97.12 351 GLU A CA 1
ATOM 2824 C C . GLU A 1 351 ? 14.601 -12.212 -23.497 1.00 97.12 351 GLU A C 1
ATOM 2826 O O . GLU A 1 351 ? 13.755 -11.973 -24.358 1.00 97.12 351 GLU A O 1
ATOM 2831 N N . LYS A 1 352 ? 14.835 -13.463 -23.077 1.00 96.06 352 LYS A N 1
ATOM 2832 C CA . LYS A 1 352 ? 14.161 -14.638 -23.646 1.00 96.06 352 LYS A CA 1
ATOM 2833 C C . LYS A 1 352 ? 12.644 -14.591 -23.472 1.00 96.06 352 LYS A C 1
ATOM 2835 O O . LYS A 1 352 ? 11.925 -15.024 -24.375 1.00 96.06 352 LYS A O 1
ATOM 2840 N N . ALA A 1 353 ? 12.166 -14.136 -22.317 1.00 94.94 353 ALA A N 1
ATOM 2841 C CA . ALA A 1 353 ? 10.740 -14.004 -22.065 1.00 94.94 353 ALA A CA 1
ATOM 2842 C C . ALA A 1 353 ? 10.158 -12.841 -22.882 1.00 94.94 353 ALA A C 1
ATOM 2844 O O . ALA A 1 353 ? 9.277 -13.032 -23.716 1.00 94.94 353 ALA A O 1
ATOM 2845 N N . PHE A 1 354 ? 10.707 -11.636 -22.747 1.00 95.31 354 PHE A N 1
ATOM 2846 C CA . PHE A 1 354 ? 10.141 -10.440 -23.374 1.00 95.31 354 PHE A CA 1
ATOM 2847 C C . PHE A 1 354 ? 10.232 -10.426 -24.907 1.00 95.31 354 PHE A C 1
ATOM 2849 O O . PHE A 1 354 ? 9.391 -9.798 -25.557 1.00 95.31 354 PHE A O 1
ATOM 2856 N N . ALA A 1 355 ? 11.147 -11.203 -25.498 1.00 94.56 355 ALA A N 1
ATOM 2857 C CA . ALA A 1 355 ? 11.183 -11.464 -26.939 1.00 94.56 355 ALA A CA 1
ATOM 2858 C C . ALA A 1 355 ? 9.909 -12.145 -27.475 1.00 94.56 355 ALA A C 1
ATOM 2860 O O . ALA A 1 355 ? 9.592 -12.007 -28.653 1.00 94.56 355 ALA A O 1
ATOM 2861 N N . LYS A 1 356 ? 9.182 -12.889 -26.632 1.00 90.75 356 LYS A N 1
ATOM 2862 C CA . LYS A 1 356 ? 7.943 -13.596 -27.003 1.00 90.75 356 LYS A CA 1
ATOM 2863 C C . LYS A 1 356 ? 6.672 -12.851 -26.608 1.00 90.75 356 LYS A C 1
ATOM 2865 O O . LYS A 1 356 ? 5.583 -13.267 -26.987 1.00 90.75 356 LYS A O 1
ATOM 2870 N N . MET A 1 357 ? 6.794 -11.801 -25.803 1.00 87.19 357 MET A N 1
ATOM 2871 C CA . MET A 1 357 ? 5.647 -11.027 -25.342 1.00 87.19 357 MET A CA 1
ATOM 2872 C C . MET A 1 357 ? 5.139 -10.113 -26.461 1.00 87.19 357 MET A C 1
ATOM 2874 O O . MET A 1 357 ? 5.934 -9.430 -27.109 1.00 87.19 357 MET A O 1
ATOM 2878 N N . GLY A 1 358 ? 3.824 -10.083 -26.663 1.00 79.25 358 GLY A N 1
ATOM 2879 C CA . GLY A 1 358 ? 3.150 -9.140 -27.556 1.00 79.25 358 GLY A CA 1
ATOM 2880 C C . GLY A 1 358 ? 2.241 -8.190 -26.778 1.00 79.25 358 GLY A C 1
ATOM 2881 O O . GLY A 1 358 ? 1.691 -8.584 -25.749 1.00 79.25 358 GLY A O 1
ATOM 2882 N N . GLY A 1 359 ? 2.065 -6.976 -27.308 1.00 79.38 359 GLY A N 1
ATOM 2883 C CA . GLY A 1 359 ? 1.225 -5.927 -26.717 1.00 79.38 359 GLY A CA 1
ATOM 2884 C C . GLY A 1 359 ? 1.860 -5.214 -25.519 1.00 79.38 359 GLY A C 1
ATOM 2885 O O . GLY A 1 359 ? 2.813 -5.720 -24.924 1.00 79.38 359 GLY A O 1
ATOM 2886 N N . GLY A 1 360 ? 1.302 -4.045 -25.188 1.00 83.75 360 GLY A N 1
ATOM 2887 C CA . GLY A 1 360 ? 1.666 -3.245 -24.015 1.00 83.75 360 GLY A CA 1
ATOM 2888 C C . GLY A 1 360 ? 3.098 -2.696 -24.001 1.00 83.75 360 GLY A C 1
ATOM 2889 O O . GLY A 1 360 ? 3.895 -2.916 -24.912 1.00 83.75 360 GLY A O 1
ATOM 2890 N N . ILE A 1 361 ? 3.407 -1.972 -22.925 1.00 93.56 361 ILE A N 1
ATOM 2891 C CA . ILE A 1 361 ? 4.753 -1.474 -22.617 1.00 93.56 361 ILE A CA 1
ATOM 2892 C C . ILE A 1 361 ? 5.550 -2.559 -21.896 1.00 93.56 361 ILE A C 1
ATOM 2894 O O . ILE A 1 361 ? 5.062 -3.187 -20.953 1.00 93.56 361 ILE A O 1
ATOM 2898 N N . LYS A 1 362 ? 6.808 -2.730 -22.293 1.00 96.06 362 LYS A N 1
ATOM 2899 C CA . LYS A 1 362 ? 7.760 -3.665 -21.695 1.00 96.06 362 LYS A CA 1
ATOM 2900 C C . LYS A 1 362 ? 8.807 -2.896 -20.915 1.00 96.06 362 LYS A C 1
ATOM 2902 O O . LYS A 1 362 ? 9.461 -2.011 -21.461 1.00 96.06 362 LYS A O 1
ATOM 2907 N N . TRP A 1 363 ? 9.019 -3.246 -19.650 1.00 97.38 363 TRP A N 1
ATOM 2908 C CA . TRP A 1 363 ? 9.966 -2.502 -18.823 1.00 97.38 363 TRP A CA 1
ATOM 2909 C C . TRP A 1 363 ? 10.858 -3.360 -17.930 1.00 97.38 363 TRP A C 1
ATOM 2911 O O . TRP A 1 363 ? 10.595 -4.528 -17.641 1.00 97.38 363 TRP A O 1
ATOM 2921 N N . LEU A 1 364 ? 11.962 -2.764 -17.499 1.00 98.00 364 LEU A N 1
ATOM 2922 C CA . LEU A 1 364 ? 12.921 -3.376 -16.593 1.00 98.00 364 LEU A CA 1
ATOM 2923 C C . LEU A 1 364 ? 12.948 -2.619 -15.274 1.00 98.00 364 LEU A C 1
ATOM 2925 O O . LEU A 1 364 ? 13.162 -1.409 -15.251 1.00 98.00 364 LEU A O 1
ATOM 2929 N N . SER A 1 365 ? 12.803 -3.356 -14.175 1.00 96.81 365 SER A N 1
ATOM 2930 C CA . SER A 1 365 ? 13.120 -2.852 -12.841 1.00 96.81 365 SER A CA 1
ATOM 2931 C C . SER A 1 365 ? 14.500 -3.358 -12.449 1.00 96.81 365 SER A C 1
ATOM 2933 O O . SER A 1 365 ? 14.673 -4.521 -12.072 1.00 96.81 365 SER A O 1
ATOM 2935 N N . ILE A 1 366 ? 15.480 -2.472 -12.512 1.00 96.75 366 ILE A N 1
ATOM 2936 C CA . ILE A 1 366 ? 16.851 -2.716 -12.078 1.00 96.75 366 ILE A CA 1
ATOM 2937 C C . ILE A 1 366 ? 16.983 -2.200 -10.646 1.00 96.75 366 ILE A C 1
ATOM 2939 O O . ILE A 1 366 ? 17.592 -1.164 -10.382 1.00 96.75 366 ILE A O 1
ATOM 2943 N N . GLU A 1 367 ? 16.306 -2.885 -9.720 1.00 89.88 367 GLU A N 1
ATOM 2944 C CA . GLU A 1 367 ? 16.222 -2.461 -8.323 1.00 89.88 367 GLU A CA 1
ATOM 2945 C C . GLU A 1 367 ? 16.157 -3.659 -7.350 1.00 89.88 367 GLU A C 1
ATOM 2947 O O . GLU A 1 367 ? 15.176 -4.414 -7.368 1.00 89.88 367 GLU A O 1
ATOM 2952 N N . PRO A 1 368 ? 17.162 -3.823 -6.466 1.00 91.31 368 PRO A N 1
ATOM 2953 C CA . PRO A 1 368 ? 18.454 -3.123 -6.484 1.00 91.31 368 PRO A CA 1
ATOM 2954 C C . PRO A 1 368 ? 19.370 -3.617 -7.619 1.00 91.31 368 PRO A C 1
ATOM 2956 O O .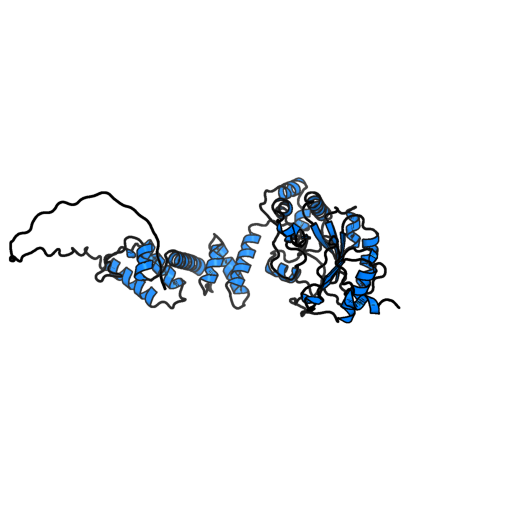 PRO A 1 368 ? 19.349 -4.795 -7.956 1.00 91.31 368 PRO A O 1
ATOM 2959 N N . MET A 1 369 ? 20.216 -2.747 -8.179 1.00 95.00 369 MET A N 1
ATOM 2960 C CA . MET A 1 369 ? 21.227 -3.121 -9.190 1.00 95.00 369 MET A CA 1
ATOM 2961 C C . MET A 1 369 ? 22.467 -3.840 -8.601 1.00 95.00 369 MET A C 1
ATOM 2963 O O . MET A 1 369 ? 23.570 -3.318 -8.636 1.00 95.00 369 MET A O 1
ATOM 2967 N N . LEU A 1 370 ? 22.352 -5.049 -8.063 1.00 93.19 370 LEU A N 1
ATOM 2968 C CA . LEU A 1 370 ? 23.431 -5.694 -7.287 1.00 93.19 370 LEU A CA 1
ATOM 2969 C C . LEU A 1 370 ? 24.746 -5.957 -8.053 1.00 93.19 370 LEU A C 1
ATOM 2971 O O . LEU A 1 370 ? 25.782 -6.159 -7.419 1.00 93.19 370 LEU A O 1
ATOM 2975 N N . THR A 1 371 ? 24.729 -5.957 -9.388 1.00 95.25 371 THR A N 1
ATOM 2976 C CA . THR A 1 371 ? 25.908 -6.150 -10.253 1.00 95.25 371 THR A CA 1
ATOM 2977 C C . THR A 1 371 ? 25.881 -5.177 -11.439 1.00 95.25 371 THR A C 1
ATOM 2979 O O . THR A 1 371 ? 24.796 -4.724 -11.813 1.00 95.25 371 THR A O 1
ATOM 2982 N N . PRO A 1 372 ? 27.019 -4.890 -12.111 1.00 97.06 372 PRO A N 1
ATOM 2983 C CA . PRO A 1 372 ? 26.973 -4.248 -13.422 1.00 97.06 372 PRO A CA 1
ATOM 2984 C C . PRO A 1 372 ? 26.202 -5.153 -14.389 1.00 97.06 372 PRO A C 1
ATOM 2986 O O . PRO A 1 372 ? 26.308 -6.380 -14.304 1.00 97.06 372 PRO A O 1
ATOM 2989 N N . LEU A 1 373 ? 25.412 -4.554 -15.281 1.00 98.06 373 LEU A N 1
ATOM 2990 C CA . LEU A 1 373 ? 24.543 -5.286 -16.202 1.00 98.06 373 LEU A CA 1
ATOM 2991 C C . LEU A 1 373 ? 24.909 -5.001 -17.653 1.00 98.06 373 LEU A C 1
ATOM 2993 O O . LEU A 1 373 ? 25.075 -3.851 -18.053 1.00 98.06 373 LEU A O 1
ATOM 2997 N N . LYS A 1 374 ? 24.973 -6.062 -18.450 1.00 97.81 374 LYS A N 1
ATOM 2998 C CA . LYS A 1 374 ? 25.144 -6.025 -19.900 1.00 97.81 374 LYS A CA 1
ATOM 2999 C C . LYS A 1 374 ? 23.984 -6.749 -20.558 1.00 97.81 374 LYS A C 1
ATOM 3001 O O . LYS A 1 374 ? 23.802 -7.946 -20.326 1.00 97.81 374 LYS A O 1
ATOM 3006 N N . PHE A 1 375 ? 23.234 -6.020 -21.375 1.00 98.12 375 PHE A N 1
ATOM 3007 C CA . PHE A 1 375 ? 22.140 -6.548 -22.181 1.00 98.12 375 PHE A CA 1
ATOM 3008 C C . PHE A 1 375 ? 22.603 -6.793 -23.617 1.00 98.12 375 PHE A C 1
ATOM 3010 O O . PHE A 1 375 ? 23.400 -6.039 -24.173 1.00 98.12 375 PHE A O 1
ATOM 3017 N N . THR A 1 376 ? 22.078 -7.852 -24.222 1.00 97.50 376 THR A N 1
ATOM 3018 C CA . THR A 1 376 ? 22.263 -8.163 -25.645 1.00 97.50 376 THR A CA 1
ATOM 3019 C C . THR A 1 376 ? 21.118 -7.595 -26.479 1.00 97.50 376 THR A C 1
ATOM 3021 O O . THR A 1 376 ? 21.319 -7.203 -27.626 1.00 97.50 376 THR A O 1
ATOM 3024 N N . ARG A 1 377 ? 19.908 -7.573 -25.913 1.00 96.19 377 ARG A N 1
ATOM 3025 C CA . ARG A 1 377 ? 18.652 -7.209 -26.573 1.00 96.19 377 ARG A CA 1
ATOM 3026 C C . ARG A 1 377 ? 17.831 -6.252 -25.712 1.00 96.19 377 ARG A C 1
ATOM 3028 O O . ARG A 1 377 ? 16.671 -6.509 -25.394 1.00 96.19 377 ARG A O 1
ATOM 3035 N N . LEU A 1 378 ? 18.454 -5.146 -25.304 1.00 96.88 378 LEU A N 1
ATOM 3036 C CA . LEU A 1 378 ? 17.770 -4.102 -24.535 1.00 96.88 378 LEU A CA 1
ATOM 3037 C C . LEU A 1 378 ? 16.684 -3.387 -25.359 1.00 96.88 378 LEU A C 1
ATOM 3039 O O . LEU A 1 378 ? 15.733 -2.877 -24.785 1.00 96.88 378 LEU A O 1
ATOM 3043 N N . ASP A 1 379 ? 16.774 -3.457 -26.692 1.00 95.94 379 ASP A N 1
ATOM 3044 C CA . ASP A 1 379 ? 15.768 -2.987 -27.658 1.00 95.94 379 ASP A CA 1
ATOM 3045 C C . ASP A 1 379 ? 14.394 -3.666 -27.512 1.00 95.94 379 ASP A C 1
ATOM 3047 O O . ASP A 1 379 ? 13.414 -3.221 -28.099 1.00 95.94 379 ASP A O 1
ATOM 3051 N N . LEU A 1 380 ? 14.309 -4.756 -26.742 1.00 96.12 380 LEU A N 1
ATOM 3052 C CA . LEU A 1 380 ? 13.048 -5.428 -26.428 1.00 96.12 380 LEU A CA 1
ATOM 3053 C C . LEU A 1 380 ? 12.198 -4.681 -25.393 1.00 96.12 380 LEU A C 1
ATOM 3055 O O . LEU A 1 380 ? 11.065 -5.101 -25.150 1.00 96.12 380 LEU A O 1
ATOM 3059 N N . PHE A 1 381 ? 12.748 -3.651 -24.749 1.00 96.81 381 PHE A N 1
ATOM 3060 C CA . PHE A 1 381 ? 12.113 -2.917 -23.663 1.00 96.81 381 PHE A CA 1
ATOM 3061 C C . PHE A 1 381 ? 11.955 -1.444 -24.031 1.00 96.81 381 PHE A C 1
ATOM 3063 O O . PHE A 1 381 ? 12.831 -0.844 -24.646 1.00 96.81 381 PHE A O 1
ATOM 3070 N N . ASP A 1 382 ? 10.858 -0.847 -23.587 1.00 96.25 382 ASP A N 1
ATOM 3071 C CA . ASP A 1 382 ? 10.551 0.565 -23.806 1.00 96.25 382 ASP A CA 1
ATOM 3072 C C . ASP A 1 382 ? 11.085 1.438 -22.660 1.00 96.25 382 ASP A C 1
ATOM 3074 O O . ASP A 1 382 ? 11.349 2.628 -22.838 1.00 96.25 382 ASP A O 1
ATOM 3078 N N . TRP A 1 383 ? 11.257 0.854 -21.467 1.00 97.31 383 TRP A N 1
ATOM 3079 C CA . TRP A 1 383 ? 11.550 1.598 -20.241 1.00 97.31 383 TRP A CA 1
ATOM 3080 C C . TRP A 1 383 ? 12.495 0.863 -19.294 1.00 97.31 383 TRP A C 1
ATOM 3082 O O . TRP A 1 383 ? 12.323 -0.327 -19.017 1.00 97.31 383 TRP A O 1
ATOM 3092 N N . VAL A 1 384 ? 13.466 1.587 -18.738 1.00 97.81 384 VAL A N 1
ATOM 3093 C CA . VAL A 1 384 ? 14.419 1.063 -17.753 1.00 97.81 384 VAL A CA 1
ATOM 3094 C C . VAL A 1 384 ? 14.383 1.924 -16.495 1.00 97.81 384 VAL A C 1
ATOM 3096 O O . VAL A 1 384 ? 14.792 3.085 -16.509 1.00 97.81 384 VAL A O 1
ATOM 3099 N N . VAL A 1 385 ? 13.930 1.331 -15.391 1.00 97.00 385 VAL A N 1
ATOM 3100 C CA . VAL A 1 385 ? 13.938 1.941 -14.058 1.00 97.00 385 VAL A CA 1
ATOM 3101 C C . VAL A 1 385 ? 15.162 1.449 -13.294 1.00 97.00 385 VAL A C 1
ATOM 3103 O O . VAL A 1 385 ? 15.336 0.245 -13.113 1.00 97.00 385 VAL A O 1
ATOM 3106 N N . ILE A 1 386 ? 16.009 2.369 -12.837 1.00 96.44 386 ILE A N 1
ATOM 3107 C CA . ILE A 1 386 ? 17.268 2.078 -12.143 1.00 96.44 386 ILE A CA 1
ATOM 3108 C C . ILE A 1 386 ? 17.169 2.588 -10.706 1.00 96.44 386 ILE A C 1
ATOM 3110 O O . ILE A 1 386 ? 16.838 3.755 -10.476 1.00 96.44 386 ILE A O 1
ATOM 3114 N N . GLY A 1 387 ? 17.469 1.722 -9.737 1.00 93.56 387 GLY A N 1
ATOM 3115 C CA . GLY A 1 387 ? 17.390 2.046 -8.316 1.00 93.56 387 GLY A CA 1
ATOM 3116 C C . GLY A 1 387 ? 18.402 1.303 -7.443 1.00 93.56 387 GLY A C 1
ATOM 3117 O O . GLY A 1 387 ? 18.926 0.239 -7.790 1.00 93.56 387 GLY A O 1
ATOM 3118 N N . GLY A 1 388 ? 18.669 1.891 -6.278 1.00 92.00 388 GLY A N 1
ATOM 3119 C CA . GLY A 1 388 ? 19.418 1.266 -5.190 1.00 92.00 388 GLY A CA 1
ATOM 3120 C C . GLY A 1 388 ? 18.556 0.322 -4.346 1.00 92.00 388 GLY A C 1
ATOM 3121 O O . GLY A 1 388 ? 17.398 0.056 -4.655 1.00 92.00 388 GLY A O 1
ATOM 3122 N N . ALA A 1 389 ? 19.109 -0.188 -3.247 1.00 89.25 389 ALA A N 1
ATOM 3123 C CA . ALA A 1 389 ? 18.342 -0.918 -2.242 1.00 89.25 389 ALA A CA 1
ATOM 3124 C C . ALA A 1 389 ? 17.946 0.029 -1.109 1.00 89.25 389 ALA A C 1
ATOM 3126 O O . ALA A 1 389 ? 18.793 0.726 -0.547 1.00 89.25 389 ALA A O 1
ATOM 3127 N N . SER A 1 390 ? 16.679 -0.006 -0.711 1.00 84.06 390 SER A N 1
ATOM 3128 C CA . SER A 1 390 ? 16.257 0.548 0.575 1.00 84.06 390 SER A CA 1
ATOM 3129 C C . SER A 1 390 ? 16.686 -0.372 1.722 1.00 84.06 390 SER A C 1
ATOM 3131 O O . SER A 1 390 ? 16.864 -1.578 1.542 1.00 84.06 390 SER A O 1
ATOM 3133 N N . LYS A 1 391 ? 16.825 0.188 2.927 1.00 85.31 391 LYS A N 1
ATOM 3134 C CA . LYS A 1 391 ? 17.069 -0.603 4.140 1.00 85.31 391 LYS A CA 1
ATOM 3135 C C . LYS A 1 391 ? 15.891 -1.558 4.390 1.00 85.31 391 LYS A C 1
ATOM 3137 O O . LYS A 1 391 ? 14.742 -1.122 4.365 1.00 85.31 391 LYS A O 1
ATOM 3142 N N . SER A 1 392 ? 16.188 -2.821 4.685 1.00 81.62 392 SER A N 1
ATOM 3143 C CA . SER A 1 392 ? 15.222 -3.837 5.127 1.00 81.62 392 SER A CA 1
ATOM 3144 C C . SER A 1 392 ? 15.549 -4.316 6.547 1.00 81.62 392 SER A C 1
ATOM 3146 O O . SER A 1 392 ? 16.529 -3.865 7.149 1.00 81.62 392 SER A O 1
ATOM 3148 N N . ALA A 1 393 ? 14.758 -5.246 7.090 1.00 80.75 393 ALA A N 1
ATOM 3149 C CA . ALA A 1 393 ? 15.086 -5.896 8.358 1.00 80.75 393 ALA A CA 1
ATOM 3150 C C . ALA A 1 393 ? 16.409 -6.688 8.313 1.00 80.75 393 ALA A C 1
ATOM 3152 O O . ALA A 1 393 ? 17.054 -6.839 9.348 1.00 80.75 393 ALA A O 1
ATOM 3153 N N . GLN A 1 394 ? 16.823 -7.185 7.139 1.00 84.69 394 GLN A N 1
ATOM 3154 C CA . GLN A 1 394 ? 17.998 -8.060 6.999 1.00 84.69 394 GLN A CA 1
ATOM 3155 C C . GLN A 1 394 ? 19.186 -7.394 6.290 1.00 84.69 394 GLN A C 1
ATOM 3157 O O . GLN A 1 394 ? 20.307 -7.885 6.395 1.00 84.69 394 GLN A O 1
ATOM 3162 N N . THR A 1 395 ? 18.971 -6.295 5.558 1.00 86.38 395 THR A N 1
ATOM 3163 C CA . THR A 1 395 ? 19.999 -5.678 4.702 1.00 86.38 395 THR A CA 1
ATOM 3164 C C . THR A 1 395 ? 20.039 -4.151 4.838 1.00 86.38 395 THR A C 1
ATOM 3166 O O . THR A 1 395 ? 18.987 -3.517 4.970 1.00 86.38 395 THR A O 1
ATOM 3169 N N . PRO A 1 396 ? 21.228 -3.518 4.775 1.00 90.38 396 PRO A N 1
ATOM 3170 C CA . PRO A 1 396 ? 21.344 -2.061 4.754 1.00 90.38 396 PRO A CA 1
ATOM 3171 C C . PRO A 1 396 ? 20.832 -1.470 3.432 1.00 90.38 396 PRO A C 1
ATOM 3173 O O . PRO A 1 396 ? 20.602 -2.191 2.460 1.00 90.38 396 PRO A O 1
ATOM 3176 N N . ALA A 1 397 ? 20.683 -0.142 3.400 1.00 90.00 397 ALA A N 1
ATOM 3177 C CA . ALA A 1 397 ? 20.516 0.573 2.139 1.00 90.00 397 ALA A CA 1
ATOM 3178 C C . ALA A 1 397 ? 21.796 0.467 1.294 1.00 90.00 397 ALA A C 1
ATOM 3180 O O . ALA A 1 397 ? 22.897 0.356 1.839 1.00 90.00 397 ALA A O 1
ATOM 3181 N N . TRP A 1 398 ? 21.652 0.506 -0.027 1.00 91.31 398 TRP A N 1
ATOM 3182 C CA . TRP A 1 398 ? 22.757 0.319 -0.964 1.00 91.31 398 TRP A CA 1
ATOM 3183 C C . TRP A 1 398 ? 22.557 1.168 -2.223 1.00 91.31 398 TRP A C 1
ATOM 3185 O O . TRP A 1 398 ? 21.441 1.271 -2.725 1.00 91.31 398 TRP A O 1
ATOM 3195 N N . VAL A 1 399 ? 23.641 1.758 -2.733 1.00 94.38 399 VAL A N 1
ATOM 3196 C CA . VAL A 1 399 ? 23.649 2.576 -3.954 1.00 94.38 399 VAL A CA 1
ATOM 3197 C C . VAL A 1 399 ? 24.663 1.978 -4.938 1.00 94.38 399 VAL A C 1
ATOM 3199 O O . VAL A 1 399 ? 25.791 1.697 -4.520 1.00 94.38 399 VAL A O 1
ATOM 3202 N N . PRO A 1 400 ? 24.299 1.779 -6.219 1.00 95.19 400 PRO A N 1
ATOM 3203 C CA . PRO A 1 400 ? 25.223 1.284 -7.233 1.00 95.19 400 PRO A CA 1
ATOM 3204 C C . PRO A 1 400 ? 26.398 2.237 -7.466 1.00 95.19 400 PRO A C 1
ATOM 3206 O O . PRO A 1 400 ? 26.208 3.456 -7.429 1.00 95.19 400 PRO A O 1
ATOM 3209 N N . PRO A 1 401 ? 27.594 1.717 -7.793 1.00 96.06 401 PRO A N 1
ATOM 3210 C CA . PRO A 1 401 ? 28.657 2.518 -8.384 1.00 96.06 401 PRO A CA 1
ATOM 3211 C C . PRO A 1 401 ? 28.164 3.306 -9.607 1.00 96.06 401 PRO A C 1
ATOM 3213 O O . PRO A 1 401 ? 27.418 2.792 -10.445 1.00 96.06 401 PRO A O 1
ATOM 3216 N N . PHE A 1 402 ? 28.576 4.572 -9.712 1.00 94.88 402 PHE A N 1
ATOM 3217 C CA . PHE A 1 402 ? 28.101 5.474 -10.766 1.00 94.88 402 PHE A CA 1
ATOM 3218 C C . PHE A 1 402 ? 28.444 4.983 -12.177 1.00 94.88 402 PHE A C 1
ATOM 3220 O O . PHE A 1 402 ? 27.651 5.161 -13.096 1.00 94.88 402 PHE A O 1
ATOM 3227 N N . ASP A 1 403 ? 29.597 4.342 -12.358 1.00 96.50 403 ASP A N 1
ATOM 3228 C CA . ASP A 1 403 ? 30.016 3.759 -13.633 1.00 96.50 403 ASP A CA 1
ATOM 3229 C C . ASP A 1 403 ? 29.053 2.664 -14.114 1.00 96.50 403 ASP A C 1
ATOM 3231 O O . ASP A 1 403 ? 28.792 2.576 -15.312 1.00 96.50 403 ASP A O 1
ATOM 3235 N N . TRP A 1 404 ? 28.448 1.895 -13.203 1.00 97.19 404 TRP A N 1
ATOM 3236 C CA . TRP A 1 404 ? 27.435 0.896 -13.560 1.00 97.19 404 TRP A CA 1
ATOM 3237 C C . TRP A 1 404 ? 26.148 1.564 -14.048 1.00 97.19 404 TRP A C 1
ATOM 3239 O O . TRP A 1 404 ? 25.579 1.151 -15.058 1.00 97.19 404 TRP A O 1
ATOM 3249 N N . ILE A 1 405 ? 25.714 2.623 -13.355 1.00 96.62 405 ILE A N 1
ATOM 3250 C CA . ILE A 1 405 ? 24.528 3.411 -13.720 1.00 96.62 405 ILE A CA 1
ATOM 3251 C C . ILE A 1 405 ? 24.745 4.068 -15.087 1.00 96.62 405 ILE A C 1
ATOM 3253 O O . ILE A 1 405 ? 23.889 3.967 -15.962 1.00 96.62 405 ILE A O 1
ATOM 3257 N N . ALA A 1 406 ? 25.896 4.715 -15.285 1.00 95.69 406 ALA A N 1
ATOM 3258 C CA . ALA A 1 406 ? 26.240 5.408 -16.521 1.00 95.69 406 ALA A CA 1
ATOM 3259 C C . ALA A 1 406 ? 26.323 4.449 -17.717 1.00 95.69 406 ALA A C 1
ATOM 3261 O O . ALA A 1 406 ? 25.826 4.763 -18.799 1.00 95.69 406 ALA A O 1
ATOM 3262 N N . ASP A 1 407 ? 26.908 3.267 -17.523 1.00 97.50 407 ASP A N 1
ATOM 3263 C CA . ASP A 1 407 ? 27.011 2.248 -18.563 1.00 97.50 407 ASP A CA 1
ATOM 3264 C C . ASP A 1 407 ? 25.640 1.675 -18.957 1.00 97.50 407 ASP A C 1
ATOM 3266 O O . ASP A 1 407 ? 25.324 1.592 -20.145 1.00 97.50 407 ASP A O 1
ATOM 3270 N N . LEU A 1 408 ? 24.790 1.337 -17.982 1.00 97.69 408 LEU A N 1
ATOM 3271 C CA . LEU A 1 408 ? 23.434 0.856 -18.256 1.00 97.69 408 LEU A CA 1
ATOM 3272 C C . LEU A 1 408 ? 22.563 1.942 -18.899 1.00 97.69 408 LEU A C 1
ATOM 3274 O O . LEU A 1 408 ? 21.812 1.663 -19.831 1.00 97.69 408 LEU A O 1
ATOM 3278 N N . HIS A 1 409 ? 22.693 3.187 -18.446 1.00 95.81 409 HIS A N 1
ATOM 3279 C CA . HIS A 1 409 ? 22.041 4.325 -19.082 1.00 95.81 409 HIS A CA 1
ATOM 3280 C C . HIS A 1 409 ? 22.448 4.429 -20.554 1.00 95.81 409 HIS A C 1
ATOM 3282 O O . HIS A 1 409 ? 21.588 4.566 -21.420 1.00 95.81 409 HIS A O 1
ATOM 3288 N N . ALA A 1 410 ? 23.746 4.356 -20.862 1.00 95.88 410 ALA A N 1
ATOM 3289 C CA . ALA A 1 410 ? 24.230 4.427 -22.237 1.00 95.88 410 ALA A CA 1
ATOM 3290 C C . ALA A 1 410 ? 23.673 3.284 -23.102 1.00 95.88 410 ALA A C 1
ATOM 3292 O O . ALA A 1 410 ? 23.251 3.530 -24.232 1.00 95.88 410 ALA A O 1
ATOM 3293 N N . GLN A 1 411 ? 23.599 2.062 -22.558 1.00 97.94 411 GLN A N 1
ATOM 3294 C CA . GLN A 1 411 ? 22.942 0.932 -23.222 1.00 97.94 411 GLN A CA 1
ATOM 3295 C C . GLN A 1 411 ? 21.464 1.234 -23.510 1.00 97.94 411 GLN A C 1
ATOM 3297 O O . GLN A 1 411 ? 21.021 1.064 -24.644 1.00 97.94 411 GLN A O 1
ATOM 3302 N N . ALA A 1 412 ? 20.715 1.722 -22.515 1.00 96.50 412 ALA A N 1
ATOM 3303 C CA . ALA A 1 412 ? 19.295 2.049 -22.655 1.00 96.50 412 ALA A CA 1
ATOM 3304 C C . ALA A 1 412 ? 19.067 3.122 -23.727 1.00 96.50 412 ALA A C 1
ATOM 3306 O O . ALA A 1 412 ? 18.193 2.980 -24.577 1.00 96.50 412 ALA A O 1
ATOM 3307 N N . ARG A 1 413 ? 19.918 4.153 -23.768 1.00 92.12 413 ARG A N 1
ATOM 3308 C CA . ARG A 1 413 ? 19.874 5.187 -24.813 1.00 92.12 413 ARG A CA 1
ATOM 3309 C C . ARG A 1 413 ? 20.168 4.652 -26.199 1.00 92.12 413 ARG A C 1
ATOM 3311 O O . ARG A 1 413 ? 19.450 4.998 -27.130 1.00 92.12 413 ARG A O 1
ATOM 3318 N N . ALA A 1 414 ? 21.193 3.816 -26.339 1.00 95.62 414 ALA A N 1
ATOM 3319 C CA . ALA A 1 414 ? 21.526 3.199 -27.619 1.00 95.62 414 ALA A CA 1
ATOM 3320 C C . ALA A 1 414 ? 20.394 2.292 -28.133 1.00 95.62 414 ALA A C 1
ATOM 3322 O O . ALA A 1 414 ? 20.197 2.189 -29.341 1.00 95.62 414 ALA A O 1
ATOM 3323 N N . ALA A 1 415 ? 19.639 1.676 -27.220 1.00 96.00 415 ALA A N 1
ATOM 3324 C CA . ALA A 1 415 ? 18.471 0.856 -27.520 1.00 96.00 415 ALA A CA 1
ATOM 3325 C C . ALA A 1 415 ? 17.169 1.657 -27.721 1.00 96.00 415 ALA A C 1
ATOM 3327 O O . ALA A 1 415 ? 16.166 1.077 -28.124 1.00 96.00 415 ALA A O 1
ATOM 3328 N N . GLY A 1 416 ? 17.174 2.971 -27.471 1.00 93.25 416 GLY A N 1
ATOM 3329 C CA . GLY A 1 416 ? 15.995 3.831 -27.603 1.00 93.25 416 GLY A CA 1
ATOM 3330 C C . GLY A 1 416 ? 15.023 3.788 -26.418 1.00 93.25 416 GLY A C 1
ATOM 3331 O O . GLY A 1 416 ? 13.926 4.325 -26.531 1.00 93.25 416 GLY A O 1
ATOM 3332 N N . CYS A 1 417 ? 15.406 3.195 -25.286 1.00 95.44 417 CYS A N 1
ATOM 3333 C CA . CYS A 1 417 ? 14.556 3.114 -24.100 1.00 95.44 417 CYS A CA 1
ATOM 3334 C C . CYS A 1 417 ? 14.467 4.467 -23.369 1.00 95.44 417 CYS A C 1
ATOM 3336 O O . CYS A 1 417 ? 15.452 5.214 -23.265 1.00 95.44 417 CYS A O 1
ATOM 3338 N N . ALA A 1 418 ? 13.311 4.734 -22.761 1.00 95.56 418 ALA A N 1
ATOM 3339 C CA . ALA A 1 418 ? 13.176 5.753 -21.726 1.00 95.56 418 ALA A CA 1
ATOM 3340 C C . ALA A 1 418 ? 13.909 5.309 -20.447 1.00 95.56 418 ALA A C 1
ATOM 3342 O O . ALA A 1 418 ? 13.951 4.118 -20.119 1.00 95.56 418 ALA A O 1
ATOM 3343 N N . VAL A 1 419 ? 14.484 6.264 -19.711 1.00 95.12 419 VAL A N 1
ATOM 3344 C CA . VAL A 1 419 ? 15.263 5.982 -18.495 1.00 95.12 419 VAL A CA 1
ATOM 3345 C C . VAL A 1 419 ? 14.670 6.703 -17.289 1.00 95.12 419 VAL A C 1
ATOM 3347 O O . VAL A 1 419 ? 14.479 7.919 -17.307 1.00 95.12 419 VAL A O 1
ATOM 3350 N N . TYR A 1 420 ? 14.453 5.951 -16.209 1.00 95.31 420 TYR A N 1
ATOM 3351 C CA . TYR A 1 420 ? 13.996 6.476 -14.927 1.00 95.31 420 TYR A CA 1
ATOM 3352 C C . TYR A 1 420 ? 15.006 6.167 -13.819 1.00 95.31 420 TYR A C 1
ATOM 3354 O O . TYR A 1 420 ? 15.251 5.015 -13.466 1.00 95.31 420 TYR A O 1
ATOM 3362 N N . HIS A 1 421 ? 15.593 7.207 -13.243 1.00 94.88 421 HIS A N 1
ATOM 3363 C CA . HIS A 1 421 ? 16.494 7.149 -12.102 1.00 94.88 421 HIS A CA 1
ATOM 3364 C C . HIS A 1 421 ? 15.698 7.402 -10.820 1.00 94.88 421 HIS A C 1
ATOM 3366 O O . HIS A 1 421 ? 15.194 8.508 -10.605 1.00 94.88 421 HIS A O 1
ATOM 3372 N N . LYS A 1 422 ? 15.613 6.399 -9.943 1.00 92.38 422 LYS A N 1
ATOM 3373 C CA . LYS A 1 422 ? 14.952 6.564 -8.645 1.00 92.38 422 LYS A CA 1
ATOM 3374 C C . LYS A 1 422 ? 15.743 7.490 -7.726 1.00 92.38 422 LYS A C 1
ATOM 3376 O O . LYS A 1 422 ? 16.971 7.577 -7.795 1.00 92.38 422 LYS A O 1
ATOM 3381 N N . ASP A 1 423 ? 15.034 8.130 -6.800 1.00 89.44 423 ASP A N 1
ATOM 3382 C CA . ASP A 1 423 ? 15.632 9.070 -5.845 1.00 89.44 423 ASP A CA 1
ATOM 3383 C C . ASP A 1 423 ? 16.685 8.401 -4.938 1.00 89.44 423 ASP A C 1
ATOM 3385 O O . ASP A 1 423 ? 17.664 9.034 -4.541 1.00 89.44 423 ASP A O 1
ATOM 3389 N N . ASN A 1 424 ? 16.558 7.092 -4.682 1.00 89.19 424 ASN A N 1
ATOM 3390 C CA . ASN A 1 424 ? 17.517 6.320 -3.884 1.00 89.19 424 ASN A CA 1
ATOM 3391 C C . ASN A 1 424 ? 18.869 6.052 -4.580 1.00 89.19 424 ASN A C 1
ATOM 3393 O O . ASN A 1 424 ? 19.726 5.402 -3.987 1.00 89.19 424 ASN A O 1
ATOM 3397 N N . LEU A 1 425 ? 19.086 6.562 -5.800 1.00 91.12 425 LEU A N 1
ATOM 3398 C CA . LEU A 1 425 ? 20.407 6.605 -6.436 1.00 91.12 425 LEU A CA 1
ATOM 3399 C C . LEU A 1 425 ? 21.272 7.781 -5.957 1.00 91.12 425 LEU A C 1
ATOM 3401 O O . LEU A 1 425 ? 22.450 7.840 -6.304 1.00 91.12 425 LEU A O 1
ATOM 3405 N N . CYS A 1 426 ? 20.708 8.726 -5.194 1.00 87.62 426 CYS A N 1
ATOM 3406 C CA . CYS A 1 426 ? 21.420 9.900 -4.671 1.00 87.62 426 CYS A CA 1
ATOM 3407 C C . CYS A 1 426 ? 22.109 10.759 -5.756 1.00 87.62 426 CYS A C 1
ATOM 3409 O O . CYS A 1 426 ? 23.087 11.451 -5.475 1.00 87.62 426 CYS A O 1
ATOM 3411 N N . LEU A 1 427 ? 21.611 10.721 -6.997 1.00 89.31 427 LEU A N 1
ATOM 3412 C CA . LEU A 1 427 ? 22.070 11.594 -8.084 1.00 89.31 427 LEU A CA 1
ATOM 3413 C C . LEU A 1 427 ? 21.594 13.034 -7.850 1.00 89.31 427 LEU A C 1
ATOM 3415 O O . LEU A 1 427 ? 20.506 13.217 -7.311 1.00 89.31 427 LEU A O 1
ATOM 3419 N N . GLY A 1 428 ? 22.357 14.039 -8.287 1.00 87.75 428 GLY A N 1
ATOM 3420 C CA . GLY A 1 428 ? 21.873 15.426 -8.350 1.00 87.75 428 GLY A CA 1
ATOM 3421 C C . GLY A 1 428 ? 20.649 15.550 -9.264 1.00 87.75 428 GLY A C 1
ATOM 3422 O O . GLY A 1 428 ? 20.504 14.769 -10.210 1.00 87.75 428 GLY A O 1
ATOM 3423 N N . ASP A 1 429 ? 19.755 16.502 -8.990 1.00 84.88 429 ASP A N 1
ATOM 3424 C CA . ASP A 1 429 ? 18.500 16.663 -9.742 1.00 84.88 429 ASP A CA 1
ATOM 3425 C C . ASP A 1 429 ? 18.755 16.917 -11.241 1.00 84.88 429 ASP A C 1
ATOM 3427 O O . ASP A 1 429 ? 18.008 16.453 -12.095 1.00 84.88 429 ASP A O 1
ATOM 3431 N N . GLU A 1 430 ? 19.872 17.557 -11.591 1.00 84.00 430 GLU A N 1
ATOM 3432 C CA . GLU A 1 430 ? 20.300 17.812 -12.969 1.00 84.00 430 GLU A CA 1
ATOM 3433 C C . GLU A 1 430 ? 20.754 16.560 -13.743 1.00 84.00 430 GLU A C 1
ATOM 3435 O O . GLU A 1 430 ? 20.841 16.601 -14.979 1.00 84.00 430 GLU A O 1
ATOM 3440 N N . LEU A 1 431 ? 21.052 15.467 -13.031 1.00 84.75 431 LEU A N 1
ATOM 3441 C CA . LEU A 1 431 ? 21.457 14.159 -13.564 1.00 84.75 431 LEU A CA 1
ATOM 3442 C C . LEU A 1 431 ? 20.357 13.094 -13.413 1.00 84.75 431 LEU A C 1
ATOM 3444 O O . LEU A 1 431 ? 20.462 12.001 -13.982 1.00 84.75 431 LEU A O 1
ATOM 3448 N N . ARG A 1 432 ? 19.311 13.380 -12.631 1.00 89.06 432 ARG A N 1
ATOM 3449 C CA . ARG A 1 432 ? 18.203 12.457 -12.392 1.00 89.06 432 ARG A CA 1
ATOM 3450 C C . ARG A 1 432 ? 17.180 12.590 -13.514 1.00 89.06 432 ARG A C 1
ATOM 3452 O O . ARG A 1 432 ? 16.517 13.610 -13.650 1.00 89.06 432 ARG A O 1
ATOM 3459 N N . LEU A 1 433 ? 17.058 11.545 -14.324 1.00 90.44 433 LEU A N 1
ATOM 3460 C CA . LEU A 1 433 ? 16.051 11.484 -15.378 1.00 90.44 433 LEU A CA 1
ATOM 3461 C C . LEU A 1 433 ? 14.831 10.731 -14.869 1.00 90.44 433 LEU A C 1
ATOM 3463 O O . LEU A 1 433 ? 14.984 9.691 -14.238 1.00 90.44 433 LEU A O 1
ATOM 3467 N N . LYS A 1 434 ? 13.639 11.260 -15.127 1.00 91.94 434 LYS A N 1
ATOM 3468 C CA . LYS A 1 434 ? 12.356 10.664 -14.736 1.00 91.94 434 LYS A CA 1
ATOM 3469 C C . LYS A 1 434 ? 11.444 10.590 -15.956 1.00 91.94 434 LYS A C 1
ATOM 3471 O O . LYS A 1 434 ? 10.404 11.227 -15.993 1.00 91.94 434 LYS A O 1
ATOM 3476 N N . GLU A 1 435 ? 11.905 9.889 -16.988 1.00 93.25 435 GLU A N 1
ATOM 3477 C CA . GLU A 1 435 ? 11.187 9.790 -18.261 1.00 93.25 435 GLU A CA 1
ATOM 3478 C C . GLU A 1 435 ? 10.160 8.661 -18.222 1.00 93.25 435 GLU A C 1
ATOM 3480 O O . GLU A 1 435 ? 10.451 7.582 -17.691 1.00 93.25 435 GLU A O 1
ATOM 3485 N N . PHE A 1 436 ? 9.008 8.877 -18.857 1.00 93.44 436 PHE A N 1
ATOM 3486 C CA . PHE A 1 436 ? 8.034 7.826 -19.152 1.00 93.44 436 PHE A CA 1
ATOM 3487 C C . PHE A 1 436 ? 8.001 7.460 -20.651 1.00 93.44 436 PHE A C 1
ATOM 3489 O O . PHE A 1 436 ? 8.368 8.279 -21.493 1.00 93.44 436 PHE A O 1
ATOM 3496 N N . PRO A 1 437 ? 7.547 6.247 -21.029 1.00 89.25 437 PRO A N 1
ATOM 3497 C CA . PRO A 1 437 ? 7.725 5.714 -22.394 1.00 89.25 437 PRO A CA 1
ATOM 3498 C C . PRO A 1 437 ? 7.055 6.491 -23.535 1.00 89.25 437 PRO A C 1
ATOM 3500 O O . PRO A 1 437 ? 7.494 6.405 -24.676 1.00 89.25 437 PRO A O 1
ATOM 3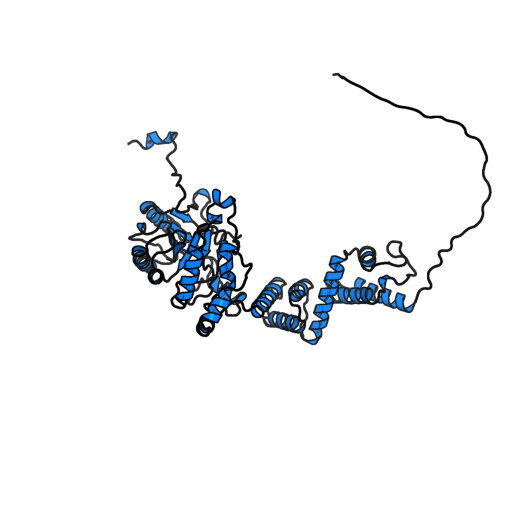503 N N . TRP A 1 438 ? 5.990 7.240 -23.257 1.00 78.31 438 TRP A N 1
ATOM 3504 C CA . TRP A 1 438 ? 5.267 8.061 -24.245 1.00 78.31 438 TRP A CA 1
ATOM 3505 C C . TRP A 1 438 ? 5.703 9.528 -24.242 1.00 78.31 438 TRP A C 1
ATOM 3507 O O . TRP A 1 438 ? 5.193 10.319 -25.038 1.00 78.31 438 TRP A O 1
ATOM 3517 N N . GLU A 1 439 ? 6.567 9.938 -23.313 1.00 81.06 439 GLU A N 1
ATOM 3518 C CA . GLU A 1 439 ? 6.966 11.336 -23.219 1.00 81.06 439 GLU A CA 1
ATOM 3519 C C . GLU A 1 439 ? 7.932 11.670 -24.349 1.00 81.06 439 GLU A C 1
ATOM 3521 O O . GLU A 1 439 ? 8.840 10.908 -24.689 1.00 81.06 439 GLU A O 1
ATOM 3526 N N . THR A 1 440 ? 7.726 12.836 -24.963 1.00 74.94 440 THR A N 1
ATOM 3527 C CA . THR A 1 440 ? 8.661 13.307 -25.980 1.00 74.94 440 THR A CA 1
ATOM 3528 C C . THR A 1 440 ? 9.934 13.741 -25.274 1.00 74.94 440 THR A C 1
ATOM 3530 O O . THR A 1 440 ? 9.926 14.655 -24.452 1.00 74.94 440 THR A O 1
ATOM 3533 N N . ARG A 1 441 ? 11.040 13.081 -25.606 1.00 73.38 441 ARG A N 1
ATOM 3534 C CA . ARG A 1 441 ? 12.348 13.405 -25.052 1.00 73.38 441 ARG A CA 1
ATOM 3535 C C . ARG A 1 441 ? 12.817 14.768 -25.554 1.00 73.38 441 ARG A C 1
ATOM 3537 O O . ARG A 1 441 ? 13.026 14.956 -26.751 1.00 73.38 441 ARG A O 1
ATOM 3544 N N . GLU A 1 442 ? 13.083 15.685 -24.633 1.00 70.50 442 GLU A N 1
ATOM 3545 C CA . GLU A 1 442 ? 13.837 16.898 -24.939 1.00 70.50 442 GLU A CA 1
ATOM 3546 C C . GLU A 1 442 ? 15.335 16.578 -24.940 1.00 70.50 442 GLU A C 1
ATOM 3548 O O . GLU A 1 442 ? 15.968 16.397 -23.896 1.00 70.50 442 GLU A O 1
ATOM 3553 N N . GLU A 1 443 ? 15.935 16.465 -26.126 1.00 70.88 443 GLU A N 1
ATOM 3554 C CA . GLU A 1 443 ? 17.380 16.279 -26.209 1.00 70.88 443 GLU A CA 1
ATOM 3555 C C . GLU A 1 443 ? 18.122 17.545 -25.778 1.00 70.88 443 GLU A C 1
ATOM 3557 O O . GLU A 1 443 ? 17.876 18.647 -26.277 1.00 70.88 443 GLU A O 1
ATOM 3562 N N . ARG A 1 444 ? 19.108 17.377 -24.888 1.00 74.25 444 ARG A N 1
ATOM 3563 C CA . ARG A 1 444 ? 20.072 18.437 -24.580 1.00 74.25 444 ARG A CA 1
ATOM 3564 C C . ARG A 1 444 ? 20.951 18.672 -25.802 1.00 74.25 444 ARG A C 1
ATOM 3566 O O . ARG A 1 444 ? 21.975 18.021 -25.992 1.00 74.25 444 ARG A O 1
ATOM 3573 N N . VAL A 1 445 ? 20.533 19.615 -26.633 1.00 80.56 445 VAL A N 1
ATOM 3574 C CA . VAL A 1 445 ? 21.296 20.048 -27.798 1.00 80.56 445 VAL A CA 1
ATOM 3575 C C . VAL A 1 445 ? 22.407 21.005 -27.389 1.00 80.56 445 VAL A C 1
ATOM 3577 O O . VAL A 1 445 ? 22.262 21.818 -26.474 1.00 80.56 445 VAL A O 1
ATOM 3580 N N . LEU A 1 446 ? 23.528 20.934 -28.108 1.00 83.44 446 LEU A N 1
ATOM 3581 C CA . LEU A 1 446 ? 24.613 21.894 -27.955 1.00 83.44 446 LEU A CA 1
ATOM 3582 C C . LEU A 1 446 ? 24.052 23.318 -28.156 1.00 83.44 446 LEU A C 1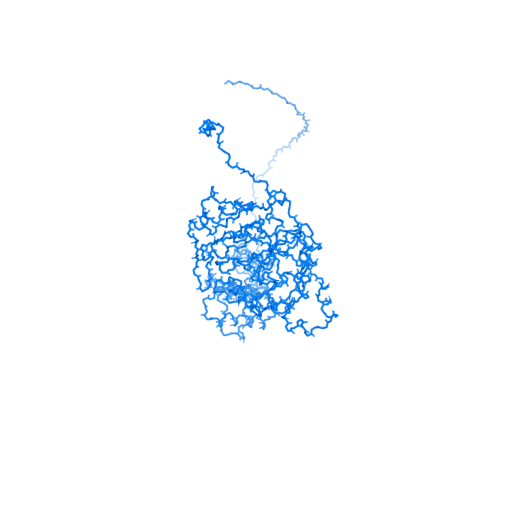
ATOM 3584 O O . LEU A 1 446 ? 23.407 23.562 -29.188 1.00 83.44 446 LEU A O 1
ATOM 3588 N N . PRO A 1 447 ? 24.283 24.259 -27.214 1.00 87.31 447 PRO A N 1
ATOM 3589 C CA . PRO A 1 447 ? 23.815 25.630 -27.349 1.00 87.31 447 PRO A CA 1
ATOM 3590 C C . PRO A 1 447 ? 24.194 26.204 -28.709 1.00 87.31 447 PRO A C 1
ATOM 3592 O O . PRO A 1 447 ? 25.309 25.988 -29.186 1.00 87.31 447 PRO A O 1
ATOM 3595 N N . GLN A 1 448 ? 23.288 26.964 -29.332 1.00 87.56 448 GLN A N 1
ATOM 3596 C CA . GLN A 1 448 ? 23.507 27.504 -30.679 1.00 87.56 448 GLN A CA 1
ATOM 3597 C C . GLN A 1 448 ? 24.834 28.273 -30.782 1.00 87.56 448 GLN A C 1
ATOM 3599 O O . GLN A 1 448 ? 25.548 28.137 -31.772 1.00 87.56 448 GLN A O 1
ATOM 3604 N N . ALA A 1 449 ? 25.196 29.005 -29.723 1.00 92.31 449 ALA A N 1
ATOM 3605 C CA . ALA A 1 449 ? 26.448 29.748 -29.619 1.00 92.31 449 ALA A CA 1
ATOM 3606 C C . ALA A 1 449 ? 27.707 28.867 -29.658 1.00 92.31 449 ALA A C 1
ATOM 3608 O O . ALA A 1 449 ? 28.768 29.385 -29.960 1.00 92.31 449 ALA A O 1
ATOM 3609 N N . LEU A 1 450 ? 27.610 27.565 -29.378 1.00 89.94 450 LEU A N 1
ATOM 3610 C CA . LEU A 1 450 ? 28.728 26.615 -29.394 1.00 89.94 450 LEU A CA 1
ATOM 3611 C C . LEU A 1 450 ? 28.734 25.714 -30.637 1.00 89.94 450 LEU A C 1
ATOM 3613 O O . LEU A 1 450 ? 29.724 25.026 -30.878 1.00 89.94 450 LEU A O 1
ATOM 3617 N N . LYS A 1 451 ? 27.675 25.723 -31.463 1.00 87.31 451 LYS A N 1
ATOM 3618 C CA . LYS A 1 451 ? 27.568 24.825 -32.630 1.00 87.31 451 LYS A CA 1
ATOM 3619 C C . LYS A 1 451 ? 28.702 24.985 -33.643 1.00 87.31 451 LYS A C 1
ATOM 3621 O O . LYS A 1 451 ? 29.081 23.995 -34.265 1.00 87.31 451 LYS A O 1
ATOM 3626 N N . TYR A 1 452 ? 29.308 26.169 -33.753 1.00 88.00 452 TYR A N 1
ATOM 3627 C CA . TYR A 1 452 ? 30.460 26.403 -34.636 1.00 88.00 452 TYR A CA 1
ATOM 3628 C C . TYR A 1 452 ? 31.685 25.532 -34.294 1.00 88.00 452 TYR A C 1
ATOM 3630 O O . TYR A 1 452 ? 32.513 25.286 -35.164 1.00 88.00 452 TYR A O 1
ATOM 3638 N N . LEU A 1 453 ? 31.796 25.034 -33.055 1.00 87.25 453 LEU A N 1
ATOM 3639 C CA . LEU A 1 453 ? 32.878 24.139 -32.627 1.00 87.25 453 LEU A CA 1
ATOM 3640 C C . LEU A 1 453 ? 32.659 22.679 -33.054 1.00 87.25 453 LEU A C 1
ATOM 3642 O O . LEU A 1 453 ? 33.611 21.905 -33.062 1.00 87.25 453 LEU A O 1
ATOM 3646 N N . SER A 1 454 ? 31.421 22.304 -33.393 1.00 78.69 454 SER A N 1
ATOM 3647 C CA . SER A 1 454 ? 31.045 20.934 -33.779 1.00 78.69 454 SER A CA 1
ATOM 3648 C C . SER A 1 454 ? 31.155 20.655 -35.282 1.00 78.69 454 SER A C 1
ATOM 3650 O O . SER A 1 454 ? 31.050 19.508 -35.701 1.00 78.69 454 SER A O 1
ATOM 3652 N N . MET A 1 455 ? 31.381 21.689 -36.098 1.00 65.62 455 MET A N 1
ATOM 3653 C CA . MET A 1 455 ? 31.557 21.568 -37.546 1.00 65.62 455 MET A CA 1
ATOM 3654 C C . MET A 1 455 ? 33.049 21.389 -37.865 1.00 65.62 455 MET A C 1
ATOM 3656 O O . MET A 1 455 ? 33.742 22.363 -38.161 1.00 65.62 455 MET A O 1
ATOM 3660 N N . LYS A 1 456 ? 33.557 20.159 -37.759 1.00 55.28 456 LYS A N 1
ATOM 3661 C CA . LYS A 1 456 ? 34.868 19.759 -38.291 1.00 55.28 456 LYS A CA 1
ATOM 3662 C C . LYS A 1 456 ? 34.770 18.458 -39.060 1.00 55.28 456 LYS A C 1
ATOM 3664 O O . LYS A 1 456 ? 34.092 17.542 -38.548 1.00 55.28 456 LYS A O 1
#

Secondary structure (DSSP, 8-state):
-----------------------------------------HHHHHHHHHHHHHHHHS-TT-HHHHHHHHHHHHHTTGGGSPPSS-BTTBSS-SSHHHHHHHHH---HHHHHHHHHHHHHHHHHTTT-SSPPSSHHHHHHHTTSS-HHHHHHHHHHHHTT-S---HHHHHHHHHHHHHHHT---EEHHHHHHS-HHHHHHHHHS-----PEEP-SGGGTT-SEEE-SEEB-----TT-HHHHHHHHH-TTTTS-EE-GGGGGHHHHSPPPGGGGT-GGGGEEEETTTB-TTSTTS-HHHHHHHHHHHHT-TTSEEEEEES-GGGGGGG-SPPTTEEEEEE--SGGGHHHHHHHHTT--SS-EEEEE-S--S----S-GGG-SEEEE--BPP-SSS--B---HHHHHHHHHHHHHTT-EEEE-GGG---TTT--B--TTSPP---PPPGGGGGGT--

pLDDT: mean 87.18, std 17.82, range [26.11, 98.44]